Protein AF-A0A939UZX2-F1 (afdb_monomer_lite)

Radius of gyration: 29.05 Å; chains: 1; bounding box: 68×65×92 Å

Structure (mmCIF, N/CA/C/O backbone):
data_AF-A0A939UZX2-F1
#
_entry.id   AF-A0A939UZX2-F1
#
loop_
_atom_site.group_PDB
_atom_site.id
_atom_site.type_symbol
_atom_site.label_atom_id
_atom_site.label_alt_id
_atom_site.label_comp_id
_atom_site.label_asym_id
_atom_site.label_entity_id
_atom_site.label_seq_id
_atom_site.pdbx_PDB_ins_code
_atom_site.Cartn_x
_atom_site.Cartn_y
_atom_site.Cartn_z
_atom_site.occupancy
_atom_site.B_iso_or_equiv
_atom_site.auth_seq_id
_atom_site.auth_comp_id
_atom_site.auth_asym_id
_atom_site.auth_atom_id
_atom_site.pdbx_PDB_model_num
ATOM 1 N N . MET A 1 1 ? 9.923 19.247 -45.971 1.00 34.34 1 MET A N 1
ATOM 2 C CA . MET A 1 1 ? 9.570 17.820 -45.795 1.00 34.34 1 MET A CA 1
ATOM 3 C C . MET A 1 1 ? 10.840 17.070 -45.440 1.00 34.34 1 MET A C 1
ATOM 5 O O . MET A 1 1 ? 11.528 16.565 -46.315 1.00 34.34 1 MET A O 1
ATOM 9 N N . GLU A 1 2 ? 11.202 17.092 -44.164 1.00 30.19 2 GLU A N 1
ATOM 10 C CA . GLU A 1 2 ? 12.426 16.474 -43.662 1.00 30.19 2 GLU A CA 1
ATOM 11 C C . GLU A 1 2 ? 12.054 15.111 -43.072 1.00 30.19 2 GLU A C 1
ATOM 13 O O . GLU A 1 2 ? 11.219 15.016 -42.171 1.00 30.19 2 GLU A O 1
ATOM 18 N N . LYS A 1 3 ? 12.586 14.041 -43.673 1.00 32.50 3 LYS A N 1
ATOM 19 C CA . LYS A 1 3 ? 12.356 12.658 -43.250 1.00 32.50 3 LYS A CA 1
ATOM 20 C C . LYS A 1 3 ? 12.915 12.477 -41.841 1.00 32.50 3 LYS A C 1
ATOM 22 O O . LYS A 1 3 ? 14.125 12.438 -41.651 1.00 32.50 3 LYS A O 1
ATOM 27 N N . THR A 1 4 ? 12.022 12.321 -40.873 1.00 32.19 4 THR A N 1
ATOM 28 C CA . THR A 1 4 ? 12.327 11.849 -39.523 1.00 32.19 4 THR A CA 1
ATOM 29 C C . THR A 1 4 ? 12.829 10.410 -39.639 1.00 32.19 4 THR A C 1
ATOM 31 O O . THR A 1 4 ? 12.057 9.475 -39.848 1.00 32.19 4 THR A O 1
ATOM 34 N N . SER A 1 5 ? 14.147 10.232 -39.579 1.00 27.70 5 SER A N 1
ATOM 35 C CA . SER A 1 5 ? 14.779 8.922 -39.499 1.00 27.70 5 SER A CA 1
ATOM 36 C C . SER A 1 5 ? 14.394 8.278 -38.168 1.00 27.70 5 SER A C 1
ATOM 38 O O . SER A 1 5 ? 14.810 8.697 -37.089 1.00 27.70 5 SER A O 1
ATOM 40 N N . LEU A 1 6 ? 13.541 7.257 -38.253 1.00 30.67 6 LEU A N 1
ATOM 41 C CA . LEU A 1 6 ? 13.258 6.344 -37.156 1.00 30.67 6 LEU A CA 1
ATOM 42 C C . LEU A 1 6 ? 14.588 5.791 -36.641 1.00 30.67 6 LEU A C 1
ATOM 44 O O . LEU A 1 6 ? 15.329 5.135 -37.373 1.00 30.67 6 LEU A O 1
ATOM 48 N N . VAL A 1 7 ? 14.888 6.090 -35.377 1.00 30.73 7 VAL A N 1
ATOM 49 C CA . VAL A 1 7 ? 16.019 5.536 -34.635 1.00 30.73 7 VAL A CA 1
ATOM 50 C C . VAL A 1 7 ? 15.884 4.015 -34.645 1.00 30.73 7 VAL A C 1
ATOM 52 O O . VAL A 1 7 ? 15.073 3.430 -33.928 1.00 30.73 7 VAL A O 1
ATOM 55 N N . GLN A 1 8 ? 16.672 3.382 -35.507 1.00 26.98 8 GLN A N 1
ATOM 56 C CA . GLN A 1 8 ? 16.780 1.940 -35.644 1.00 26.98 8 GLN A CA 1
ATOM 57 C C . GLN A 1 8 ? 17.490 1.407 -34.391 1.00 26.98 8 GLN A C 1
ATOM 59 O O . GLN A 1 8 ? 18.715 1.456 -34.271 1.00 26.98 8 GLN A O 1
ATOM 64 N N . THR A 1 9 ? 16.712 0.960 -33.404 1.00 31.34 9 THR A N 1
ATOM 65 C CA . THR A 1 9 ? 17.245 0.344 -32.183 1.00 31.34 9 THR A CA 1
ATOM 66 C C . THR A 1 9 ? 17.874 -1.003 -32.550 1.00 31.34 9 THR A C 1
ATOM 68 O O . THR A 1 9 ? 17.189 -1.936 -32.964 1.00 31.34 9 THR A O 1
ATOM 71 N N . ARG A 1 10 ? 19.209 -1.104 -32.462 1.00 27.75 10 ARG A N 1
ATOM 72 C CA . ARG A 1 10 ? 19.933 -2.375 -32.646 1.00 27.75 10 ARG A CA 1
ATOM 73 C C . ARG A 1 10 ? 19.383 -3.426 -31.669 1.00 27.75 10 ARG A C 1
ATOM 75 O O . ARG A 1 10 ? 19.164 -3.086 -30.507 1.00 27.75 10 ARG A O 1
ATOM 82 N N . PRO A 1 11 ? 19.229 -4.699 -32.080 1.00 35.59 11 PRO A N 1
ATOM 83 C CA . PRO A 1 11 ? 18.820 -5.763 -31.172 1.00 35.59 11 PRO A CA 1
ATOM 84 C C . PRO A 1 11 ? 19.881 -5.941 -30.078 1.00 35.59 11 PRO A C 1
ATOM 86 O O . PRO A 1 11 ? 21.011 -6.370 -30.329 1.00 35.59 11 PRO A O 1
ATOM 89 N N . GLU A 1 12 ? 19.513 -5.555 -28.858 1.00 51.59 12 GLU A N 1
ATOM 90 C CA . GLU A 1 12 ? 20.343 -5.645 -27.662 1.00 51.59 12 GLU A CA 1
ATOM 91 C C . GLU A 1 12 ? 20.693 -7.112 -27.376 1.00 51.59 12 GLU A C 1
ATOM 93 O O . GLU A 1 12 ? 19.826 -7.936 -27.087 1.00 51.59 12 GLU A O 1
ATOM 98 N N . LYS A 1 13 ? 21.981 -7.472 -27.446 1.00 49.00 13 LYS A N 1
ATOM 99 C CA . LYS A 1 13 ? 22.429 -8.828 -27.100 1.00 49.00 13 LYS A CA 1
ATOM 100 C C . LYS A 1 13 ? 22.290 -9.046 -25.586 1.00 49.00 13 LYS A C 1
ATOM 102 O O . LYS A 1 13 ? 23.073 -8.516 -24.795 1.00 49.00 13 LYS A O 1
ATOM 107 N N . LEU A 1 14 ? 21.284 -9.829 -25.197 1.00 56.06 14 LEU A N 1
ATOM 108 C CA . LEU A 1 14 ? 21.093 -10.368 -23.849 1.00 56.06 14 LEU A CA 1
ATOM 109 C C . LEU A 1 14 ? 22.304 -11.235 -23.458 1.00 56.06 14 LEU A C 1
ATOM 111 O O . LEU A 1 14 ? 22.804 -12.007 -24.285 1.00 56.06 14 LEU A O 1
ATOM 115 N N . ASN A 1 15 ? 22.772 -11.154 -22.208 1.00 58.16 15 ASN A N 1
ATOM 116 C CA . ASN A 1 15 ? 23.791 -12.089 -21.733 1.00 58.16 15 ASN A CA 1
ATOM 117 C C . ASN A 1 15 ? 23.163 -13.495 -21.655 1.00 58.16 15 ASN A C 1
ATOM 119 O O . ASN A 1 15 ? 22.215 -13.721 -20.899 1.00 58.16 15 ASN A O 1
ATOM 123 N N . LYS A 1 16 ? 23.637 -14.419 -22.504 1.00 58.28 16 LYS A N 1
ATOM 124 C CA . LYS A 1 16 ? 22.866 -15.593 -22.968 1.00 58.28 16 LYS A CA 1
ATOM 125 C C . LYS A 1 16 ? 22.489 -16.614 -21.884 1.00 58.28 16 LYS A C 1
ATOM 127 O O . LYS A 1 16 ? 21.620 -17.436 -22.154 1.00 58.28 16 LYS A O 1
ATOM 132 N N . GLY A 1 17 ? 23.131 -16.606 -20.715 1.00 65.38 17 GLY A N 1
ATOM 133 C CA . GLY A 1 17 ? 22.866 -17.555 -19.623 1.00 65.38 17 GLY A CA 1
ATOM 134 C C . GLY A 1 17 ? 21.820 -17.044 -18.628 1.00 65.38 17 GLY A C 1
ATOM 135 O O . GLY A 1 17 ? 20.669 -17.469 -18.650 1.00 65.38 17 GLY A O 1
ATOM 136 N N . LEU A 1 18 ? 22.212 -16.096 -17.773 1.00 65.81 18 LEU A N 1
ATOM 137 C CA . LEU A 1 18 ? 21.375 -15.550 -16.689 1.00 65.81 18 LEU A CA 1
ATOM 138 C C . LEU A 1 18 ? 20.105 -14.847 -17.195 1.00 65.81 18 LEU A C 1
ATOM 140 O O . LEU A 1 18 ? 19.050 -14.956 -16.575 1.00 65.81 18 LEU A O 1
ATOM 144 N N . GLY A 1 19 ? 20.170 -14.200 -18.364 1.00 70.19 19 GLY A N 1
ATOM 145 C CA . GLY A 1 19 ? 19.001 -13.559 -18.966 1.00 70.19 19 GLY A CA 1
ATOM 146 C C . GLY A 1 19 ? 17.898 -14.542 -19.369 1.00 70.19 19 GLY A C 1
ATOM 147 O O . GLY A 1 19 ? 16.724 -14.185 -19.302 1.00 70.19 19 GLY A O 1
ATOM 148 N N . LYS A 1 20 ? 18.242 -15.792 -19.717 1.00 81.06 20 LYS A N 1
ATOM 149 C CA . LYS A 1 20 ? 17.249 -16.829 -20.042 1.00 81.06 20 LYS A CA 1
ATOM 150 C C . LYS A 1 20 ? 16.466 -17.279 -18.815 1.00 81.06 20 LYS A C 1
ATOM 152 O O . LYS A 1 20 ? 15.263 -17.478 -18.922 1.00 81.06 20 LYS A O 1
ATOM 157 N N . TRP A 1 21 ? 17.118 -17.378 -17.657 1.00 84.38 21 TRP A N 1
ATOM 158 C CA . TRP A 1 21 ? 16.443 -17.687 -16.393 1.00 84.38 21 TRP A CA 1
ATOM 159 C C . TRP A 1 21 ? 15.485 -16.568 -15.978 1.00 84.38 21 TRP A C 1
ATOM 161 O O . TRP A 1 21 ? 14.349 -16.844 -15.604 1.00 84.38 21 TRP A O 1
ATOM 171 N N . GLY A 1 22 ? 15.891 -15.304 -16.147 1.00 84.50 22 GLY A N 1
ATOM 172 C CA . GLY A 1 22 ? 15.004 -14.159 -15.922 1.00 84.50 22 GLY A CA 1
ATOM 173 C C . GLY A 1 22 ? 13.763 -14.161 -16.827 1.00 84.50 22 GLY A C 1
ATOM 174 O O . GLY A 1 22 ? 12.688 -13.764 -16.391 1.00 84.50 22 GLY A O 1
ATOM 175 N N . ILE A 1 23 ? 13.884 -14.629 -18.072 1.00 86.44 23 ILE A N 1
ATOM 176 C CA . ILE A 1 23 ? 12.749 -14.795 -18.998 1.00 86.44 23 ILE A CA 1
ATOM 177 C C . ILE A 1 23 ? 11.880 -15.995 -18.599 1.00 86.44 23 ILE A C 1
ATOM 179 O O . ILE A 1 23 ? 10.66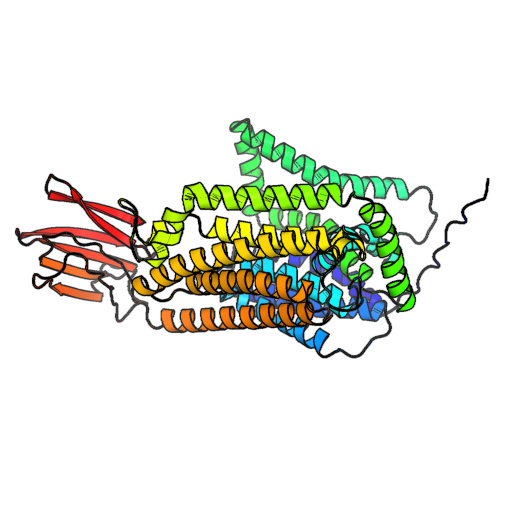2 -15.868 -18.516 1.00 86.44 23 ILE A O 1
ATOM 183 N N . GLY A 1 24 ? 12.499 -17.149 -18.335 1.00 87.00 24 GLY A N 1
ATOM 184 C CA . GLY A 1 24 ? 11.797 -18.399 -18.033 1.00 87.00 24 GLY A CA 1
ATOM 185 C C . GLY A 1 24 ? 10.959 -18.339 -16.755 1.00 87.00 24 GLY A C 1
ATOM 186 O O . GLY A 1 24 ? 9.909 -18.969 -16.687 1.00 87.00 24 GLY A O 1
ATOM 187 N N . LEU A 1 25 ? 11.373 -17.533 -15.772 1.00 91.69 25 LEU A N 1
ATOM 188 C CA . LEU A 1 25 ? 10.632 -17.334 -14.524 1.00 91.69 25 LEU A CA 1
ATOM 189 C C . LEU A 1 25 ? 9.417 -16.403 -14.654 1.00 91.69 25 LEU A C 1
ATOM 191 O O . LEU A 1 25 ? 8.605 -16.365 -13.733 1.00 91.69 25 LEU A O 1
ATOM 195 N N . ALA A 1 26 ? 9.236 -15.697 -15.777 1.00 90.88 26 ALA A N 1
ATOM 196 C CA . ALA A 1 26 ? 8.164 -14.710 -15.910 1.00 90.88 26 ALA A CA 1
ATOM 197 C C . ALA A 1 26 ? 6.759 -15.291 -15.748 1.00 90.88 26 ALA A C 1
ATOM 199 O O . ALA A 1 26 ? 5.938 -14.731 -15.023 1.00 90.88 26 ALA A O 1
ATOM 200 N N . PHE A 1 27 ? 6.496 -16.426 -16.393 1.00 90.56 27 PHE A N 1
ATOM 201 C CA . PHE A 1 27 ? 5.193 -17.074 -16.321 1.00 90.56 27 PHE A CA 1
ATOM 202 C C . PHE A 1 27 ? 4.960 -17.806 -14.984 1.00 90.56 27 PHE A C 1
ATOM 204 O O . PHE A 1 27 ? 3.926 -17.552 -14.365 1.00 90.56 27 PHE A O 1
ATOM 211 N N . PRO A 1 28 ? 5.904 -18.623 -14.461 1.00 93.44 28 PRO A N 1
ATOM 212 C CA . PRO A 1 28 ? 5.758 -19.234 -13.138 1.00 93.44 28 PRO A CA 1
ATOM 213 C C . PRO A 1 28 ? 5.532 -18.215 -12.017 1.00 93.44 28 PRO A C 1
ATOM 215 O O . PRO A 1 28 ? 4.634 -18.396 -11.200 1.00 93.44 28 PRO A O 1
ATOM 218 N N . MET A 1 29 ? 6.290 -17.112 -12.000 1.00 94.31 29 MET A N 1
ATOM 219 C CA . MET A 1 29 ? 6.128 -16.076 -10.976 1.00 94.31 29 MET A CA 1
ATOM 220 C C . MET A 1 29 ? 4.766 -15.389 -11.068 1.00 94.31 29 MET A C 1
ATOM 222 O O . MET A 1 29 ? 4.146 -15.122 -10.044 1.00 94.31 29 MET A O 1
ATOM 226 N N . ALA A 1 30 ? 4.266 -15.138 -12.277 1.00 93.25 30 ALA A N 1
ATOM 227 C CA . ALA A 1 30 ? 2.940 -14.561 -12.459 1.00 93.25 30 ALA A CA 1
ATOM 228 C C . ALA A 1 30 ? 1.818 -15.506 -12.020 1.00 93.25 30 ALA A C 1
ATOM 230 O O . ALA A 1 30 ? 0.870 -15.066 -11.377 1.00 93.25 30 ALA A O 1
ATOM 231 N N . PHE A 1 31 ? 1.942 -16.800 -12.315 1.00 91.62 31 PHE A N 1
ATOM 232 C CA . PHE A 1 31 ? 0.982 -17.805 -11.866 1.00 91.62 31 PHE A CA 1
ATOM 233 C C . PHE A 1 31 ? 0.918 -17.886 -10.340 1.00 91.62 31 PHE A C 1
ATOM 235 O O . PHE A 1 31 ? -0.168 -17.822 -9.763 1.00 91.62 31 PHE A O 1
ATOM 242 N N . VAL A 1 32 ? 2.079 -17.948 -9.680 1.00 92.31 32 VAL A N 1
ATOM 243 C CA . VAL A 1 32 ? 2.156 -17.953 -8.213 1.00 92.31 32 VAL A CA 1
ATOM 244 C C . VAL A 1 32 ? 1.599 -16.650 -7.635 1.00 92.31 32 VAL A C 1
ATOM 246 O O . VAL A 1 32 ? 0.828 -16.698 -6.684 1.00 92.31 32 VAL A O 1
ATOM 249 N N . TYR A 1 33 ? 1.906 -15.493 -8.231 1.00 92.94 33 TYR A N 1
ATOM 250 C CA . TYR A 1 33 ? 1.344 -14.211 -7.799 1.00 92.94 33 TYR A CA 1
ATOM 251 C C . TYR A 1 33 ? -0.190 -14.205 -7.850 1.00 92.94 33 TYR A C 1
ATOM 253 O O . TYR A 1 33 ? -0.835 -13.841 -6.869 1.00 92.94 33 TYR A O 1
ATOM 261 N N . VAL A 1 34 ? -0.782 -14.640 -8.968 1.00 90.62 34 VAL A N 1
ATOM 262 C CA . VAL A 1 34 ? -2.243 -14.687 -9.130 1.00 90.62 34 VAL A CA 1
ATOM 263 C C . VAL A 1 34 ? -2.874 -15.626 -8.099 1.00 90.62 34 VAL A C 1
ATOM 265 O O . VAL A 1 34 ? -3.849 -15.258 -7.447 1.00 90.62 34 VAL A O 1
ATOM 268 N N . ARG A 1 35 ? -2.284 -16.804 -7.882 1.00 87.69 35 ARG A N 1
ATOM 269 C CA . ARG A 1 35 ? -2.749 -17.743 -6.854 1.00 87.69 35 ARG A CA 1
ATOM 270 C C . ARG A 1 35 ? -2.692 -17.139 -5.448 1.00 87.69 35 ARG A C 1
ATOM 272 O O . ARG A 1 35 ? -3.676 -17.208 -4.726 1.00 87.69 35 ARG A O 1
ATOM 279 N N . LEU A 1 36 ? -1.575 -16.518 -5.071 1.00 88.56 36 LEU A N 1
ATOM 280 C CA . LEU A 1 36 ? -1.370 -16.019 -3.707 1.00 88.56 36 LEU A CA 1
ATOM 281 C C . LEU A 1 36 ? -2.155 -14.744 -3.383 1.00 88.56 36 LEU A C 1
ATOM 283 O O . LEU A 1 36 ? -2.597 -14.581 -2.246 1.00 88.56 36 LEU A O 1
ATOM 287 N N . PHE A 1 37 ? -2.286 -13.824 -4.341 1.00 86.62 37 PHE A N 1
ATOM 288 C CA . PHE A 1 37 ? -2.803 -12.476 -4.080 1.00 86.62 37 PHE A CA 1
ATOM 289 C C . PHE A 1 37 ? -4.203 -12.208 -4.643 1.00 86.62 37 PHE A C 1
ATOM 291 O O . PHE A 1 37 ? -4.883 -11.349 -4.092 1.00 86.62 37 PHE A O 1
ATOM 298 N N . LEU A 1 38 ? -4.644 -12.901 -5.703 1.00 83.06 38 LEU A N 1
ATOM 299 C CA . LEU A 1 38 ? -5.983 -12.691 -6.282 1.00 83.06 38 LEU A CA 1
ATOM 300 C C . LEU A 1 38 ? -7.003 -13.715 -5.788 1.00 83.06 38 LEU A C 1
ATOM 302 O O . LEU A 1 38 ? -8.104 -13.335 -5.414 1.00 83.06 38 LEU A O 1
ATOM 306 N N . PHE A 1 39 ? -6.642 -14.997 -5.780 1.00 77.38 39 PHE A N 1
ATOM 307 C CA . PHE A 1 39 ? -7.567 -16.065 -5.384 1.00 77.38 39 PHE A CA 1
ATOM 308 C C . PHE A 1 39 ? -7.395 -16.536 -3.938 1.00 77.38 39 PHE A C 1
ATOM 310 O O . PHE A 1 39 ? -8.267 -17.229 -3.417 1.00 77.38 39 PHE A O 1
ATOM 317 N N . GLY A 1 40 ? -6.272 -16.178 -3.307 1.00 70.69 40 GLY A N 1
ATOM 318 C CA . GLY A 1 40 ? -5.866 -16.739 -2.024 1.00 70.69 40 GLY A CA 1
ATOM 319 C C . GLY A 1 40 ? -5.637 -18.252 -2.102 1.00 70.69 40 GLY A C 1
ATOM 320 O O . GLY A 1 40 ? -5.900 -18.907 -3.117 1.00 70.69 40 GLY A O 1
ATOM 321 N N . ILE A 1 41 ? -5.134 -18.827 -1.013 1.00 65.31 41 ILE A N 1
ATOM 322 C CA . ILE A 1 41 ? -5.089 -20.281 -0.866 1.00 65.31 41 ILE A CA 1
ATOM 323 C C . ILE A 1 41 ? -6.138 -20.669 0.176 1.00 65.31 41 ILE A C 1
ATOM 325 O O . ILE A 1 41 ? -5.891 -20.554 1.372 1.00 65.31 41 ILE A O 1
ATOM 329 N N . ALA A 1 42 ? -7.332 -21.041 -0.297 1.00 52.38 42 ALA A N 1
ATOM 330 C CA . ALA A 1 42 ? -8.524 -21.234 0.535 1.00 52.38 42 ALA A CA 1
ATOM 331 C C . ALA A 1 42 ? -8.365 -22.323 1.615 1.00 52.38 42 ALA A C 1
ATOM 333 O O . ALA A 1 42 ? -8.943 -22.190 2.688 1.00 52.38 42 ALA A O 1
ATOM 334 N N . ASP A 1 43 ? -7.527 -23.334 1.373 1.00 57.09 43 ASP A N 1
ATOM 335 C CA . ASP A 1 43 ? -7.355 -24.483 2.278 1.00 57.09 43 ASP A CA 1
ATOM 336 C C . ASP A 1 43 ? -6.249 -24.306 3.331 1.00 57.09 43 ASP A C 1
ATOM 338 O O . ASP A 1 43 ? -5.986 -25.211 4.124 1.00 57.09 43 ASP A O 1
ATOM 342 N N . TYR A 1 44 ? -5.556 -23.162 3.350 1.00 61.38 44 TYR A N 1
ATOM 343 C CA . TYR A 1 44 ? -4.427 -22.950 4.255 1.00 61.38 44 TYR A CA 1
ATOM 344 C C . TYR A 1 44 ? -4.784 -22.083 5.456 1.00 61.38 44 TYR A C 1
ATOM 346 O O . TYR A 1 44 ? -5.487 -21.077 5.364 1.00 61.38 44 TYR A O 1
ATOM 354 N N . SER A 1 45 ? -4.186 -22.425 6.601 1.00 70.75 45 SER A N 1
ATOM 355 C CA . SER A 1 45 ? -4.157 -21.521 7.745 1.00 70.75 45 SER A CA 1
ATOM 356 C C . SER A 1 45 ? -3.537 -20.180 7.333 1.00 70.75 45 SER A C 1
ATOM 358 O O . SER A 1 45 ? -2.607 -20.122 6.522 1.00 70.75 45 SER A O 1
ATOM 360 N N . LYS A 1 46 ? -4.006 -19.082 7.937 1.00 70.00 46 LYS A N 1
ATOM 361 C CA . LYS A 1 46 ? -3.464 -17.725 7.717 1.00 70.00 46 LYS A CA 1
ATOM 362 C C . LYS A 1 46 ? -1.929 -17.660 7.837 1.00 70.00 46 LYS A C 1
ATOM 364 O O . LYS A 1 46 ? -1.289 -16.840 7.184 1.00 70.00 46 LYS A O 1
ATOM 369 N N . ILE A 1 47 ? -1.337 -18.534 8.654 1.00 75.44 47 ILE A N 1
ATOM 370 C CA . ILE A 1 47 ? 0.115 -18.666 8.827 1.00 75.44 47 ILE A CA 1
ATOM 371 C C . ILE A 1 47 ? 0.775 -19.195 7.550 1.00 75.44 47 ILE A C 1
ATOM 373 O O . ILE A 1 47 ? 1.758 -18.623 7.083 1.00 75.44 47 ILE A O 1
ATOM 377 N N . ALA A 1 48 ? 0.241 -20.268 6.968 1.00 80.56 48 ALA A N 1
ATOM 378 C CA . ALA A 1 48 ? 0.797 -20.852 5.755 1.00 80.56 48 ALA A CA 1
ATOM 379 C C . ALA A 1 48 ? 0.639 -19.923 4.542 1.00 80.56 48 ALA A C 1
ATOM 381 O O . ALA A 1 48 ? 1.563 -19.816 3.735 1.00 80.56 48 ALA A O 1
ATOM 382 N N . ASP A 1 49 ? -0.463 -19.173 4.468 1.00 81.81 49 ASP A N 1
ATOM 383 C CA . ASP A 1 49 ? -0.626 -18.102 3.483 1.00 81.81 49 ASP A CA 1
ATOM 384 C C . ASP A 1 49 ? 0.457 -17.009 3.620 1.00 81.81 49 ASP A C 1
ATOM 386 O O . ASP A 1 49 ? 1.083 -16.605 2.634 1.00 81.81 49 ASP A O 1
ATOM 390 N N . GLY A 1 50 ? 0.750 -16.584 4.855 1.00 83.62 50 GLY A N 1
ATOM 391 C CA . GLY A 1 50 ? 1.837 -15.648 5.150 1.00 83.62 50 GLY A CA 1
ATOM 392 C C . GLY A 1 50 ? 3.214 -16.179 4.734 1.00 83.62 50 GLY A C 1
ATOM 393 O O . GLY A 1 50 ? 3.977 -15.469 4.077 1.00 83.62 50 GLY A O 1
ATOM 394 N N . ILE A 1 51 ? 3.517 -17.446 5.044 1.00 87.62 51 ILE A N 1
ATOM 395 C CA . ILE A 1 51 ? 4.774 -18.105 4.647 1.00 87.62 51 ILE A CA 1
ATOM 396 C C . ILE A 1 51 ? 4.898 -18.163 3.121 1.00 87.62 51 ILE A C 1
ATOM 398 O O . ILE A 1 51 ? 5.959 -17.856 2.578 1.00 87.62 51 ILE A O 1
ATOM 402 N N . ALA A 1 52 ? 3.824 -18.511 2.410 1.00 90.00 52 ALA A N 1
ATOM 403 C CA . ALA A 1 52 ? 3.839 -18.581 0.954 1.00 90.00 52 ALA A CA 1
ATOM 404 C C . ALA A 1 52 ? 4.123 -17.208 0.317 1.00 90.00 52 ALA A C 1
ATOM 406 O O . ALA A 1 52 ? 4.949 -17.105 -0.595 1.00 90.00 52 ALA A O 1
ATOM 407 N N . LYS A 1 53 ? 3.513 -16.135 0.838 1.00 90.19 53 LYS A N 1
ATOM 408 C CA . LYS A 1 53 ? 3.775 -14.752 0.400 1.00 90.19 53 LYS A CA 1
ATOM 409 C C . LYS A 1 53 ? 5.204 -14.297 0.720 1.00 90.19 53 LYS A C 1
ATOM 411 O O . LYS A 1 53 ? 5.841 -13.667 -0.124 1.00 90.19 53 LYS A O 1
ATOM 416 N N . PHE A 1 54 ? 5.743 -14.667 1.882 1.00 93.06 54 PHE A N 1
ATOM 417 C CA . PHE A 1 54 ? 7.150 -14.444 2.228 1.00 93.06 54 PHE A CA 1
ATOM 418 C C . PHE A 1 54 ? 8.105 -15.130 1.244 1.00 93.06 54 PHE A C 1
ATOM 420 O O . PHE A 1 54 ? 8.987 -14.482 0.674 1.00 93.06 54 PHE A O 1
ATOM 427 N N . LEU A 1 55 ? 7.896 -16.424 0.979 1.00 93.69 55 LEU A N 1
ATOM 428 C CA . LEU A 1 55 ? 8.699 -17.182 0.017 1.00 93.69 55 LEU A CA 1
ATOM 429 C C . LEU A 1 55 ? 8.609 -16.574 -1.386 1.00 93.69 55 LEU A C 1
ATOM 431 O O . LEU A 1 55 ? 9.628 -16.443 -2.066 1.00 93.69 55 LEU A O 1
ATOM 435 N N . PHE A 1 56 ? 7.420 -16.133 -1.801 1.00 94.25 56 PHE A N 1
ATOM 436 C CA . PHE A 1 56 ? 7.237 -15.425 -3.063 1.00 94.25 56 PHE A CA 1
ATOM 437 C C . PHE A 1 56 ? 8.063 -14.135 -3.134 1.00 94.25 56 PHE A C 1
ATOM 439 O O . PHE A 1 56 ? 8.723 -13.897 -4.144 1.00 94.25 56 PHE A O 1
ATOM 446 N N . CYS A 1 57 ? 8.089 -13.318 -2.078 1.00 95.12 57 CYS A N 1
ATOM 447 C CA . CYS A 1 57 ? 8.903 -12.101 -2.045 1.00 95.12 57 CYS A CA 1
ATOM 448 C C . CYS A 1 57 ? 10.407 -12.399 -2.137 1.00 95.12 57 CYS A C 1
ATOM 450 O O . CYS A 1 57 ? 11.123 -11.700 -2.857 1.00 95.12 57 CYS A O 1
ATOM 452 N N . VAL A 1 58 ? 10.887 -13.463 -1.486 1.00 95.31 58 VAL A N 1
ATOM 453 C CA . VAL A 1 58 ? 12.283 -13.918 -1.614 1.00 95.31 58 VAL A CA 1
ATOM 454 C C . VAL A 1 58 ? 12.586 -14.350 -3.053 1.00 95.31 58 VAL A C 1
ATOM 456 O O . VAL A 1 58 ? 13.580 -13.910 -3.637 1.00 95.31 58 VAL A O 1
ATOM 459 N N . LEU A 1 59 ? 11.707 -15.146 -3.668 1.00 94.88 59 LEU A N 1
ATOM 460 C CA . LEU A 1 59 ? 11.836 -15.557 -5.070 1.00 94.88 59 LEU A CA 1
ATOM 461 C C . LEU A 1 59 ? 11.769 -14.365 -6.032 1.00 94.88 59 LEU A C 1
ATOM 463 O O . LEU A 1 59 ? 12.499 -14.330 -7.021 1.00 94.88 59 LEU A O 1
ATOM 467 N N . PHE A 1 60 ? 10.949 -13.358 -5.730 1.00 95.06 60 PHE A N 1
ATOM 468 C CA . PHE A 1 60 ? 10.858 -12.129 -6.509 1.00 95.06 60 PHE A CA 1
ATOM 469 C C . PHE A 1 60 ? 12.172 -11.341 -6.493 1.00 95.06 60 PHE A C 1
ATOM 471 O O . PHE A 1 60 ? 12.601 -10.865 -7.544 1.00 95.06 60 PHE A O 1
ATOM 478 N N . ILE A 1 61 ? 12.856 -11.249 -5.346 1.00 94.50 61 ILE A N 1
ATOM 479 C CA . ILE A 1 61 ? 14.184 -10.617 -5.258 1.00 94.50 61 ILE A CA 1
ATOM 480 C C . ILE A 1 61 ? 15.184 -11.353 -6.158 1.00 94.50 61 ILE A C 1
ATOM 482 O O . ILE A 1 61 ? 15.890 -10.720 -6.945 1.00 94.50 61 ILE A O 1
ATOM 486 N N . VAL A 1 62 ? 15.205 -12.689 -6.095 1.00 93.12 62 VAL A N 1
ATOM 487 C CA . VAL A 1 62 ? 16.066 -13.517 -6.954 1.00 93.12 62 VAL A CA 1
ATOM 488 C C . VAL A 1 62 ? 15.739 -13.288 -8.430 1.00 93.12 62 VAL A C 1
ATOM 490 O O . VAL A 1 62 ? 16.640 -13.084 -9.244 1.00 93.12 62 VAL A O 1
ATOM 493 N N . TRP A 1 63 ? 14.454 -13.262 -8.785 1.00 93.44 63 TRP A N 1
ATOM 494 C CA . TRP A 1 63 ? 14.011 -13.025 -10.154 1.00 93.44 63 TRP A CA 1
ATOM 495 C C . TRP A 1 63 ? 14.415 -11.633 -10.663 1.00 93.44 63 TRP A C 1
ATOM 497 O O . TRP A 1 63 ? 14.944 -11.519 -11.773 1.00 93.44 63 TRP A O 1
ATOM 507 N N . ASN A 1 64 ? 14.265 -10.591 -9.840 1.00 92.06 64 ASN A N 1
ATOM 508 C CA . ASN A 1 64 ? 14.721 -9.237 -10.150 1.00 92.06 64 ASN A CA 1
ATOM 509 C C . ASN A 1 64 ? 16.236 -9.197 -10.426 1.00 92.06 64 ASN A C 1
ATOM 511 O O . ASN A 1 64 ? 16.662 -8.653 -11.447 1.00 92.06 64 ASN A O 1
ATOM 515 N N . GLU A 1 65 ? 17.059 -9.833 -9.584 1.00 90.25 65 GLU A N 1
ATOM 516 C CA . GLU A 1 65 ? 18.512 -9.912 -9.803 1.00 90.25 65 GLU A CA 1
ATOM 517 C C . GLU A 1 65 ? 18.883 -10.694 -11.070 1.00 90.25 65 GLU A C 1
ATOM 519 O O . GLU A 1 65 ? 19.812 -10.301 -11.776 1.00 90.25 65 GLU A O 1
ATOM 524 N N . LEU A 1 66 ? 18.159 -11.765 -11.412 1.00 89.50 66 LEU A N 1
ATOM 525 C CA . LEU A 1 66 ? 18.387 -12.518 -12.652 1.00 89.50 66 LEU A CA 1
ATOM 526 C C . LEU A 1 66 ? 18.088 -11.671 -13.895 1.00 89.50 66 LEU A C 1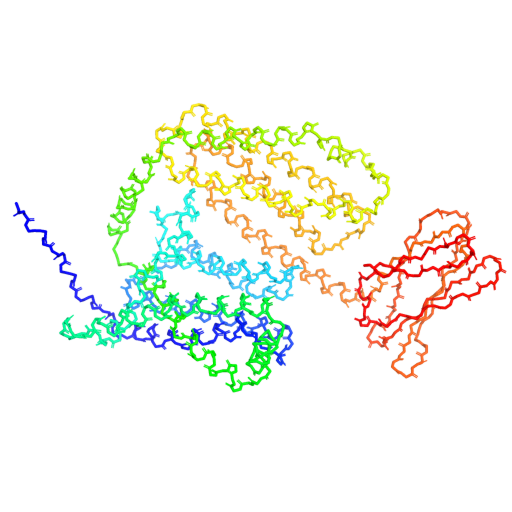
ATOM 528 O O . LEU A 1 66 ? 18.876 -11.664 -14.847 1.00 89.50 66 LEU A O 1
ATOM 532 N N . VAL A 1 67 ? 16.981 -10.921 -13.881 1.00 88.00 67 VAL A N 1
ATOM 533 C CA . VAL A 1 67 ? 16.632 -9.988 -14.964 1.00 88.00 67 VAL A CA 1
ATOM 534 C C . VAL A 1 67 ? 17.686 -8.883 -15.079 1.00 88.00 67 VAL A C 1
ATOM 536 O O . VAL A 1 67 ? 18.140 -8.586 -16.188 1.00 88.00 67 VAL A O 1
ATOM 539 N N . LEU A 1 68 ? 18.137 -8.324 -13.952 1.00 86.06 68 LEU A N 1
ATOM 540 C CA . LEU A 1 68 ? 19.199 -7.318 -13.915 1.00 86.06 68 LEU A CA 1
ATOM 541 C C . LEU A 1 68 ? 20.537 -7.873 -14.414 1.00 86.06 68 LEU A C 1
ATOM 543 O O . LEU A 1 68 ? 21.184 -7.226 -15.228 1.00 86.06 68 LEU A O 1
ATOM 547 N N . ALA A 1 69 ? 20.948 -9.070 -13.997 1.00 83.31 69 ALA A N 1
ATOM 548 C CA . ALA A 1 69 ? 22.208 -9.691 -14.409 1.00 83.31 69 ALA A CA 1
ATOM 549 C C . ALA A 1 69 ? 22.228 -10.078 -15.897 1.00 83.31 69 ALA A C 1
ATOM 551 O O . ALA A 1 69 ? 23.273 -10.032 -16.549 1.00 83.31 69 ALA A O 1
ATOM 552 N N . GLY A 1 70 ? 21.072 -10.449 -16.454 1.00 79.44 70 GLY A N 1
ATOM 553 C CA . GLY A 1 70 ? 20.923 -10.720 -17.884 1.00 79.44 70 GLY A CA 1
ATOM 554 C C . GLY A 1 70 ? 21.035 -9.471 -18.762 1.00 79.44 70 GLY A C 1
ATOM 555 O O . GLY A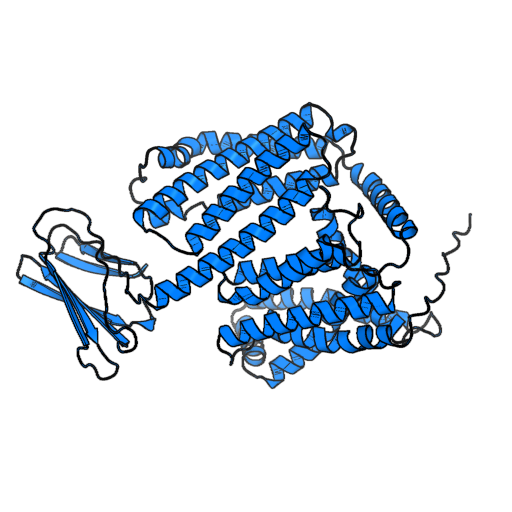 1 70 ? 21.383 -9.578 -19.945 1.00 79.44 70 GLY A O 1
ATOM 556 N N . ARG A 1 71 ? 20.747 -8.291 -18.194 1.00 74.81 71 ARG A N 1
ATOM 557 C CA . ARG A 1 71 ? 20.591 -7.035 -18.937 1.00 74.81 71 ARG A CA 1
ATOM 558 C C . ARG A 1 71 ? 21.672 -6.015 -18.659 1.00 74.81 71 ARG A C 1
ATOM 560 O O . ARG A 1 71 ? 22.165 -5.434 -19.615 1.00 74.81 71 ARG A O 1
ATOM 567 N N . CYS A 1 72 ? 22.076 -5.822 -17.418 1.00 71.88 72 CYS A N 1
ATOM 568 C CA . CYS A 1 72 ? 23.031 -4.809 -16.993 1.00 71.88 72 CYS A CA 1
ATOM 569 C C . CYS A 1 72 ? 24.343 -5.468 -16.547 1.00 71.88 72 CYS A C 1
ATOM 571 O O . CYS A 1 72 ? 24.371 -6.635 -16.158 1.00 71.88 72 CYS A O 1
ATOM 573 N N . LYS A 1 73 ? 25.453 -4.716 -16.559 1.00 65.88 73 LYS A N 1
ATOM 574 C CA . LYS A 1 73 ? 26.652 -5.153 -15.827 1.00 65.88 73 LYS A CA 1
ATOM 575 C C . LYS A 1 73 ? 26.276 -5.275 -14.352 1.00 65.88 73 LYS A C 1
ATOM 577 O O . LYS A 1 73 ? 25.729 -4.322 -13.797 1.00 65.88 73 LYS A O 1
ATOM 582 N N . GLN A 1 74 ? 26.552 -6.425 -13.735 1.00 65.25 74 GLN A N 1
ATOM 583 C CA . GLN A 1 74 ? 26.300 -6.615 -12.308 1.00 65.25 74 GLN A CA 1
ATOM 584 C C . GLN A 1 74 ? 27.042 -5.539 -11.510 1.00 65.25 74 GLN A C 1
ATOM 586 O O . GLN A 1 74 ? 28.250 -5.350 -11.656 1.00 65.25 74 GLN A O 1
ATOM 591 N N . ARG A 1 75 ? 26.288 -4.810 -10.687 1.00 70.06 75 ARG A N 1
ATOM 592 C CA . ARG A 1 75 ? 26.799 -3.782 -9.777 1.00 70.06 75 ARG A CA 1
ATOM 593 C C . ARG A 1 75 ? 26.698 -4.317 -8.354 1.00 70.06 75 ARG A C 1
ATOM 595 O O . ARG A 1 75 ? 25.716 -4.990 -8.034 1.00 70.06 75 ARG A O 1
ATOM 602 N N . LYS A 1 76 ? 27.689 -3.998 -7.516 1.00 81.12 76 LYS A N 1
ATOM 603 C CA . LYS A 1 76 ? 27.650 -4.312 -6.080 1.00 81.12 76 LYS A CA 1
ATOM 604 C C . LYS A 1 76 ? 26.412 -3.672 -5.445 1.00 81.12 76 LYS A C 1
ATOM 606 O O . LYS A 1 76 ? 26.031 -2.567 -5.835 1.00 81.12 76 LYS A O 1
ATOM 611 N N . LEU A 1 77 ? 25.806 -4.364 -4.482 1.00 85.19 77 LEU A N 1
ATOM 612 C CA . LEU A 1 77 ? 24.666 -3.838 -3.734 1.00 85.19 77 LEU A CA 1
ATOM 613 C C . LEU A 1 77 ? 25.090 -2.604 -2.928 1.00 85.19 77 LEU A C 1
ATOM 615 O O . LEU A 1 77 ? 26.077 -2.639 -2.194 1.00 85.19 77 LEU A O 1
ATOM 619 N N . SER A 1 78 ? 24.342 -1.511 -3.068 1.00 87.12 78 SER A N 1
ATOM 620 C CA . SER A 1 78 ? 24.474 -0.338 -2.204 1.00 87.12 78 SER A CA 1
ATOM 621 C C . SER A 1 78 ? 23.785 -0.588 -0.860 1.00 87.12 78 SER A C 1
ATOM 623 O O . SER A 1 78 ? 22.832 -1.360 -0.787 1.00 87.12 78 SER A O 1
ATOM 625 N N . ALA A 1 79 ? 24.178 0.140 0.191 1.00 88.06 79 ALA A N 1
ATOM 626 C CA . ALA A 1 79 ? 23.481 0.114 1.482 1.00 88.06 79 ALA A CA 1
ATOM 627 C C . ALA A 1 79 ? 21.974 0.416 1.348 1.00 88.06 79 ALA A C 1
ATOM 629 O O . ALA A 1 79 ? 21.157 -0.172 2.049 1.00 88.06 79 ALA A O 1
ATOM 630 N N . SER A 1 80 ? 21.595 1.283 0.399 1.00 88.31 80 SER A N 1
ATOM 631 C CA . SER A 1 80 ? 20.184 1.557 0.103 1.00 88.31 80 SER A CA 1
ATOM 632 C C . SER A 1 80 ? 19.470 0.342 -0.492 1.00 88.31 80 SER A C 1
ATOM 634 O O . SER A 1 80 ? 18.325 0.093 -0.141 1.00 88.31 80 SER A O 1
ATOM 636 N N . ASP A 1 81 ? 20.127 -0.408 -1.379 1.00 89.81 81 ASP A N 1
ATOM 637 C CA . ASP A 1 81 ? 19.533 -1.587 -2.021 1.00 89.81 81 ASP A CA 1
ATOM 638 C C . ASP A 1 81 ? 19.302 -2.689 -0.977 1.00 89.81 81 ASP A C 1
ATOM 640 O O . ASP A 1 81 ? 18.236 -3.296 -0.932 1.00 89.81 81 ASP A O 1
ATOM 644 N N . ILE A 1 82 ? 20.278 -2.879 -0.081 1.00 92.19 82 ILE A N 1
ATOM 645 C CA . ILE A 1 82 ? 20.194 -3.826 1.038 1.00 92.19 82 ILE A CA 1
ATOM 646 C C . ILE A 1 82 ? 19.047 -3.449 1.978 1.00 92.19 82 ILE A C 1
ATOM 648 O O . ILE A 1 82 ? 18.263 -4.318 2.344 1.00 92.19 82 ILE A O 1
ATOM 652 N N . PHE A 1 83 ? 18.919 -2.166 2.337 1.00 94.44 83 PHE A N 1
ATOM 653 C CA . PHE A 1 83 ? 17.832 -1.697 3.198 1.00 94.44 83 PHE A CA 1
ATOM 654 C C . PHE A 1 83 ? 16.456 -2.027 2.611 1.00 94.44 83 PHE A C 1
ATOM 656 O O . PHE A 1 83 ? 15.614 -2.568 3.318 1.00 94.44 83 PHE A O 1
ATOM 663 N N . TRP A 1 84 ? 16.223 -1.747 1.325 1.00 94.38 84 TRP A N 1
ATOM 664 C CA . TRP A 1 84 ? 14.913 -1.981 0.707 1.00 94.38 84 TRP A CA 1
ATOM 665 C C . TRP A 1 84 ? 14.616 -3.465 0.471 1.00 94.38 84 TRP A C 1
ATOM 667 O O . TRP A 1 84 ? 13.475 -3.883 0.655 1.00 94.38 84 TRP A O 1
ATOM 677 N N . TYR A 1 85 ? 15.629 -4.286 0.177 1.00 94.94 85 TYR A N 1
ATOM 678 C CA . TYR A 1 85 ? 15.457 -5.741 0.180 1.00 94.94 85 TYR A CA 1
ATOM 679 C C . TYR A 1 85 ? 15.139 -6.289 1.565 1.00 94.94 85 TYR A C 1
ATOM 681 O O . TYR A 1 85 ? 14.211 -7.082 1.700 1.00 94.94 85 TYR A O 1
ATOM 689 N N . LEU A 1 86 ? 15.845 -5.834 2.600 1.00 95.31 86 LEU A N 1
ATOM 690 C CA . LEU A 1 86 ? 15.540 -6.214 3.974 1.00 95.31 86 LEU A CA 1
ATOM 691 C C . LEU A 1 86 ? 14.129 -5.762 4.366 1.00 95.31 86 LEU A C 1
ATOM 693 O O . LEU A 1 86 ? 13.388 -6.534 4.960 1.00 95.31 86 LEU A O 1
ATOM 697 N N . ALA A 1 87 ? 13.731 -4.549 3.983 1.00 95.44 87 ALA A N 1
ATOM 698 C CA . ALA A 1 87 ? 12.399 -4.024 4.248 1.00 95.44 87 ALA A CA 1
ATOM 699 C C . ALA A 1 87 ? 11.298 -4.863 3.580 1.00 95.44 87 ALA A C 1
ATOM 701 O O . ALA A 1 87 ? 10.280 -5.114 4.215 1.00 95.44 87 ALA A O 1
ATOM 702 N N . LEU A 1 88 ? 11.513 -5.334 2.345 1.00 95.62 88 LEU A N 1
ATOM 703 C CA . LEU A 1 88 ? 10.596 -6.232 1.632 1.00 95.62 88 LEU A CA 1
ATOM 704 C C . LEU A 1 88 ? 10.489 -7.616 2.297 1.00 95.62 88 LEU A C 1
ATOM 706 O O . LEU A 1 88 ? 9.402 -8.180 2.428 1.00 95.62 88 LEU A O 1
ATOM 710 N N . VAL A 1 89 ? 11.622 -8.176 2.722 1.00 95.00 89 VAL A N 1
ATOM 711 C CA . VAL A 1 89 ? 11.674 -9.476 3.409 1.00 95.00 89 VAL A CA 1
ATOM 712 C C . VAL A 1 89 ? 11.001 -9.384 4.780 1.00 95.00 89 VAL A C 1
ATOM 714 O O . VAL A 1 89 ? 10.191 -10.237 5.123 1.00 95.00 89 VAL A O 1
ATOM 717 N N . LEU A 1 90 ? 11.274 -8.327 5.547 1.00 94.06 90 LEU A N 1
ATOM 718 C CA . LEU A 1 90 ? 10.661 -8.120 6.858 1.00 94.06 90 LEU A CA 1
ATOM 719 C C . LEU A 1 90 ? 9.162 -7.828 6.750 1.00 94.06 90 LEU A C 1
ATOM 721 O O . LEU A 1 90 ? 8.390 -8.407 7.506 1.00 94.06 90 LEU A O 1
ATOM 725 N N . SER A 1 91 ? 8.723 -6.983 5.811 1.00 92.94 91 SER A N 1
ATOM 726 C CA . SER A 1 91 ? 7.293 -6.688 5.653 1.00 92.94 91 SER A CA 1
ATOM 727 C C . SER A 1 91 ? 6.487 -7.915 5.226 1.00 92.94 91 SER A C 1
ATOM 729 O O . SER A 1 91 ? 5.384 -8.117 5.724 1.00 92.94 91 SER A O 1
ATOM 731 N N . SER A 1 92 ? 7.045 -8.766 4.360 1.00 92.81 92 SER A N 1
ATOM 732 C CA . SER A 1 92 ? 6.402 -10.029 3.977 1.00 92.81 92 SER A CA 1
ATOM 733 C C . SER A 1 92 ? 6.418 -11.071 5.099 1.00 92.81 92 SER A C 1
ATOM 735 O O . SER A 1 92 ? 5.414 -11.749 5.296 1.00 92.81 92 SER A O 1
ATOM 737 N N . ALA A 1 93 ? 7.498 -11.167 5.883 1.00 91.38 93 ALA A N 1
ATOM 738 C CA . ALA A 1 93 ? 7.572 -12.074 7.034 1.00 91.38 93 ALA A CA 1
ATOM 739 C C . ALA A 1 93 ? 6.584 -11.692 8.147 1.00 91.38 93 ALA A C 1
ATOM 741 O O . ALA A 1 93 ? 6.018 -12.555 8.814 1.00 91.38 93 ALA A O 1
ATOM 742 N N . LEU A 1 94 ? 6.370 -10.390 8.344 1.00 90.19 94 LEU A N 1
ATOM 743 C CA . LEU A 1 94 ? 5.507 -9.847 9.391 1.00 90.19 94 LEU A CA 1
ATOM 744 C C . LEU A 1 94 ? 4.043 -9.701 8.957 1.00 90.19 94 LEU A C 1
ATOM 746 O O . LEU A 1 94 ? 3.237 -9.210 9.743 1.00 90.19 94 LEU A O 1
ATOM 750 N N . LEU A 1 95 ? 3.675 -10.135 7.747 1.00 87.31 95 LEU A N 1
ATOM 751 C CA . LEU A 1 95 ? 2.333 -9.945 7.188 1.00 87.31 95 LEU A CA 1
ATOM 752 C C . LEU A 1 95 ? 1.229 -10.526 8.087 1.00 87.31 95 LEU A C 1
ATOM 754 O O . LEU A 1 95 ? 0.191 -9.899 8.273 1.00 87.31 95 LEU A O 1
ATOM 758 N N . TYR A 1 96 ? 1.476 -11.696 8.682 1.00 80.44 96 TYR A N 1
ATOM 759 C CA . TYR A 1 96 ? 0.544 -12.343 9.614 1.00 80.44 96 TYR A CA 1
ATOM 760 C C . TYR A 1 96 ? 0.395 -11.580 10.942 1.00 80.44 96 TYR A C 1
ATOM 762 O O . TYR A 1 96 ? -0.661 -11.613 11.563 1.00 80.44 96 TYR A O 1
ATOM 770 N N . MET A 1 97 ? 1.449 -10.881 11.368 1.00 81.88 97 MET A N 1
ATOM 771 C CA . MET A 1 97 ? 1.496 -10.123 12.624 1.00 81.88 97 MET A CA 1
ATOM 772 C C . MET A 1 97 ? 1.032 -8.671 12.458 1.00 81.88 97 MET A C 1
ATOM 774 O O . MET A 1 97 ? 0.985 -7.907 13.430 1.00 81.88 97 MET A O 1
ATOM 778 N N . ALA A 1 98 ? 0.730 -8.262 11.226 1.00 83.75 98 ALA A N 1
ATOM 779 C CA . ALA A 1 98 ? 0.339 -6.901 10.932 1.00 83.75 98 ALA A CA 1
ATOM 780 C C . ALA A 1 98 ? -1.031 -6.583 11.564 1.00 83.75 98 ALA A C 1
ATOM 782 O O . ALA A 1 98 ? -1.956 -7.388 11.452 1.00 83.75 98 ALA A O 1
ATOM 783 N N . PRO A 1 99 ? -1.203 -5.394 12.175 1.00 80.81 99 PRO A N 1
ATOM 784 C CA . PRO A 1 99 ? -2.463 -5.018 12.826 1.00 80.81 99 PRO A CA 1
ATOM 785 C C . PRO A 1 99 ? -3.688 -5.038 11.900 1.00 80.81 99 PRO A C 1
ATOM 787 O O . PRO A 1 99 ? -4.823 -5.200 12.353 1.00 80.81 99 PRO A O 1
ATOM 790 N N . GLU A 1 100 ? -3.463 -4.811 10.605 1.00 85.19 100 GLU A N 1
ATOM 791 C CA . GLU A 1 100 ? -4.488 -4.812 9.569 1.00 85.19 100 GLU A CA 1
ATOM 792 C C . GLU A 1 100 ? -3.892 -5.429 8.294 1.00 85.19 100 GLU A C 1
ATOM 794 O O . GLU A 1 100 ? -2.912 -4.923 7.737 1.00 85.19 100 GLU A O 1
ATOM 799 N N . TYR A 1 101 ? -4.445 -6.573 7.881 1.00 84.38 101 TYR A N 1
ATOM 800 C CA . TYR A 1 101 ? -3.878 -7.410 6.822 1.00 84.38 101 TYR A CA 1
ATOM 801 C C . TYR A 1 101 ? -3.977 -6.749 5.443 1.00 84.38 101 TYR A C 1
ATOM 803 O O . TYR A 1 101 ? -3.018 -6.809 4.673 1.00 84.38 101 TYR A O 1
ATOM 811 N N . GLY A 1 102 ? -5.092 -6.077 5.128 1.00 84.88 102 GLY A N 1
ATOM 812 C CA . GLY A 1 102 ? -5.295 -5.443 3.822 1.00 84.88 102 GLY A CA 1
ATOM 813 C C . GLY A 1 102 ? -4.261 -4.350 3.536 1.00 84.88 102 GLY A C 1
ATOM 814 O O . GLY A 1 102 ? -3.628 -4.332 2.478 1.00 84.88 102 GLY A O 1
ATOM 815 N N . LEU A 1 103 ? -4.017 -3.482 4.513 1.00 87.38 103 LEU A N 1
ATOM 816 C CA . LEU A 1 103 ? -3.010 -2.431 4.488 1.00 87.38 103 LEU A CA 1
ATOM 817 C C . LEU A 1 103 ? -1.610 -3.029 4.403 1.00 87.38 103 LEU A C 1
ATOM 819 O O . LEU A 1 103 ? -0.779 -2.511 3.664 1.00 87.38 103 LEU A O 1
ATOM 823 N N . ALA A 1 104 ? -1.337 -4.119 5.119 1.00 90.62 104 ALA A N 1
ATOM 824 C CA . ALA A 1 104 ? -0.037 -4.776 5.059 1.00 90.62 104 ALA A CA 1
ATOM 825 C C . ALA A 1 104 ? 0.260 -5.350 3.667 1.00 90.62 104 ALA A C 1
ATOM 827 O O . ALA A 1 104 ? 1.360 -5.161 3.143 1.00 90.62 104 ALA A O 1
ATOM 828 N N . VAL A 1 105 ? -0.740 -5.955 3.017 1.00 90.06 105 VAL A N 1
ATOM 829 C CA . VAL A 1 105 ? -0.640 -6.389 1.617 1.00 90.06 105 VAL A CA 1
ATOM 830 C C . VAL A 1 105 ? -0.428 -5.186 0.696 1.00 90.06 105 VAL A C 1
ATOM 832 O O . VAL A 1 105 ? 0.425 -5.236 -0.189 1.00 90.06 105 VAL A O 1
ATOM 835 N N . LEU A 1 106 ? -1.138 -4.077 0.904 1.00 91.06 106 LEU A N 1
ATOM 836 C CA . LEU A 1 106 ? -0.952 -2.855 0.116 1.00 91.06 106 LEU A CA 1
ATOM 837 C C . LEU A 1 106 ? 0.471 -2.290 0.268 1.00 91.06 106 LEU A C 1
ATOM 839 O O . LEU A 1 106 ? 1.128 -1.997 -0.735 1.00 91.06 106 LEU A O 1
ATOM 843 N N . VAL A 1 107 ? 0.981 -2.185 1.499 1.00 92.56 107 VAL A N 1
ATOM 844 C CA . VAL A 1 107 ? 2.354 -1.739 1.781 1.00 92.56 107 VAL A CA 1
ATOM 845 C C . VAL A 1 107 ? 3.363 -2.666 1.110 1.00 92.56 107 VAL A C 1
ATOM 847 O O . VAL A 1 107 ? 4.322 -2.185 0.507 1.00 92.56 107 VAL A O 1
ATOM 850 N N . LEU A 1 108 ? 3.128 -3.980 1.132 1.00 93.19 108 LEU A N 1
ATOM 851 C CA . LEU A 1 108 ? 3.990 -4.952 0.467 1.00 93.19 108 LEU A CA 1
ATOM 852 C C . LEU A 1 108 ? 4.120 -4.668 -1.038 1.00 93.19 108 LEU A C 1
ATOM 854 O O . LEU A 1 108 ? 5.238 -4.617 -1.552 1.00 93.19 108 LEU A O 1
ATOM 858 N N . HIS A 1 109 ? 3.011 -4.399 -1.732 1.00 92.50 109 HIS A N 1
ATOM 859 C CA . HIS A 1 109 ? 3.032 -4.046 -3.157 1.00 92.50 109 HIS A CA 1
ATOM 860 C C . HIS A 1 109 ? 3.802 -2.744 -3.410 1.00 92.50 109 HIS A C 1
ATOM 862 O O . HIS A 1 109 ? 4.665 -2.698 -4.289 1.00 92.50 109 HIS A O 1
ATOM 868 N N . ILE A 1 110 ? 3.553 -1.701 -2.609 1.00 92.62 110 ILE A N 1
ATOM 869 C CA . ILE A 1 110 ? 4.284 -0.426 -2.701 1.00 92.62 110 ILE A CA 1
ATOM 870 C C . ILE A 1 110 ? 5.794 -0.659 -2.550 1.00 92.62 110 ILE A C 1
ATOM 872 O O . ILE A 1 110 ? 6.583 -0.150 -3.349 1.00 92.62 110 ILE A O 1
ATOM 876 N N . VAL A 1 111 ? 6.209 -1.464 -1.570 1.00 93.88 111 VAL A N 1
ATOM 877 C CA . VAL A 1 111 ? 7.622 -1.777 -1.320 1.00 93.88 111 VAL A CA 1
ATOM 878 C C . VAL A 1 111 ? 8.232 -2.589 -2.462 1.00 93.88 111 VAL A C 1
ATOM 880 O O . VAL A 1 111 ? 9.380 -2.333 -2.819 1.00 93.88 111 VAL A O 1
ATOM 883 N N . VAL A 1 112 ? 7.493 -3.511 -3.089 1.00 93.56 112 VAL A N 1
ATOM 884 C CA . VAL A 1 112 ? 7.951 -4.251 -4.281 1.00 93.56 112 VAL A CA 1
ATOM 885 C C . VAL A 1 112 ? 8.244 -3.299 -5.444 1.00 93.56 112 VAL A C 1
ATOM 887 O O . VAL A 1 112 ? 9.336 -3.346 -6.025 1.00 93.56 112 VAL A O 1
ATOM 890 N N . PHE A 1 113 ? 7.306 -2.401 -5.764 1.00 91.69 113 PHE A N 1
ATOM 891 C CA . PHE A 1 113 ? 7.487 -1.409 -6.829 1.00 91.69 113 PHE A CA 1
ATOM 892 C C . PHE A 1 113 ? 8.677 -0.497 -6.540 1.00 91.69 113 PHE A C 1
ATOM 894 O O . PHE A 1 113 ? 9.539 -0.284 -7.397 1.00 91.69 113 PHE A O 1
ATOM 901 N N . TYR A 1 114 ? 8.757 -0.003 -5.307 1.00 91.38 114 TYR A N 1
ATOM 902 C CA . TYR A 1 114 ? 9.800 0.918 -4.895 1.00 91.38 114 TYR A CA 1
ATOM 903 C C . TYR A 1 114 ? 11.187 0.263 -4.888 1.00 91.38 114 TYR A C 1
ATOM 905 O O . TYR A 1 114 ? 12.132 0.806 -5.458 1.00 91.38 114 TYR A O 1
ATOM 913 N N . THR A 1 115 ? 11.308 -0.940 -4.325 1.00 92.06 115 THR A N 1
ATOM 914 C CA . THR A 1 115 ? 12.553 -1.723 -4.307 1.00 92.06 115 THR A CA 1
ATOM 915 C C . THR A 1 115 ? 13.046 -2.011 -5.723 1.00 92.06 115 THR A C 1
ATOM 917 O O . THR A 1 115 ? 14.233 -1.843 -6.007 1.00 92.06 115 THR A O 1
ATOM 920 N N . THR A 1 116 ? 12.137 -2.365 -6.639 1.00 89.75 116 THR A N 1
ATOM 921 C CA . THR A 1 116 ? 12.466 -2.575 -8.056 1.00 89.75 116 THR A CA 1
ATOM 922 C C . THR A 1 116 ? 13.041 -1.301 -8.679 1.00 89.75 116 THR A C 1
ATOM 924 O O . THR A 1 116 ? 14.099 -1.347 -9.308 1.00 89.75 116 THR A O 1
ATOM 927 N N . ALA A 1 117 ? 12.386 -0.154 -8.468 1.00 87.94 117 ALA A N 1
ATOM 928 C CA . ALA A 1 117 ? 12.830 1.131 -9.001 1.00 87.94 117 ALA A CA 1
ATOM 929 C C . ALA A 1 117 ? 14.172 1.595 -8.406 1.00 87.94 117 ALA A C 1
ATOM 931 O O . ALA A 1 117 ? 15.037 2.067 -9.143 1.00 87.94 117 ALA A O 1
ATOM 932 N N . VAL A 1 118 ? 14.384 1.438 -7.095 1.00 88.56 118 VAL A N 1
ATOM 933 C CA . VAL A 1 118 ? 15.648 1.794 -6.425 1.00 88.56 118 VAL A CA 1
ATOM 934 C C . VAL A 1 118 ? 16.788 0.922 -6.937 1.00 88.56 118 VAL A C 1
ATOM 936 O O . VAL A 1 118 ? 17.810 1.445 -7.393 1.00 88.56 118 VAL A O 1
ATOM 939 N N . ARG A 1 119 ? 16.603 -0.404 -6.912 1.00 87.62 119 ARG A N 1
ATOM 940 C CA . ARG A 1 119 ? 17.648 -1.365 -7.273 1.00 87.62 119 ARG A CA 1
ATOM 941 C C . ARG A 1 119 ? 18.101 -1.193 -8.715 1.00 87.62 119 ARG A C 1
ATOM 943 O O . ARG A 1 119 ? 19.299 -1.249 -9.006 1.00 87.62 119 ARG A O 1
ATOM 950 N N . SER A 1 120 ? 17.144 -0.990 -9.614 1.00 79.00 120 SER A N 1
ATOM 951 C CA . SER A 1 120 ? 17.405 -0.804 -11.036 1.00 79.00 120 SER A CA 1
ATOM 952 C C . SER A 1 120 ? 17.878 0.614 -11.379 1.00 79.00 120 SER A C 1
ATOM 954 O O . SER A 1 120 ? 18.110 0.920 -12.548 1.00 79.00 120 SER A O 1
ATOM 956 N N . ARG A 1 121 ? 17.977 1.494 -10.370 1.00 77.19 121 ARG A N 1
ATOM 957 C CA . ARG A 1 121 ? 18.209 2.940 -10.483 1.00 77.19 121 ARG A CA 1
ATOM 958 C C . ARG A 1 121 ? 17.145 3.685 -11.280 1.00 77.19 121 ARG A C 1
ATOM 960 O O . ARG A 1 121 ? 17.325 4.856 -11.581 1.00 77.19 121 ARG A O 1
ATOM 967 N N . GLY A 1 122 ? 16.008 3.064 -11.561 1.00 71.06 122 GLY A N 1
ATOM 968 C CA . GLY A 1 122 ? 14.891 3.652 -12.281 1.00 71.06 122 GLY A CA 1
ATOM 969 C C . GLY A 1 122 ? 14.125 4.738 -11.510 1.00 71.06 122 GLY A C 1
ATOM 970 O O . GLY A 1 122 ? 12.928 4.888 -11.723 1.00 71.06 122 GLY A O 1
ATOM 971 N N . LEU A 1 123 ? 14.745 5.505 -10.624 1.00 79.31 123 LEU A N 1
ATOM 972 C CA . LEU A 1 123 ? 14.126 6.721 -10.094 1.00 79.31 123 LEU A CA 1
ATOM 973 C C . LEU A 1 123 ? 14.363 7.858 -11.095 1.00 79.31 123 LEU A C 1
ATOM 975 O O . LEU A 1 123 ? 15.443 7.945 -11.676 1.00 79.31 123 LEU A O 1
ATOM 979 N N . LEU A 1 124 ? 13.383 8.738 -11.292 1.00 71.62 124 LEU A N 1
ATOM 980 C CA . LEU A 1 124 ? 13.411 9.853 -12.247 1.00 71.62 124 LEU A CA 1
ATOM 981 C C . LEU A 1 124 ? 14.653 10.736 -12.082 1.00 71.62 124 LEU A C 1
ATOM 983 O O . LEU A 1 124 ? 15.244 11.174 -13.063 1.00 71.62 124 LEU A O 1
ATOM 987 N N . MET A 1 125 ? 15.069 10.965 -10.834 1.00 68.06 125 MET A N 1
ATOM 988 C CA . MET A 1 125 ? 16.252 11.761 -10.486 1.00 68.06 125 MET A CA 1
ATOM 989 C C . MET A 1 125 ? 17.477 10.899 -10.129 1.00 68.06 125 MET A C 1
ATOM 991 O O . MET A 1 125 ? 18.493 11.432 -9.695 1.00 68.06 125 MET A O 1
ATOM 995 N N . GLY A 1 126 ? 17.389 9.567 -10.240 1.00 70.19 126 GLY A N 1
ATOM 996 C CA . GLY A 1 126 ? 18.433 8.616 -9.823 1.00 70.19 126 GLY A CA 1
ATOM 997 C C . GLY A 1 126 ? 18.577 8.418 -8.303 1.00 70.19 126 GLY A C 1
ATOM 998 O O . GLY A 1 126 ? 19.283 7.511 -7.856 1.00 70.19 126 GLY A O 1
ATOM 999 N N . TYR A 1 127 ? 17.883 9.229 -7.501 1.00 75.06 127 TYR A N 1
ATOM 1000 C CA . TYR A 1 127 ? 17.775 9.134 -6.043 1.00 75.06 127 TYR A CA 1
ATOM 1001 C C . TYR A 1 127 ? 16.340 9.423 -5.591 1.00 75.06 127 TYR A C 1
ATOM 1003 O O . TYR A 1 127 ? 15.553 10.013 -6.333 1.00 75.06 127 TYR A O 1
ATOM 1011 N N . THR A 1 128 ? 16.011 9.031 -4.356 1.00 80.88 128 THR A N 1
ATOM 1012 C CA . THR A 1 128 ? 14.710 9.304 -3.733 1.00 80.88 128 THR A CA 1
ATOM 1013 C C . THR A 1 128 ? 14.519 10.802 -3.565 1.00 80.88 128 THR A C 1
ATOM 1015 O O . THR A 1 128 ? 15.105 11.424 -2.679 1.00 80.88 128 THR A O 1
ATOM 1018 N N . SER A 1 129 ? 13.712 11.382 -4.443 1.00 75.56 129 SER A N 1
ATOM 1019 C CA . SER A 1 129 ? 13.469 12.817 -4.491 1.00 75.56 129 SER A CA 1
ATOM 1020 C C . SER A 1 129 ? 12.034 13.137 -4.072 1.00 75.56 129 SER A C 1
ATOM 1022 O O . SER A 1 129 ? 11.239 12.261 -3.737 1.00 75.56 129 SER A O 1
ATOM 1024 N N . CYS A 1 130 ? 11.671 14.415 -4.119 1.00 69.88 130 CYS A N 1
ATOM 1025 C CA . CYS A 1 130 ? 10.287 14.852 -3.946 1.00 69.88 130 CYS A CA 1
ATOM 1026 C C . CYS A 1 130 ? 9.331 14.377 -5.048 1.00 69.88 130 CYS A C 1
ATOM 1028 O O . CYS A 1 130 ? 8.124 14.527 -4.894 1.00 69.88 130 CYS A O 1
ATOM 1030 N N . TYR A 1 131 ? 9.852 13.805 -6.135 1.00 73.69 131 TYR A N 1
ATOM 1031 C CA . TYR A 1 131 ? 9.068 13.221 -7.220 1.00 73.69 131 TYR A CA 1
ATOM 1032 C C . TYR A 1 131 ? 8.720 11.747 -6.989 1.00 73.69 131 TYR A C 1
ATOM 1034 O O . TYR A 1 131 ? 8.399 11.050 -7.943 1.00 73.69 131 TYR A O 1
ATOM 1042 N N . ILE A 1 132 ? 8.728 11.281 -5.736 1.00 80.12 132 ILE A N 1
ATOM 1043 C CA . ILE A 1 132 ? 8.431 9.887 -5.385 1.00 80.12 132 ILE A CA 1
ATOM 1044 C C . ILE A 1 132 ? 7.089 9.391 -5.941 1.00 80.12 132 ILE A C 1
ATOM 1046 O O . ILE A 1 132 ? 6.997 8.264 -6.415 1.00 80.12 132 ILE A O 1
ATOM 1050 N N . VAL A 1 133 ? 6.057 10.241 -5.965 1.00 80.56 133 VAL A N 1
ATOM 1051 C CA . VAL A 1 133 ? 4.767 9.899 -6.588 1.00 80.56 133 VAL A CA 1
ATOM 1052 C C . VAL A 1 133 ? 4.935 9.682 -8.093 1.00 80.56 133 VAL A C 1
ATOM 1054 O O . VAL A 1 133 ? 4.415 8.712 -8.634 1.00 80.56 133 VAL A O 1
ATOM 1057 N N . GLY A 1 134 ? 5.724 10.523 -8.766 1.00 75.75 134 GLY A N 1
ATOM 1058 C CA . GLY A 1 134 ? 6.090 10.333 -10.170 1.00 75.75 134 GLY A CA 1
ATOM 1059 C C . GLY A 1 134 ? 6.895 9.051 -10.399 1.00 75.75 134 GLY A C 1
ATOM 1060 O O . GLY A 1 134 ? 6.621 8.331 -11.355 1.00 75.75 134 GLY A O 1
ATOM 1061 N N . ASP A 1 135 ? 7.823 8.719 -9.497 1.00 82.38 135 ASP A N 1
ATOM 1062 C CA . ASP A 1 135 ? 8.588 7.466 -9.537 1.00 82.38 135 ASP A CA 1
ATOM 1063 C C . ASP A 1 135 ? 7.658 6.244 -9.463 1.00 82.38 135 ASP A C 1
ATOM 1065 O O . ASP A 1 135 ? 7.810 5.301 -10.248 1.00 82.38 135 ASP A O 1
ATOM 1069 N N . PHE A 1 136 ? 6.649 6.283 -8.584 1.00 85.12 136 PHE A N 1
ATOM 1070 C CA . PHE A 1 136 ? 5.610 5.255 -8.503 1.00 85.12 136 PHE A CA 1
ATOM 1071 C C . PHE A 1 136 ? 4.757 5.198 -9.768 1.00 85.12 136 PHE A C 1
ATOM 1073 O O . PHE A 1 136 ? 4.604 4.119 -10.333 1.00 85.12 136 PHE A O 1
ATOM 1080 N N . MET A 1 137 ? 4.252 6.331 -10.264 1.00 81.12 137 MET A N 1
ATOM 1081 C CA . MET A 1 137 ? 3.425 6.362 -11.478 1.00 81.12 137 MET A CA 1
ATOM 1082 C C . MET A 1 137 ? 4.173 5.802 -12.692 1.00 81.12 137 MET A C 1
ATOM 1084 O O . MET A 1 137 ? 3.643 4.981 -13.440 1.00 81.12 137 MET A O 1
ATOM 1088 N N . VAL A 1 138 ? 5.439 6.187 -12.862 1.00 79.88 138 VAL A N 1
ATOM 1089 C CA . VAL A 1 138 ? 6.289 5.678 -13.942 1.00 79.88 138 VAL A CA 1
ATOM 1090 C C . VAL A 1 138 ? 6.514 4.176 -13.787 1.00 79.88 138 VAL A C 1
ATOM 1092 O O . VAL A 1 138 ? 6.432 3.440 -14.769 1.00 79.88 138 VAL A O 1
ATOM 1095 N N . THR A 1 139 ? 6.778 3.706 -12.570 1.00 85.00 139 THR A N 1
ATOM 1096 C CA . THR A 1 139 ? 7.081 2.292 -12.310 1.00 85.00 139 THR A CA 1
ATOM 1097 C C . THR A 1 139 ? 5.850 1.393 -12.426 1.00 85.00 139 THR A C 1
ATOM 1099 O O . THR A 1 139 ? 5.977 0.292 -12.952 1.00 85.00 139 THR A O 1
ATOM 1102 N N . ILE A 1 140 ? 4.674 1.861 -12.001 1.00 86.69 140 ILE A N 1
ATOM 1103 C CA . ILE A 1 140 ? 3.422 1.089 -11.973 1.00 86.69 140 ILE A CA 1
ATOM 1104 C C . ILE A 1 140 ? 2.679 1.156 -13.315 1.00 86.69 140 ILE A C 1
ATOM 1106 O O . ILE A 1 140 ? 2.152 0.141 -13.768 1.00 86.69 140 ILE A O 1
ATOM 1110 N N . PHE A 1 141 ? 2.631 2.320 -13.972 1.00 79.88 141 PHE A N 1
ATOM 1111 C CA . PHE A 1 141 ? 1.773 2.532 -15.149 1.00 79.88 141 PHE A CA 1
ATOM 1112 C C . PHE A 1 141 ? 2.531 2.724 -16.457 1.00 79.88 141 PHE A C 1
ATOM 1114 O O . PHE A 1 141 ? 2.017 2.380 -17.514 1.00 79.88 141 PHE A O 1
ATOM 1121 N N . ILE A 1 142 ? 3.748 3.267 -16.433 1.00 76.62 142 ILE A N 1
ATOM 1122 C CA . ILE A 1 142 ? 4.455 3.567 -17.685 1.00 76.62 142 ILE A CA 1
ATOM 1123 C C . ILE A 1 142 ? 5.356 2.399 -18.074 1.00 76.62 142 ILE A C 1
ATOM 1125 O O . ILE A 1 142 ? 5.236 1.856 -19.167 1.00 76.62 142 ILE A O 1
ATOM 1129 N N . ARG A 1 143 ? 6.249 1.967 -17.181 1.00 79.62 143 ARG A N 1
ATOM 1130 C CA . ARG A 1 143 ? 7.250 0.931 -17.477 1.00 79.62 143 ARG A CA 1
ATOM 1131 C C . ARG A 1 143 ? 6.674 -0.435 -17.824 1.00 79.62 143 ARG A C 1
ATOM 1133 O O . ARG A 1 143 ? 7.183 -1.014 -18.783 1.00 79.62 143 ARG A O 1
ATOM 1140 N N . PRO A 1 144 ? 5.664 -0.963 -17.117 1.00 83.19 144 PRO A N 1
ATOM 1141 C CA . PRO A 1 144 ? 5.144 -2.291 -17.414 1.00 83.19 144 PRO A CA 1
ATOM 1142 C C . PRO A 1 144 ? 4.510 -2.329 -18.803 1.00 83.19 144 PRO A C 1
ATOM 1144 O O . PRO A 1 144 ? 4.791 -3.226 -19.592 1.00 83.19 144 PRO A O 1
ATOM 1147 N N . PHE A 1 145 ? 3.746 -1.290 -19.144 1.00 78.12 145 PHE A N 1
ATOM 1148 C CA . PHE A 1 145 ? 3.016 -1.193 -20.405 1.00 78.12 145 PHE A CA 1
ATOM 1149 C C . PHE A 1 145 ? 3.906 -0.784 -21.585 1.00 78.12 145 PHE A C 1
ATOM 1151 O O . PHE A 1 145 ? 3.807 -1.372 -22.660 1.00 78.12 145 PHE A O 1
ATOM 1158 N N . ALA A 1 146 ? 4.855 0.138 -21.386 1.00 71.00 146 ALA A N 1
ATOM 1159 C CA . ALA A 1 146 ? 5.840 0.498 -22.412 1.00 71.00 146 ALA A CA 1
ATOM 1160 C C . ALA A 1 146 ? 6.703 -0.702 -22.837 1.00 71.00 146 ALA A C 1
ATOM 1162 O O . ALA A 1 146 ? 7.209 -0.753 -23.957 1.00 71.00 146 ALA A O 1
ATOM 1163 N N . ASN A 1 147 ? 6.860 -1.679 -21.940 1.00 76.81 147 ASN A N 1
ATOM 1164 C CA . ASN A 1 147 ? 7.714 -2.846 -22.131 1.00 76.81 147 ASN A CA 1
ATOM 1165 C C . ASN A 1 147 ? 6.933 -4.161 -22.154 1.00 76.81 147 ASN A C 1
ATOM 1167 O O . ASN A 1 147 ? 7.535 -5.230 -22.100 1.00 76.81 147 ASN A O 1
ATOM 1171 N N . PHE A 1 148 ? 5.612 -4.085 -22.305 1.00 77.38 148 PHE A N 1
ATOM 1172 C CA . PHE A 1 148 ? 4.699 -5.225 -22.231 1.00 77.38 148 PHE A CA 1
ATOM 1173 C C . PHE A 1 148 ? 5.040 -6.315 -23.255 1.00 77.38 148 PHE A C 1
ATOM 1175 O O . PHE A 1 148 ? 4.979 -7.506 -22.975 1.00 77.38 148 PHE A O 1
ATOM 1182 N N . VAL A 1 149 ? 5.484 -5.900 -24.445 1.00 74.75 149 VAL A N 1
ATOM 1183 C CA . VAL A 1 149 ? 5.826 -6.797 -25.561 1.00 74.75 149 VAL A CA 1
ATOM 1184 C C . VAL A 1 149 ? 7.294 -7.267 -25.501 1.00 74.75 149 VAL A C 1
ATOM 1186 O O . VAL A 1 149 ? 7.711 -8.112 -26.295 1.00 74.75 149 VAL A O 1
ATOM 1189 N N . ARG A 1 150 ? 8.110 -6.757 -24.560 1.00 77.12 150 ARG A N 1
ATOM 1190 C CA . ARG A 1 150 ? 9.543 -7.106 -24.487 1.00 77.12 150 ARG A CA 1
ATOM 1191 C C . ARG A 1 150 ? 9.767 -8.581 -24.208 1.00 77.12 150 ARG A C 1
ATOM 1193 O O . ARG A 1 150 ? 10.606 -9.161 -24.884 1.00 77.12 150 ARG A O 1
ATOM 1200 N N . LEU A 1 151 ? 8.976 -9.200 -23.326 1.00 81.06 151 LEU A N 1
ATOM 1201 C CA . LEU A 1 151 ? 9.119 -10.624 -22.992 1.00 81.06 151 LEU A CA 1
ATOM 1202 C C . LEU A 1 151 ? 9.227 -11.492 -24.253 1.00 81.06 151 LEU A C 1
ATOM 1204 O O . LEU A 1 151 ? 10.164 -12.266 -24.413 1.00 81.06 151 LEU A O 1
ATOM 1208 N N . PHE A 1 152 ? 8.323 -11.295 -25.205 1.00 78.06 152 PHE A N 1
ATOM 1209 C CA . PHE A 1 152 ? 8.322 -12.020 -26.473 1.00 78.06 152 PHE A CA 1
ATOM 1210 C C . PHE A 1 152 ? 9.514 -11.680 -27.378 1.00 78.06 152 PHE A C 1
ATOM 1212 O O . PHE A 1 152 ? 10.004 -12.542 -28.109 1.00 78.06 152 PHE A O 1
ATOM 1219 N N . ARG A 1 153 ? 9.979 -10.424 -27.357 1.00 73.38 153 ARG A N 1
ATOM 1220 C CA . ARG A 1 153 ? 11.164 -9.997 -28.112 1.00 73.38 153 ARG A CA 1
ATOM 1221 C C . ARG A 1 153 ? 12.396 -10.715 -27.586 1.00 73.38 153 ARG A C 1
ATOM 1223 O O . ARG A 1 153 ? 13.174 -11.232 -28.379 1.00 73.38 153 ARG A O 1
ATOM 1230 N N . ASP A 1 154 ? 12.520 -10.800 -26.268 1.00 76.31 154 ASP A N 1
ATOM 1231 C CA . ASP A 1 154 ? 13.649 -11.436 -25.597 1.00 76.31 154 ASP A CA 1
ATOM 1232 C C . ASP A 1 154 ? 13.613 -12.971 -25.705 1.00 76.31 154 ASP A C 1
ATOM 1234 O O . ASP A 1 154 ? 14.665 -13.606 -25.755 1.00 76.31 154 ASP A O 1
ATOM 1238 N N . VAL A 1 155 ? 12.420 -13.570 -25.821 1.00 78.12 155 VAL A N 1
ATOM 1239 C CA . VAL A 1 155 ? 12.231 -14.992 -26.182 1.00 78.12 155 VAL A CA 1
ATOM 1240 C C . VAL A 1 155 ? 12.571 -15.262 -27.660 1.00 78.12 155 VAL A C 1
ATOM 1242 O O . VAL A 1 155 ? 12.803 -16.405 -28.043 1.00 78.12 155 VAL A O 1
ATOM 1245 N N . GLY A 1 156 ? 12.647 -14.228 -28.506 1.00 67.88 156 GLY A N 1
ATOM 1246 C CA . GLY A 1 156 ? 12.958 -14.352 -29.935 1.00 67.88 156 GLY A CA 1
ATOM 1247 C C . GLY A 1 156 ? 11.741 -14.558 -30.844 1.00 67.88 156 GLY A C 1
ATOM 1248 O O . GLY A 1 156 ? 11.906 -14.742 -32.048 1.00 67.88 156 GLY A O 1
ATOM 1249 N N . LEU A 1 157 ? 10.515 -14.456 -30.315 1.00 63.34 157 LEU A N 1
ATOM 1250 C CA . LEU A 1 157 ? 9.267 -14.589 -31.088 1.00 63.34 157 LEU A CA 1
ATOM 1251 C C . LEU A 1 157 ? 9.067 -13.452 -32.110 1.00 63.34 157 LEU A C 1
ATOM 1253 O O . LEU A 1 157 ? 8.336 -13.618 -33.088 1.00 63.34 157 LEU A O 1
ATOM 1257 N N . PHE A 1 158 ? 9.748 -12.319 -31.906 1.00 58.44 158 PHE A N 1
ATOM 1258 C CA . PHE A 1 158 ? 9.695 -11.123 -32.757 1.00 58.44 158 PHE A CA 1
ATOM 1259 C C . PHE A 1 158 ? 10.939 -10.901 -33.634 1.00 58.44 158 PHE A C 1
ATOM 1261 O O . PHE A 1 158 ? 11.104 -9.821 -34.191 1.00 58.44 158 PHE A O 1
ATOM 1268 N N . SER A 1 159 ? 11.818 -11.897 -33.788 1.00 50.12 159 SER A N 1
ATOM 1269 C CA . SER A 1 159 ? 13.087 -11.734 -34.519 1.00 50.12 159 SER A CA 1
ATOM 1270 C C . SER A 1 159 ? 12.983 -11.848 -36.059 1.00 50.12 159 SER A C 1
ATOM 1272 O O . SER A 1 159 ? 14.014 -12.009 -36.711 1.00 50.12 159 SER A O 1
ATOM 1274 N N . GLY A 1 160 ? 11.787 -11.768 -36.665 1.00 44.09 160 GLY A N 1
ATOM 1275 C CA . GLY A 1 160 ? 11.612 -11.898 -38.123 1.00 44.09 160 GLY A CA 1
ATOM 1276 C C . GLY A 1 160 ? 10.356 -11.220 -38.702 1.00 44.09 160 GLY A C 1
ATOM 1277 O O . GLY A 1 160 ? 9.262 -11.401 -38.170 1.00 44.09 160 GLY A O 1
ATOM 1278 N N . GLU A 1 161 ? 10.579 -10.471 -39.793 1.00 43.16 161 GLU A N 1
ATOM 1279 C CA . GLU A 1 161 ? 9.680 -9.769 -40.741 1.00 43.16 161 GLU A CA 1
ATOM 1280 C C . GLU A 1 161 ? 8.438 -9.030 -40.184 1.00 43.16 161 GLU A C 1
ATOM 1282 O O . GLU A 1 161 ? 7.398 -9.598 -39.846 1.00 43.16 161 GLU A O 1
ATOM 1287 N N . GLU A 1 162 ? 8.548 -7.696 -40.170 1.00 49.44 162 GLU A N 1
ATOM 1288 C CA . GLU A 1 162 ? 7.769 -6.738 -39.371 1.00 49.44 162 GLU A CA 1
ATOM 1289 C C . GLU A 1 162 ? 6.299 -6.488 -39.768 1.00 49.44 162 GLU A C 1
ATOM 1291 O O . GLU A 1 162 ? 5.591 -5.831 -39.008 1.00 49.44 162 GLU A O 1
ATOM 1296 N N . HIS A 1 163 ? 5.756 -6.999 -40.879 1.00 44.81 163 HIS A N 1
ATOM 1297 C CA . HIS A 1 163 ? 4.479 -6.450 -41.388 1.00 44.81 163 HIS A CA 1
ATOM 1298 C C . HIS A 1 163 ? 3.208 -7.307 -41.258 1.00 44.81 163 HIS A C 1
ATOM 1300 O O . HIS A 1 163 ? 2.112 -6.756 -41.377 1.00 44.81 163 HIS A O 1
ATOM 1306 N N . LYS A 1 164 ? 3.281 -8.611 -40.948 1.00 46.38 164 LYS A N 1
ATOM 1307 C CA . LYS A 1 164 ? 2.065 -9.460 -40.825 1.00 46.38 164 LYS A CA 1
ATOM 1308 C C . LYS A 1 164 ? 1.711 -9.896 -39.400 1.00 46.38 164 LYS A C 1
ATOM 1310 O O . LYS A 1 164 ? 0.535 -10.105 -39.115 1.00 46.38 164 LYS A O 1
ATOM 1315 N N . LYS A 1 165 ? 2.678 -9.964 -38.478 1.00 46.47 165 LYS A N 1
ATOM 1316 C CA . LYS A 1 165 ? 2.440 -10.417 -37.092 1.00 46.47 165 LYS A CA 1
ATOM 1317 C C . LYS A 1 165 ? 1.955 -9.311 -36.147 1.00 46.47 165 LYS A C 1
ATOM 1319 O O . LYS A 1 165 ? 1.302 -9.625 -35.160 1.00 46.47 165 LYS A O 1
ATOM 1324 N N . GLY A 1 166 ? 2.176 -8.030 -36.466 1.00 51.09 166 GLY A N 1
ATOM 1325 C CA . GLY A 1 166 ? 1.744 -6.896 -35.630 1.00 51.09 166 GLY A CA 1
ATOM 1326 C C . GLY A 1 166 ? 0.229 -6.816 -35.387 1.00 51.09 166 GLY A C 1
ATOM 1327 O O . GLY A 1 166 ? -0.194 -6.401 -34.313 1.00 51.09 166 GLY A O 1
ATOM 1328 N N . LYS A 1 167 ? -0.599 -7.293 -36.330 1.00 55.66 167 LYS A N 1
ATOM 1329 C CA . LYS A 1 167 ? -2.070 -7.264 -36.208 1.00 55.66 167 LYS A CA 1
ATOM 1330 C C . LYS A 1 167 ? -2.614 -8.207 -35.126 1.00 55.66 167 LYS A C 1
ATOM 1332 O O . LYS A 1 167 ? -3.548 -7.838 -34.425 1.00 55.66 167 LYS A O 1
ATOM 1337 N N . ILE A 1 168 ? -2.007 -9.384 -34.948 1.00 58.69 168 ILE A N 1
ATOM 1338 C CA . ILE A 1 168 ? -2.422 -10.362 -33.923 1.00 58.69 168 ILE A CA 1
ATOM 1339 C C . ILE A 1 168 ? -2.122 -9.816 -32.518 1.00 58.69 168 ILE A C 1
ATOM 1341 O O . ILE A 1 168 ? -2.934 -9.951 -31.610 1.00 58.69 168 ILE A O 1
ATOM 1345 N N . TRP A 1 169 ? -0.993 -9.123 -32.350 1.00 53.53 169 TRP A N 1
ATOM 1346 C CA . TRP A 1 169 ? -0.585 -8.551 -31.063 1.00 53.53 169 TRP A CA 1
ATOM 1347 C C . TRP A 1 169 ? -1.334 -7.275 -30.688 1.00 53.53 169 TRP A C 1
ATOM 1349 O O . TRP A 1 169 ? -1.604 -7.073 -29.508 1.00 53.53 169 TRP A O 1
ATOM 1359 N N . ILE A 1 170 ? -1.736 -6.460 -31.670 1.00 60.06 170 ILE A N 1
ATOM 1360 C CA . ILE A 1 170 ? -2.727 -5.393 -31.452 1.00 60.06 170 ILE A CA 1
ATOM 1361 C C . ILE A 1 170 ? -4.047 -6.007 -30.964 1.00 60.06 170 ILE A C 1
ATOM 1363 O O . ILE A 1 170 ? -4.655 -5.468 -30.048 1.00 60.06 170 ILE A O 1
ATOM 1367 N N . GLY A 1 171 ? -4.444 -7.166 -31.505 1.00 65.06 171 GLY A N 1
ATOM 1368 C CA . GLY A 1 171 ? -5.594 -7.935 -31.023 1.00 65.06 171 GLY A CA 1
ATOM 1369 C C . GLY A 1 171 ? -5.445 -8.411 -29.573 1.00 65.06 171 GLY A C 1
ATOM 1370 O O . GLY A 1 171 ? -6.351 -8.212 -28.774 1.00 65.06 171 GLY A O 1
ATOM 1371 N N . ILE A 1 172 ? -4.290 -8.971 -29.196 1.00 64.19 172 ILE A N 1
ATOM 1372 C CA . ILE A 1 172 ? -4.020 -9.405 -27.811 1.00 64.19 172 ILE A CA 1
ATOM 1373 C C . ILE A 1 172 ? -4.002 -8.208 -26.851 1.00 64.19 172 ILE A C 1
ATOM 1375 O O . ILE A 1 172 ? -4.597 -8.277 -25.780 1.00 64.19 172 ILE A O 1
ATOM 1379 N N . LEU A 1 173 ? -3.382 -7.090 -27.239 1.00 63.03 173 LEU A N 1
ATOM 1380 C CA . LEU A 1 173 ? -3.398 -5.857 -26.450 1.00 63.03 173 LEU A CA 1
ATOM 1381 C C . LEU A 1 173 ? -4.829 -5.317 -26.299 1.00 63.03 173 LEU A C 1
ATOM 1383 O O . LEU A 1 173 ? -5.227 -4.954 -25.198 1.00 63.03 173 LEU A O 1
ATOM 1387 N N . ALA A 1 174 ? -5.625 -5.328 -27.372 1.00 67.31 174 ALA A N 1
ATOM 1388 C CA . ALA A 1 174 ? -7.029 -4.939 -27.325 1.00 67.31 174 ALA A CA 1
ATOM 1389 C C . ALA A 1 174 ? -7.831 -5.837 -26.372 1.00 67.31 174 ALA A C 1
ATOM 1391 O O . ALA A 1 174 ? -8.586 -5.312 -25.568 1.00 67.31 174 ALA A O 1
ATOM 1392 N N . ILE A 1 175 ? -7.619 -7.157 -26.375 1.00 73.56 175 ILE A N 1
ATOM 1393 C CA . ILE A 1 175 ? -8.272 -8.081 -25.430 1.00 73.56 175 ILE A CA 1
ATOM 1394 C C . ILE A 1 175 ? -7.884 -7.760 -23.981 1.00 73.56 175 ILE A C 1
ATOM 1396 O O . ILE A 1 175 ? -8.759 -7.713 -23.125 1.00 73.56 175 ILE A O 1
ATOM 1400 N N . VAL A 1 176 ? -6.608 -7.475 -23.697 1.00 67.50 176 VAL A N 1
ATOM 1401 C CA . VAL A 1 176 ? -6.142 -7.117 -22.341 1.00 67.50 176 VAL A CA 1
ATOM 1402 C C . VAL A 1 176 ? -6.814 -5.840 -21.818 1.00 67.50 176 VAL A C 1
ATOM 1404 O O . VAL A 1 176 ? -7.075 -5.746 -20.623 1.00 67.50 176 VAL A O 1
ATOM 1407 N N . PHE A 1 177 ? -7.126 -4.877 -22.690 1.00 67.88 177 PHE A N 1
ATOM 1408 C CA . PHE A 1 177 ? -7.820 -3.640 -22.307 1.00 67.88 177 PHE A CA 1
ATOM 1409 C C . PHE A 1 177 ? -9.355 -3.748 -22.348 1.00 67.88 177 PHE A C 1
ATOM 1411 O O . PHE A 1 177 ? -10.029 -3.119 -21.535 1.00 67.88 177 PHE A O 1
ATOM 1418 N N . ILE A 1 178 ? -9.921 -4.546 -23.259 1.00 78.81 178 ILE A N 1
ATOM 1419 C CA . ILE A 1 178 ? -11.373 -4.722 -23.432 1.00 78.81 178 ILE A CA 1
ATOM 1420 C C . ILE A 1 178 ? -11.941 -5.695 -22.398 1.00 78.81 178 ILE A C 1
ATOM 1422 O O . ILE A 1 178 ? -13.049 -5.479 -21.917 1.00 78.81 178 ILE A O 1
ATOM 1426 N N . LEU A 1 179 ? -11.202 -6.740 -22.019 1.00 77.31 179 LEU A N 1
ATOM 1427 C CA . LEU A 1 179 ? -11.683 -7.755 -21.083 1.00 77.31 179 LEU A CA 1
ATOM 1428 C C . LEU A 1 179 ? -12.046 -7.169 -19.703 1.00 77.31 179 LEU A C 1
ATOM 1430 O O . LEU A 1 179 ? -13.143 -7.463 -19.236 1.00 77.31 179 LEU A O 1
ATOM 1434 N N . PRO A 1 180 ? -11.238 -6.297 -19.062 1.00 70.31 180 PRO A N 1
ATOM 1435 C CA . PRO A 1 180 ? -11.641 -5.648 -17.814 1.00 70.31 180 PRO A CA 1
ATOM 1436 C C . PRO A 1 180 ? -12.903 -4.794 -17.969 1.00 70.31 180 PRO A C 1
ATOM 1438 O O . PRO A 1 180 ? -13.795 -4.864 -17.129 1.00 70.31 180 PRO A O 1
ATOM 1441 N N . ALA A 1 181 ? -13.015 -4.028 -19.060 1.00 73.31 181 ALA A N 1
ATOM 1442 C CA . ALA A 1 181 ? -14.204 -3.223 -19.336 1.00 73.31 181 ALA A CA 1
ATOM 1443 C C . ALA A 1 181 ? -15.453 -4.100 -19.536 1.00 73.31 181 ALA A C 1
ATOM 1445 O O . ALA A 1 181 ? -16.527 -3.768 -19.042 1.00 73.31 181 ALA A O 1
ATOM 1446 N N . PHE A 1 182 ? -15.298 -5.247 -20.200 1.00 81.81 182 PHE A N 1
ATOM 1447 C CA . PHE A 1 182 ? -16.351 -6.242 -20.374 1.00 81.81 182 PHE A CA 1
ATOM 1448 C C . PHE A 1 182 ? -16.777 -6.873 -19.040 1.00 81.81 182 PHE A C 1
ATOM 1450 O O . PHE A 1 182 ? -17.971 -6.973 -18.775 1.00 81.81 182 PHE A O 1
ATOM 1457 N N . LEU A 1 183 ? -15.831 -7.232 -18.165 1.00 77.50 183 LEU A N 1
ATOM 1458 C CA . LEU A 1 183 ? -16.135 -7.771 -16.833 1.00 77.50 183 LEU A CA 1
ATOM 1459 C C . LEU A 1 183 ? -16.846 -6.743 -15.937 1.00 77.50 183 LEU A C 1
ATOM 1461 O O . LEU A 1 183 ? -17.788 -7.096 -15.233 1.00 77.50 183 LEU A O 1
ATOM 1465 N N . ILE A 1 184 ? -16.451 -5.467 -16.000 1.00 76.56 184 ILE A N 1
ATOM 1466 C CA . ILE A 1 184 ? -17.149 -4.379 -15.295 1.00 76.56 184 ILE A CA 1
ATOM 1467 C C . ILE A 1 184 ? -18.572 -4.220 -15.837 1.00 76.56 184 ILE A C 1
ATOM 1469 O O . ILE A 1 184 ? -19.511 -4.097 -15.055 1.00 76.56 184 ILE A O 1
ATOM 1473 N N . ALA A 1 185 ? -18.748 -4.256 -17.160 1.00 82.31 185 ALA A N 1
ATOM 1474 C CA . ALA A 1 185 ? -20.072 -4.196 -17.770 1.00 82.31 185 ALA A CA 1
ATOM 1475 C C . ALA A 1 185 ? -20.956 -5.376 -17.333 1.00 82.31 185 ALA A C 1
ATOM 1477 O O . ALA A 1 185 ? -22.122 -5.160 -17.015 1.00 82.31 185 ALA A O 1
ATOM 1478 N N . LEU A 1 186 ? -20.404 -6.594 -17.248 1.00 79.75 186 LEU A N 1
ATOM 1479 C CA . LEU A 1 186 ? -21.111 -7.770 -16.728 1.00 79.75 186 LEU A CA 1
ATOM 1480 C C . LEU A 1 186 ? -21.526 -7.599 -15.263 1.00 79.75 186 LEU A C 1
ATOM 1482 O O . LEU A 1 186 ? -22.678 -7.864 -14.930 1.00 79.75 186 LEU A O 1
ATOM 1486 N N . TYR A 1 187 ? -20.622 -7.116 -14.407 1.00 78.25 187 TYR A N 1
ATOM 1487 C CA . TYR A 1 187 ? -20.934 -6.846 -13.003 1.00 78.25 187 TYR A CA 1
ATOM 1488 C C . TYR A 1 187 ? -22.047 -5.800 -12.861 1.00 78.25 187 TYR A C 1
ATOM 1490 O O . TYR A 1 187 ? -23.006 -6.016 -12.126 1.00 78.25 187 TYR A O 1
ATOM 1498 N N . LEU A 1 188 ? -21.959 -4.689 -13.602 1.00 80.94 188 LEU A N 1
ATOM 1499 C CA . LEU A 1 188 ? -22.984 -3.643 -13.595 1.00 80.94 188 LEU A CA 1
ATOM 1500 C C . LEU A 1 188 ? -24.335 -4.161 -14.109 1.00 80.94 188 LEU A C 1
ATOM 1502 O O . LEU A 1 188 ? -25.362 -3.810 -13.539 1.00 80.94 188 LEU A O 1
ATOM 1506 N N . LEU A 1 189 ? -24.350 -5.029 -15.128 1.00 83.12 189 LEU A N 1
ATOM 1507 C CA . LEU A 1 189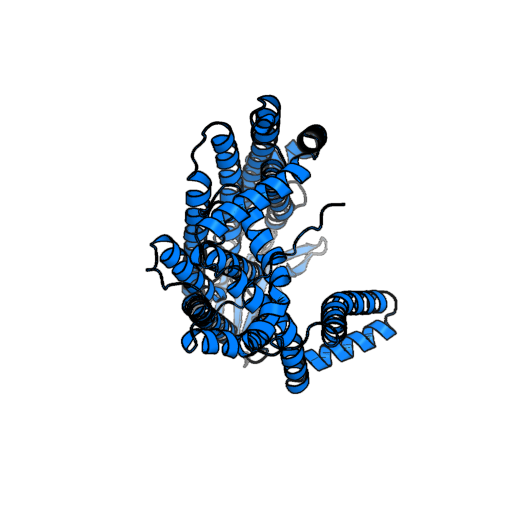 ? -25.574 -5.700 -15.583 1.00 83.12 189 LEU A CA 1
ATOM 1508 C C . LEU A 1 189 ? -26.176 -6.601 -14.494 1.00 83.12 189 LEU A C 1
ATOM 1510 O O . LEU A 1 189 ? -27.390 -6.601 -14.314 1.00 83.12 189 LEU A O 1
ATOM 1514 N N . GLY A 1 190 ? -25.340 -7.318 -13.737 1.00 85.88 190 GLY A N 1
ATOM 1515 C CA . GLY A 1 190 ? -25.779 -8.151 -12.611 1.00 85.88 190 GLY A CA 1
ATOM 1516 C C . GLY A 1 190 ? -26.351 -7.366 -11.430 1.00 85.88 190 GLY A C 1
ATOM 1517 O O . GLY A 1 190 ? -27.140 -7.913 -10.669 1.00 85.88 190 GLY A O 1
ATOM 1518 N N . GLN A 1 191 ? -26.000 -6.084 -11.290 1.00 83.38 191 GLN A N 1
ATOM 1519 C CA . GLN A 1 191 ? -26.604 -5.185 -10.298 1.00 83.38 191 GLN A CA 1
ATOM 1520 C C . GLN A 1 191 ? -27.982 -4.661 -10.733 1.00 83.38 191 GLN A C 1
ATOM 1522 O O . GLN A 1 191 ? -28.782 -4.268 -9.888 1.00 83.38 191 GLN A O 1
ATOM 1527 N N . ILE A 1 192 ? -28.257 -4.625 -12.041 1.00 83.69 192 ILE A N 1
ATOM 1528 C CA . ILE A 1 192 ? -29.528 -4.133 -12.592 1.00 83.69 192 ILE A CA 1
ATOM 1529 C C . ILE A 1 192 ? -30.604 -5.222 -12.533 1.00 83.69 192 ILE A C 1
ATOM 1531 O O . ILE A 1 192 ? -31.753 -4.923 -12.215 1.00 83.69 192 ILE A O 1
ATOM 1535 N N . ASP A 1 193 ? -30.237 -6.471 -12.835 1.00 87.69 193 ASP A N 1
ATOM 1536 C CA . ASP A 1 193 ? -31.164 -7.602 -12.884 1.00 87.69 193 ASP A CA 1
ATOM 1537 C C . ASP A 1 193 ? -30.728 -8.725 -11.920 1.00 87.69 193 ASP A C 1
ATOM 1539 O O . ASP A 1 193 ? -29.665 -9.322 -12.118 1.00 87.69 193 ASP A O 1
ATOM 1543 N N . PRO A 1 194 ? -31.537 -9.059 -10.895 1.00 85.81 194 PRO A N 1
ATOM 1544 C CA . PRO A 1 194 ? -31.193 -10.090 -9.917 1.00 85.81 194 PRO A CA 1
ATOM 1545 C C . PRO A 1 194 ? -31.028 -11.496 -10.511 1.00 85.81 194 PRO A C 1
ATOM 1547 O O . PRO A 1 194 ? -30.231 -12.280 -10.000 1.00 85.81 194 PRO A O 1
ATOM 1550 N N . THR A 1 195 ? -31.755 -11.839 -11.579 1.00 85.69 195 THR A N 1
ATOM 1551 C CA . THR A 1 195 ? -31.648 -13.150 -12.236 1.00 85.69 195 THR A CA 1
ATOM 1552 C C . THR A 1 195 ? -30.337 -13.257 -13.015 1.00 85.69 195 THR A C 1
ATOM 1554 O O . THR A 1 195 ? -29.646 -14.271 -12.926 1.00 85.69 195 THR A O 1
ATOM 1557 N N . PHE A 1 196 ? -29.931 -12.196 -13.716 1.00 83.88 196 PHE A N 1
ATOM 1558 C CA . PHE A 1 196 ? -28.614 -12.111 -14.349 1.00 83.88 196 PHE A CA 1
ATOM 1559 C C . PHE A 1 196 ? -27.485 -12.091 -13.306 1.00 83.88 196 PHE A C 1
ATOM 1561 O O . PHE A 1 196 ? -26.469 -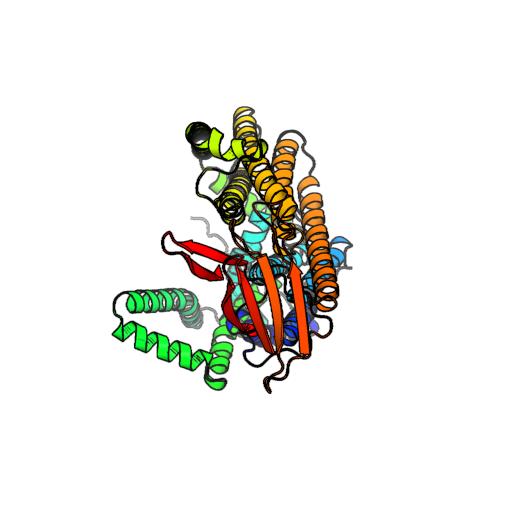12.770 -13.471 1.00 83.88 196 PHE A O 1
ATOM 1568 N N . GLY A 1 197 ? -27.689 -11.373 -12.197 1.00 85.50 197 GLY A N 1
ATOM 1569 C CA . GLY A 1 197 ? -26.785 -11.352 -11.050 1.00 85.50 197 GLY A CA 1
ATOM 1570 C C . GLY A 1 197 ? -26.549 -12.742 -10.457 1.00 85.50 197 GLY A C 1
ATOM 1571 O O . GLY A 1 197 ? -25.402 -13.094 -10.198 1.00 85.50 197 GLY A O 1
ATOM 1572 N N . GLN A 1 198 ? -27.593 -13.569 -10.331 1.00 85.12 198 GLN A N 1
ATOM 1573 C CA . GLN A 1 198 ? -27.473 -14.959 -9.866 1.00 85.12 198 GLN A CA 1
ATOM 1574 C C . GLN A 1 198 ? -26.642 -15.832 -10.812 1.00 85.12 198 GLN A C 1
ATOM 1576 O O . GLN A 1 198 ? -25.825 -16.624 -10.352 1.00 85.12 198 GLN A O 1
ATOM 1581 N N . VAL A 1 199 ? -26.789 -15.679 -12.133 1.00 81.81 199 VAL A N 1
ATOM 1582 C CA . VAL A 1 199 ? -25.953 -16.415 -13.100 1.00 81.81 199 VAL A CA 1
ATOM 1583 C C . VAL A 1 199 ? -24.480 -16.029 -12.948 1.00 81.81 199 VAL A C 1
ATOM 1585 O O . VAL A 1 199 ? -23.609 -16.898 -12.943 1.00 81.81 199 VAL A O 1
ATOM 1588 N N . PHE A 1 200 ? -24.190 -14.735 -12.795 1.00 80.06 200 PHE A N 1
ATOM 1589 C CA . PHE A 1 200 ? -22.826 -14.247 -12.593 1.00 80.06 200 PHE A CA 1
ATOM 1590 C C . PHE A 1 200 ? -22.235 -14.681 -11.242 1.00 80.06 200 PHE A C 1
ATOM 1592 O O . PHE A 1 200 ? -21.067 -15.075 -11.188 1.00 80.06 200 PHE A O 1
ATOM 1599 N N . ALA A 1 201 ? -23.041 -14.659 -10.176 1.00 79.88 201 ALA A N 1
ATOM 1600 C CA . ALA A 1 201 ? -22.668 -15.172 -8.861 1.00 79.88 201 ALA A CA 1
ATOM 1601 C C . ALA A 1 201 ? -22.312 -16.661 -8.947 1.00 79.88 201 ALA A C 1
ATOM 1603 O O .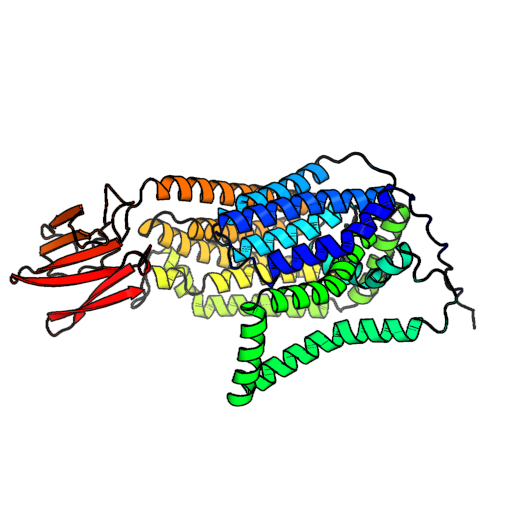 ALA A 1 201 ? -21.192 -17.017 -8.616 1.00 79.88 201 ALA A O 1
ATOM 1604 N N . ASN A 1 202 ? -23.161 -17.492 -9.561 1.00 82.69 202 ASN A N 1
ATOM 1605 C CA . ASN A 1 202 ? -22.897 -18.925 -9.731 1.00 82.69 202 ASN A CA 1
ATOM 1606 C C . ASN A 1 202 ? -21.599 -19.219 -10.508 1.00 82.69 202 ASN A C 1
ATOM 1608 O O . ASN A 1 202 ? -20.896 -20.178 -10.201 1.00 82.69 202 ASN A O 1
ATOM 1612 N N . ILE A 1 203 ? -21.260 -18.412 -11.523 1.00 77.31 203 ILE A N 1
ATOM 1613 C CA . ILE A 1 203 ? -19.983 -18.543 -12.250 1.00 77.31 203 ILE A CA 1
ATOM 1614 C C . ILE A 1 203 ? -18.806 -18.172 -11.343 1.00 77.31 203 ILE A C 1
ATOM 1616 O O . ILE A 1 203 ? -17.771 -18.837 -11.367 1.00 77.31 203 ILE A O 1
ATOM 1620 N N . THR A 1 204 ? -18.951 -17.098 -10.568 1.00 75.50 204 THR A N 1
ATOM 1621 C CA . THR A 1 204 ? -17.911 -16.628 -9.648 1.00 75.50 204 THR A CA 1
ATOM 1622 C C . THR A 1 204 ? -17.687 -17.636 -8.525 1.00 75.50 204 THR A C 1
ATOM 1624 O O . THR A 1 204 ? -16.538 -17.973 -8.247 1.00 75.50 204 THR A O 1
ATOM 1627 N N . ASP A 1 205 ? -18.762 -18.178 -7.961 1.00 79.75 205 ASP A N 1
ATOM 1628 C CA . ASP A 1 205 ? -18.743 -19.222 -6.940 1.00 79.75 205 ASP A CA 1
ATOM 1629 C C . ASP A 1 205 ? -18.101 -20.493 -7.504 1.00 79.75 205 ASP A C 1
ATOM 1631 O O . ASP A 1 205 ? -17.152 -21.000 -6.923 1.00 79.75 205 ASP A O 1
ATOM 1635 N N . TYR A 1 206 ? -18.465 -20.923 -8.720 1.00 77.50 206 TYR A N 1
ATOM 1636 C CA . TYR A 1 206 ? -17.803 -22.055 -9.382 1.00 77.50 206 TYR A CA 1
ATOM 1637 C C . TYR A 1 206 ? -16.289 -21.845 -9.554 1.00 77.50 206 TYR A C 1
ATOM 1639 O O . TYR A 1 206 ? -15.506 -22.751 -9.293 1.00 77.50 206 TYR A O 1
ATOM 1647 N N . ILE A 1 207 ? -15.841 -20.652 -9.964 1.00 75.25 207 ILE A N 1
ATOM 1648 C CA . ILE A 1 207 ? -14.404 -20.337 -10.088 1.00 75.25 207 ILE A CA 1
ATOM 1649 C C . ILE A 1 207 ? -13.710 -20.302 -8.718 1.00 75.25 207 ILE A C 1
ATOM 1651 O O . ILE A 1 207 ? -12.519 -20.618 -8.623 1.00 75.25 207 ILE A O 1
ATOM 1655 N N . THR A 1 208 ? -14.426 -19.871 -7.681 1.00 73.25 208 THR A N 1
ATOM 1656 C CA . THR A 1 208 ? -13.880 -19.668 -6.335 1.00 73.25 208 THR A CA 1
ATOM 1657 C C . THR A 1 208 ? -13.863 -20.955 -5.523 1.00 73.25 208 THR A C 1
ATOM 1659 O O . THR A 1 208 ? -12.946 -21.126 -4.725 1.00 73.25 208 THR A O 1
ATOM 1662 N N . ASP A 1 209 ? -14.793 -21.873 -5.763 1.00 77.75 209 ASP A N 1
ATOM 1663 C CA . ASP A 1 209 ? -14.925 -23.128 -5.027 1.00 77.75 209 ASP A CA 1
ATOM 1664 C C . ASP A 1 209 ? -14.178 -24.267 -5.729 1.00 77.75 209 ASP A C 1
ATOM 1666 O O . ASP A 1 209 ? -13.445 -25.016 -5.082 1.00 77.75 209 ASP A O 1
ATOM 1670 N N . ASP A 1 210 ? -14.255 -24.358 -7.061 1.00 81.38 210 ASP A N 1
ATOM 1671 C CA . ASP A 1 210 ? -13.599 -25.427 -7.814 1.00 81.38 210 ASP A CA 1
ATOM 1672 C C . ASP A 1 210 ? -12.105 -25.140 -8.041 1.00 81.38 210 ASP A C 1
ATOM 1674 O O . ASP A 1 210 ? -11.697 -24.130 -8.627 1.00 81.38 210 ASP A O 1
ATOM 1678 N N . GLU A 1 211 ? -11.241 -26.051 -7.587 1.00 81.62 211 GLU A N 1
ATOM 1679 C CA . GLU A 1 211 ? -9.793 -25.874 -7.697 1.00 81.62 211 GLU A CA 1
ATOM 1680 C C . GLU A 1 211 ? -9.314 -25.865 -9.159 1.00 81.62 211 GLU A C 1
ATOM 1682 O O . GLU A 1 211 ? -8.415 -25.091 -9.524 1.00 81.62 211 GLU A O 1
ATOM 1687 N N . VAL A 1 212 ? -9.920 -26.684 -10.024 1.00 83.00 212 VAL A N 1
ATOM 1688 C CA . VAL A 1 212 ? -9.553 -26.772 -11.443 1.00 83.00 212 VAL A CA 1
ATOM 1689 C C . VAL A 1 212 ? -9.898 -25.461 -12.141 1.00 83.00 212 VAL A C 1
ATOM 1691 O O . VAL A 1 212 ? -9.031 -24.870 -12.789 1.00 83.00 212 VAL A O 1
ATOM 1694 N N . ALA A 1 213 ? -11.113 -24.952 -11.947 1.00 78.31 213 ALA A N 1
ATOM 1695 C CA . ALA A 1 213 ? -11.575 -23.676 -12.476 1.00 78.31 213 ALA A CA 1
ATOM 1696 C C . ALA A 1 213 ? -10.681 -22.525 -12.004 1.00 78.31 213 ALA A C 1
ATOM 1698 O O . ALA A 1 213 ? -10.192 -21.739 -12.826 1.00 78.31 213 ALA A O 1
ATOM 1699 N N . ARG A 1 214 ? -10.368 -22.483 -10.703 1.00 81.50 214 ARG A N 1
ATOM 1700 C CA . ARG A 1 214 ? -9.471 -21.481 -10.120 1.00 81.50 214 ARG A CA 1
ATOM 1701 C C . ARG A 1 214 ? -8.115 -21.473 -10.793 1.00 81.50 214 ARG A C 1
ATOM 1703 O O . ARG A 1 214 ? -7.548 -20.397 -11.013 1.00 81.50 214 ARG A O 1
ATOM 1710 N N . ASN A 1 215 ? -7.580 -22.648 -11.140 1.00 83.94 215 ASN A N 1
ATOM 1711 C CA . ASN A 1 215 ? -6.234 -22.732 -11.690 1.00 83.94 215 ASN A CA 1
ATOM 1712 C C . ASN A 1 215 ? -6.075 -22.767 -13.205 1.00 83.94 215 ASN A C 1
ATOM 1714 O O . ASN A 1 215 ? -5.065 -22.272 -13.704 1.00 83.94 215 ASN A O 1
ATOM 1718 N N . VAL A 1 216 ? -7.156 -23.051 -13.928 1.00 81.19 216 VAL A N 1
ATOM 1719 C CA . VAL A 1 216 ? -7.348 -22.592 -15.310 1.00 81.19 216 VAL A CA 1
ATOM 1720 C C . VAL A 1 216 ? -7.429 -21.061 -15.368 1.00 81.19 216 VAL A C 1
ATOM 1722 O O . VAL A 1 216 ? -6.718 -20.438 -16.159 1.00 81.19 216 VAL A O 1
ATOM 1725 N N . CYS A 1 217 ? -8.223 -20.429 -14.496 1.00 81.25 217 CYS A N 1
ATOM 1726 C CA . CYS A 1 217 ? -8.344 -18.969 -14.449 1.00 81.25 217 CYS A CA 1
ATOM 1727 C C . CYS A 1 217 ? -7.012 -18.303 -14.066 1.00 81.25 217 CYS A C 1
ATOM 1729 O O . CYS A 1 217 ? -6.574 -17.343 -14.705 1.00 81.25 217 CYS A O 1
ATOM 1731 N N . SER A 1 218 ? -6.302 -18.878 -13.090 1.00 85.75 218 SER A N 1
ATOM 1732 C CA . SER A 1 218 ? -4.961 -18.424 -12.707 1.00 85.75 218 SER A CA 1
ATOM 1733 C C . SER A 1 218 ? -3.961 -18.537 -13.855 1.00 85.75 218 SER A C 1
ATOM 1735 O O . SER A 1 218 ? -3.172 -17.619 -14.051 1.00 85.75 218 SER A O 1
ATOM 1737 N N . LEU A 1 219 ? -4.007 -19.615 -14.647 1.00 85.19 219 LEU A N 1
ATOM 1738 C CA . LEU A 1 219 ? -3.157 -19.789 -15.829 1.00 85.19 219 LEU A CA 1
ATOM 1739 C C . LEU A 1 219 ? -3.435 -18.716 -16.890 1.00 85.19 219 LEU A C 1
ATOM 1741 O O . LEU A 1 219 ? -2.505 -18.164 -17.481 1.00 85.19 219 LEU A O 1
ATOM 1745 N N . PHE A 1 220 ? -4.712 -18.392 -17.101 1.00 83.56 220 PHE A N 1
ATOM 1746 C CA . PHE A 1 220 ? -5.127 -17.357 -18.039 1.00 83.56 220 PHE A CA 1
ATOM 1747 C C . PHE A 1 220 ? -4.672 -15.960 -17.588 1.00 83.56 220 PHE A C 1
ATOM 1749 O O . PHE A 1 220 ? -4.071 -15.228 -18.373 1.00 83.56 220 PHE A O 1
ATOM 1756 N N . LEU A 1 221 ? -4.878 -15.606 -16.313 1.00 86.69 221 LEU A N 1
ATOM 1757 C CA . LEU A 1 221 ? -4.455 -14.323 -15.735 1.00 86.69 221 LEU A CA 1
ATOM 1758 C C . LEU A 1 221 ? -2.933 -14.209 -15.550 1.00 86.69 221 LEU A C 1
ATOM 1760 O O . LEU A 1 221 ? -2.386 -13.107 -15.623 1.00 86.69 221 LEU A O 1
ATOM 1764 N N . ALA A 1 222 ? -2.222 -15.327 -15.379 1.00 88.69 222 ALA A N 1
ATOM 1765 C CA . ALA A 1 222 ? -0.761 -15.350 -15.295 1.00 88.69 222 ALA A CA 1
ATOM 1766 C C . ALA A 1 222 ? -0.103 -14.777 -16.555 1.00 88.69 222 ALA A C 1
ATOM 1768 O O . ALA A 1 222 ? 0.985 -14.211 -16.481 1.00 88.69 222 ALA A O 1
ATOM 1769 N N . PHE A 1 223 ? -0.757 -14.878 -17.714 1.00 85.75 223 PHE A N 1
ATOM 1770 C CA . PHE A 1 223 ? -0.223 -14.343 -18.959 1.00 85.75 223 PHE A CA 1
ATOM 1771 C C . PHE A 1 223 ? -0.113 -12.803 -18.955 1.00 85.75 223 PHE A C 1
ATOM 1773 O O . PHE A 1 223 ? 1.014 -12.304 -19.035 1.00 85.75 223 PHE A O 1
ATOM 1780 N N . PRO A 1 224 ? -1.200 -12.013 -18.810 1.00 86.44 224 PRO A N 1
ATOM 1781 C CA . PRO A 1 224 ? -1.094 -10.555 -18.734 1.00 86.44 224 PRO A CA 1
ATOM 1782 C C . PRO A 1 224 ? -0.297 -10.082 -17.510 1.00 86.44 224 PRO A C 1
ATOM 1784 O O . PRO A 1 224 ? 0.469 -9.124 -17.626 1.00 86.44 224 PRO A O 1
ATOM 1787 N N . VAL A 1 225 ? -0.402 -10.770 -16.366 1.00 90.12 225 VAL A N 1
ATOM 1788 C CA . VAL A 1 225 ? 0.380 -10.436 -15.161 1.00 90.12 225 VAL A CA 1
ATOM 1789 C C . VAL A 1 225 ? 1.877 -10.670 -15.384 1.00 90.12 225 VAL A C 1
ATOM 1791 O O . VAL A 1 225 ? 2.693 -9.841 -14.988 1.00 90.12 225 VAL A O 1
ATOM 1794 N N . GLY A 1 226 ? 2.265 -11.747 -16.068 1.00 90.31 226 GLY A N 1
ATOM 1795 C CA . GLY A 1 226 ? 3.663 -12.038 -16.389 1.00 90.31 226 GLY A CA 1
ATOM 1796 C C . GLY A 1 226 ? 4.266 -11.019 -17.343 1.00 90.31 226 GLY A C 1
ATOM 1797 O O . GLY A 1 226 ? 5.402 -10.591 -17.139 1.00 90.31 226 GLY A O 1
ATOM 1798 N N . LEU A 1 227 ? 3.494 -10.559 -18.330 1.00 89.06 227 LEU A N 1
ATOM 1799 C CA . LEU A 1 227 ? 3.900 -9.464 -19.215 1.00 89.06 227 LEU A CA 1
ATOM 1800 C C . LEU A 1 227 ? 4.058 -8.148 -18.456 1.00 89.06 227 LEU A C 1
ATOM 1802 O O . LEU A 1 227 ? 5.039 -7.436 -18.669 1.00 89.06 227 LEU A O 1
ATOM 1806 N N . TYR A 1 228 ? 3.140 -7.854 -17.535 1.00 90.88 228 TYR A N 1
ATOM 1807 C CA . TYR A 1 228 ? 3.213 -6.681 -16.672 1.00 90.88 228 TYR A CA 1
ATOM 1808 C C . TYR A 1 228 ? 4.460 -6.715 -15.772 1.00 90.88 228 TYR A C 1
ATOM 1810 O O . TYR A 1 228 ? 5.302 -5.817 -15.845 1.00 90.88 228 TYR A O 1
ATOM 1818 N N . LEU A 1 229 ? 4.637 -7.772 -14.974 1.00 92.31 229 LEU A N 1
ATOM 1819 C CA . LEU A 1 229 ? 5.756 -7.897 -14.035 1.00 92.31 229 LEU A CA 1
ATOM 1820 C C . LEU A 1 229 ? 7.101 -7.956 -14.766 1.00 92.31 229 LEU A C 1
ATOM 1822 O O . LEU A 1 229 ? 8.036 -7.245 -14.400 1.00 92.31 229 LEU A O 1
ATOM 1826 N N . TYR A 1 230 ? 7.212 -8.733 -15.847 1.00 90.50 230 TYR A N 1
ATOM 1827 C CA . TYR A 1 230 ? 8.444 -8.773 -16.631 1.00 90.50 230 TYR A CA 1
ATOM 1828 C C . TYR A 1 230 ? 8.721 -7.444 -17.341 1.00 90.50 230 TYR A C 1
ATOM 1830 O O . TYR A 1 230 ? 9.867 -6.988 -17.376 1.00 90.50 230 TYR A O 1
ATOM 1838 N N . GLY A 1 231 ? 7.693 -6.795 -17.893 1.00 85.94 231 GLY A N 1
ATOM 1839 C CA . GLY A 1 231 ? 7.792 -5.467 -18.498 1.00 85.94 231 GLY A CA 1
ATOM 1840 C C . GLY A 1 231 ? 8.291 -4.426 -17.496 1.00 85.94 231 GLY A C 1
ATOM 1841 O O . GLY A 1 231 ? 9.154 -3.611 -17.822 1.00 85.94 231 GLY A O 1
ATOM 1842 N N . MET A 1 232 ? 7.834 -4.510 -16.246 1.00 89.69 232 MET A N 1
ATOM 1843 C CA . MET A 1 232 ? 8.323 -3.686 -15.145 1.00 89.69 232 MET A CA 1
ATOM 1844 C C . MET A 1 232 ? 9.810 -3.938 -14.873 1.00 89.69 232 MET A C 1
ATOM 1846 O O . MET A 1 232 ? 10.609 -3.008 -14.972 1.00 89.69 232 MET A O 1
ATOM 1850 N N . LEU A 1 233 ? 10.196 -5.186 -14.575 1.00 89.94 233 LEU A N 1
ATOM 1851 C CA . LEU A 1 233 ? 11.573 -5.556 -14.222 1.00 89.94 233 LEU A CA 1
ATOM 1852 C C . LEU A 1 233 ? 12.557 -5.218 -15.354 1.00 89.94 233 LEU A C 1
ATOM 1854 O O . LEU A 1 233 ? 13.582 -4.571 -15.139 1.00 89.94 233 LEU A O 1
ATOM 1858 N N . SER A 1 234 ? 12.220 -5.601 -16.586 1.00 84.31 234 SER A N 1
ATOM 1859 C CA . SER A 1 234 ? 13.036 -5.332 -17.775 1.00 84.31 234 SER A CA 1
ATOM 1860 C C . SER A 1 234 ? 13.055 -3.855 -18.175 1.00 84.31 234 SER A C 1
ATOM 1862 O O . SER A 1 234 ? 14.048 -3.383 -18.724 1.00 84.31 234 SER A O 1
ATOM 1864 N N . GLY A 1 235 ? 11.973 -3.117 -17.920 1.00 76.06 235 GLY A N 1
ATOM 1865 C CA . GLY A 1 235 ? 11.882 -1.673 -18.131 1.00 76.06 235 GLY A CA 1
ATOM 1866 C C . GLY A 1 235 ? 12.730 -0.873 -17.150 1.00 76.06 235 GLY A C 1
ATOM 1867 O O . GLY A 1 235 ? 13.311 0.150 -17.509 1.00 76.06 235 GLY A O 1
ATOM 1868 N N . CYS A 1 236 ? 12.812 -1.372 -15.921 1.00 77.94 236 CYS A N 1
ATOM 1869 C CA . CYS A 1 236 ? 13.633 -0.851 -14.841 1.00 77.94 236 CYS A CA 1
ATOM 1870 C C . CYS A 1 236 ? 15.130 -1.161 -15.054 1.00 77.94 236 CYS A C 1
ATOM 1872 O O . CYS A 1 236 ? 15.973 -0.311 -14.770 1.00 77.94 236 CYS A O 1
ATOM 1874 N N . ALA A 1 237 ? 15.469 -2.339 -15.588 1.00 74.88 237 ALA A N 1
ATOM 1875 C CA . ALA A 1 237 ? 16.834 -2.801 -15.851 1.00 74.88 237 ALA A CA 1
ATOM 1876 C C . ALA A 1 237 ? 17.473 -2.141 -17.097 1.00 74.88 237 ALA A C 1
ATOM 1878 O O . ALA A 1 237 ? 17.573 -2.760 -18.158 1.00 74.88 237 ALA A O 1
ATOM 1879 N N . ARG A 1 238 ? 17.909 -0.878 -16.983 1.00 66.00 238 ARG A N 1
ATOM 1880 C CA . ARG A 1 238 ? 18.601 -0.132 -18.057 1.00 66.00 238 ARG A CA 1
ATOM 1881 C C . ARG A 1 238 ? 20.128 -0.174 -17.947 1.00 66.00 238 ARG A C 1
ATOM 1883 O O . ARG A 1 238 ? 20.680 -0.204 -16.846 1.00 66.00 238 ARG A O 1
ATOM 1890 N N . LYS A 1 239 ? 20.807 -0.188 -19.104 1.00 55.06 239 LYS A N 1
ATOM 1891 C CA . LYS A 1 239 ? 22.260 -0.410 -19.220 1.00 55.06 239 LYS A CA 1
ATOM 1892 C C . LYS A 1 239 ? 23.115 0.837 -18.957 1.00 55.06 239 LYS A C 1
ATOM 1894 O O . LYS A 1 239 ? 24.139 0.682 -18.291 1.00 55.06 239 LYS A O 1
ATOM 1899 N N . ASP A 1 240 ? 22.681 2.035 -19.360 1.00 55.56 240 ASP A N 1
ATOM 1900 C CA . ASP A 1 240 ? 23.569 3.207 -19.405 1.00 55.56 240 ASP A CA 1
ATOM 1901 C C . ASP A 1 240 ? 23.062 4.409 -18.596 1.00 55.56 240 ASP A C 1
ATOM 1903 O O . ASP A 1 240 ? 21.928 4.855 -18.742 1.00 55.56 240 ASP A O 1
ATOM 1907 N N . GLU A 1 241 ? 23.941 4.956 -17.751 1.00 50.47 241 GLU A N 1
ATOM 1908 C CA . GLU A 1 241 ? 23.700 6.139 -16.907 1.00 50.47 241 GLU A CA 1
ATOM 1909 C C . GLU A 1 241 ? 23.331 7.383 -17.740 1.00 50.47 241 GLU A C 1
ATOM 1911 O O . GLU A 1 241 ? 22.500 8.192 -17.327 1.00 50.47 241 GLU A O 1
ATOM 1916 N N . GLU A 1 242 ? 23.852 7.484 -18.966 1.00 49.06 242 GLU A N 1
ATOM 1917 C CA . GLU A 1 242 ? 23.519 8.548 -19.920 1.00 49.06 242 GLU A CA 1
ATOM 1918 C C . GLU A 1 242 ? 22.088 8.450 -20.463 1.00 49.06 242 GLU A C 1
ATOM 1920 O O . GLU A 1 242 ? 21.414 9.472 -20.588 1.00 49.06 242 GLU A O 1
ATOM 1925 N N . GLU A 1 243 ? 21.576 7.244 -20.734 1.00 54.84 243 GLU A N 1
ATOM 1926 C CA . GLU A 1 243 ? 20.174 7.061 -21.129 1.00 54.84 243 GLU A CA 1
ATOM 1927 C C . GLU A 1 243 ? 19.222 7.375 -19.976 1.00 54.84 243 GLU A C 1
ATOM 1929 O O . GLU A 1 243 ? 18.127 7.877 -20.207 1.00 54.84 243 GLU A O 1
ATOM 1934 N N . MET A 1 244 ? 19.645 7.144 -18.731 1.00 52.75 244 MET A N 1
ATOM 1935 C CA . MET A 1 244 ? 18.871 7.505 -17.539 1.00 52.75 244 MET A CA 1
ATOM 1936 C C . MET A 1 244 ? 18.779 9.022 -17.367 1.00 52.75 244 MET A C 1
ATOM 1938 O O . MET A 1 244 ? 17.695 9.549 -17.127 1.00 52.75 244 MET A O 1
ATOM 1942 N N . LEU A 1 245 ? 19.895 9.733 -17.555 1.00 57.19 245 LEU A N 1
ATOM 1943 C CA . LEU A 1 245 ? 19.936 11.198 -17.552 1.00 57.19 245 LEU A CA 1
ATOM 1944 C C . LEU A 1 245 ? 19.179 11.798 -18.745 1.00 57.19 245 LEU A C 1
ATOM 1946 O O . LEU A 1 245 ? 18.580 12.867 -18.628 1.00 57.19 245 LEU A O 1
ATOM 1950 N N . ASN A 1 246 ? 19.197 11.133 -19.900 1.00 55.84 246 ASN A N 1
ATOM 1951 C CA . ASN A 1 246 ? 18.461 11.563 -21.087 1.00 55.84 246 ASN A CA 1
ATOM 1952 C C . ASN A 1 246 ? 16.963 11.289 -20.978 1.00 55.84 246 ASN A C 1
ATOM 1954 O O . ASN A 1 246 ? 16.185 12.109 -21.454 1.00 55.84 246 ASN A O 1
ATOM 1958 N N . ASP A 1 247 ? 16.542 10.209 -20.320 1.00 54.41 247 ASP A N 1
ATOM 1959 C CA . ASP A 1 247 ? 15.134 9.983 -20.010 1.00 54.41 247 ASP A CA 1
ATOM 1960 C C . ASP A 1 247 ? 14.648 10.930 -18.926 1.00 54.41 247 ASP A C 1
ATOM 1962 O O . ASP A 1 247 ? 13.595 11.507 -19.126 1.00 54.41 247 ASP A O 1
ATOM 1966 N N . GLY A 1 248 ? 15.428 11.187 -17.869 1.00 53.94 248 GLY A N 1
ATOM 1967 C CA . GLY A 1 248 ? 15.135 12.252 -16.904 1.00 53.94 248 GLY A CA 1
ATOM 1968 C C . GLY A 1 248 ? 14.918 13.596 -17.604 1.00 53.94 248 GLY A C 1
ATOM 1969 O O . GLY A 1 248 ? 13.909 14.253 -17.367 1.00 53.94 248 GLY A O 1
ATOM 1970 N N . ARG A 1 249 ? 15.785 13.944 -18.569 1.00 57.09 249 ARG A N 1
ATOM 1971 C CA . ARG A 1 249 ? 15.650 15.143 -19.417 1.00 57.09 249 ARG A CA 1
ATOM 1972 C C . ARG A 1 249 ? 14.468 15.091 -20.393 1.00 57.09 249 ARG A C 1
ATOM 1974 O O . ARG A 1 249 ? 13.808 16.104 -20.584 1.00 57.09 249 ARG A O 1
ATOM 1981 N N . ARG A 1 250 ? 14.164 13.944 -21.011 1.00 54.56 250 ARG A N 1
ATOM 1982 C CA . ARG A 1 250 ? 12.998 13.770 -21.902 1.00 54.56 250 ARG A CA 1
ATOM 1983 C C . ARG A 1 250 ? 11.691 13.803 -21.134 1.00 54.56 250 ARG A C 1
ATOM 1985 O O . ARG A 1 250 ? 10.736 14.398 -21.612 1.00 54.56 250 ARG A O 1
ATOM 1992 N N . THR A 1 251 ? 11.640 13.178 -19.965 1.00 53.19 251 THR A N 1
ATOM 1993 C CA . THR A 1 251 ? 10.512 13.273 -19.053 1.00 53.19 251 THR A CA 1
ATOM 1994 C C . THR A 1 251 ? 10.392 14.691 -18.544 1.00 53.19 251 THR A C 1
ATOM 1996 O O . THR A 1 251 ? 9.302 15.223 -18.620 1.00 53.19 251 THR A O 1
ATOM 1999 N N . ASP A 1 252 ? 11.484 15.351 -18.149 1.00 56.88 252 ASP A N 1
ATOM 2000 C CA . ASP A 1 252 ? 11.459 16.768 -17.782 1.00 56.88 252 ASP A CA 1
ATOM 2001 C C . ASP A 1 252 ? 10.923 17.627 -18.935 1.00 56.88 252 ASP A C 1
ATOM 2003 O O . ASP A 1 252 ? 10.126 18.509 -18.663 1.00 56.88 252 ASP A O 1
ATOM 2007 N N . ALA A 1 253 ? 11.249 17.333 -20.200 1.00 58.84 253 ALA A N 1
ATOM 2008 C CA . ALA A 1 253 ? 10.726 18.038 -21.377 1.00 58.84 253 ALA A CA 1
ATOM 2009 C C . ALA A 1 253 ? 9.257 17.692 -21.721 1.00 58.84 253 ALA A C 1
ATOM 2011 O O . ALA A 1 253 ? 8.484 18.558 -22.128 1.00 58.84 253 ALA A O 1
ATOM 2012 N N . LEU A 1 254 ? 8.826 16.436 -21.554 1.00 55.59 254 LEU A N 1
ATOM 2013 C CA . LEU A 1 254 ? 7.411 16.040 -21.655 1.00 55.59 254 LEU A CA 1
ATOM 2014 C C . LEU A 1 254 ? 6.591 16.685 -20.531 1.00 55.59 254 LEU A C 1
ATOM 2016 O O . LEU A 1 254 ? 5.479 17.162 -20.754 1.00 55.59 254 LEU A O 1
ATOM 2020 N N . PHE A 1 255 ? 7.166 16.743 -19.334 1.00 55.38 255 PHE A N 1
ATOM 2021 C CA . PHE A 1 255 ? 6.599 17.409 -18.178 1.00 55.38 255 PHE A CA 1
ATOM 2022 C C . PHE A 1 255 ? 6.714 18.917 -18.270 1.00 55.38 255 PHE A C 1
ATOM 2024 O O . PHE A 1 255 ? 5.896 19.571 -17.661 1.00 55.38 255 PHE A O 1
ATOM 2031 N N . GLU A 1 256 ? 7.640 19.486 -19.037 1.00 59.94 256 GLU A N 1
ATOM 2032 C CA . GLU A 1 256 ? 7.682 20.914 -19.355 1.00 59.94 256 GLU A CA 1
ATOM 2033 C C . GLU A 1 256 ? 6.460 21.301 -20.195 1.00 59.94 256 GLU A C 1
ATOM 2035 O O . GLU A 1 256 ? 5.792 22.290 -19.905 1.00 59.94 256 GLU A O 1
ATOM 2040 N N . LYS A 1 257 ? 6.077 20.443 -21.150 1.00 58.62 257 LYS A N 1
ATOM 2041 C CA . LYS A 1 257 ? 4.830 20.594 -21.914 1.00 58.62 257 LYS A CA 1
ATOM 2042 C C . LYS A 1 257 ? 3.573 20.422 -21.054 1.00 58.62 257 LYS A C 1
ATOM 2044 O O . LYS A 1 257 ? 2.596 21.120 -21.289 1.00 58.62 257 LYS A O 1
ATOM 2049 N N . LEU A 1 258 ? 3.587 19.531 -20.056 1.00 53.47 258 LEU A N 1
ATOM 2050 C CA . LEU A 1 258 ? 2.495 19.391 -19.072 1.00 53.47 258 LEU A CA 1
ATOM 2051 C C . LEU A 1 258 ? 2.520 20.491 -17.992 1.00 53.47 258 LEU A C 1
ATOM 2053 O O . LEU A 1 258 ? 1.469 20.860 -17.481 1.00 53.47 258 LEU A O 1
ATOM 2057 N N . ARG A 1 259 ? 3.696 21.047 -17.677 1.00 57.22 259 ARG A N 1
ATOM 2058 C CA . ARG A 1 259 ? 3.933 22.188 -16.771 1.00 57.22 259 ARG A CA 1
ATOM 2059 C C . ARG A 1 259 ? 3.422 23.500 -17.322 1.00 57.22 259 ARG A C 1
ATOM 2061 O O . ARG A 1 259 ? 3.246 24.435 -16.554 1.00 57.22 259 ARG A O 1
ATOM 2068 N N . ALA A 1 260 ? 3.159 23.549 -18.624 1.00 51.03 260 ALA A N 1
ATOM 2069 C CA . ALA A 1 260 ? 2.368 24.604 -19.231 1.00 51.03 260 ALA A CA 1
ATOM 2070 C C . ALA A 1 260 ? 0.901 24.590 -18.751 1.00 51.03 260 ALA A C 1
ATOM 2072 O O . ALA A 1 260 ? 0.145 25.485 -19.125 1.00 51.03 260 ALA A O 1
ATOM 2073 N N . ALA A 1 261 ? 0.479 23.614 -17.926 1.00 52.72 261 ALA A N 1
ATOM 2074 C CA . ALA A 1 261 ? -0.724 23.740 -17.113 1.00 52.72 261 ALA A CA 1
ATOM 2075 C C . ALA A 1 261 ? -0.638 25.059 -16.325 1.00 52.72 261 ALA A C 1
ATOM 2077 O O . ALA A 1 261 ? 0.280 25.229 -15.518 1.00 52.72 261 ALA A O 1
ATOM 2078 N N . PRO A 1 262 ? -1.545 26.020 -16.567 1.00 60.94 262 PRO A N 1
ATOM 2079 C CA . PRO A 1 262 ? -1.351 27.369 -16.075 1.00 60.94 262 PRO A CA 1
ATOM 2080 C C . PRO A 1 262 ? -1.325 27.348 -14.552 1.00 60.94 262 PRO A C 1
ATOM 2082 O O . PRO A 1 262 ? -2.251 26.847 -13.917 1.00 60.94 262 PRO A O 1
ATOM 2085 N N . VAL A 1 263 ? -0.285 27.933 -13.956 1.00 68.12 263 VAL A N 1
ATOM 2086 C CA . VAL A 1 263 ? -0.138 28.125 -12.500 1.00 68.12 263 VAL A CA 1
ATOM 2087 C C . VAL A 1 263 ? -1.408 28.663 -11.852 1.00 68.12 263 VAL A C 1
ATOM 2089 O O . VAL A 1 263 ? -1.707 28.348 -10.701 1.00 68.12 263 VAL A O 1
ATOM 2092 N N . VAL A 1 264 ? -2.190 29.417 -12.617 1.00 77.69 264 VAL A N 1
ATOM 2093 C CA . VAL A 1 264 ? -3.539 29.862 -12.279 1.00 77.69 264 VAL A CA 1
ATOM 2094 C C . VAL A 1 264 ? -4.424 28.714 -11.774 1.00 77.69 264 VAL A C 1
ATOM 2096 O O . VAL A 1 264 ? -5.007 28.854 -10.707 1.00 77.69 264 VAL A O 1
ATOM 2099 N N . ILE A 1 265 ? -4.469 27.560 -12.447 1.00 81.75 265 ILE A N 1
ATOM 2100 C CA . ILE A 1 265 ? -5.269 26.397 -12.022 1.00 81.75 265 ILE A CA 1
ATOM 2101 C C . ILE A 1 265 ? -4.767 25.863 -10.681 1.00 81.75 265 ILE A C 1
ATOM 2103 O O . ILE A 1 265 ? -5.567 25.646 -9.778 1.00 81.75 265 ILE A O 1
ATOM 2107 N N . SER A 1 266 ? -3.448 25.705 -10.514 1.00 81.06 266 SER A N 1
ATOM 2108 C CA . SER A 1 266 ? -2.883 25.238 -9.239 1.00 81.06 266 SER A CA 1
ATOM 2109 C C . SER A 1 266 ? -3.225 26.178 -8.078 1.00 81.06 266 SER A C 1
ATOM 2111 O O . SER A 1 266 ? -3.565 25.712 -6.996 1.00 81.06 266 SER A O 1
ATOM 2113 N N . ARG A 1 267 ? -3.223 27.497 -8.315 1.00 86.88 267 ARG A N 1
ATOM 2114 C CA . ARG A 1 267 ? -3.606 28.506 -7.319 1.00 86.88 267 ARG A CA 1
ATOM 2115 C C . ARG A 1 267 ? -5.092 28.462 -6.999 1.00 86.88 267 ARG A C 1
ATOM 2117 O O . ARG A 1 267 ? -5.439 28.494 -5.829 1.00 86.88 267 ARG A O 1
ATOM 2124 N N . ILE A 1 268 ? -5.949 28.377 -8.017 1.00 88.12 268 ILE A N 1
ATOM 2125 C CA . ILE A 1 268 ? -7.403 28.271 -7.833 1.00 88.12 268 ILE A CA 1
ATOM 2126 C C . ILE A 1 268 ? -7.736 27.026 -7.011 1.00 88.12 268 ILE A C 1
ATOM 2128 O O . ILE A 1 268 ? -8.514 27.122 -6.070 1.00 88.12 268 ILE A O 1
ATOM 2132 N N . LEU A 1 269 ? -7.118 25.883 -7.328 1.00 88.50 269 LEU A N 1
ATOM 2133 C CA . LEU A 1 269 ? -7.310 24.649 -6.569 1.00 88.50 269 LEU A CA 1
ATOM 2134 C C . LEU A 1 269 ? -6.872 24.820 -5.114 1.00 88.50 269 LEU A C 1
ATOM 2136 O O . LEU A 1 269 ? -7.653 24.509 -4.227 1.00 88.50 269 LEU A O 1
ATOM 2140 N N . LEU A 1 270 ? -5.673 25.356 -4.860 1.00 91.38 270 LEU A N 1
ATOM 2141 C CA . LEU A 1 270 ? -5.205 25.590 -3.490 1.00 91.38 270 LEU A CA 1
ATOM 2142 C C . LEU A 1 270 ? -6.141 26.512 -2.704 1.00 91.38 270 LEU A C 1
ATOM 2144 O O . LEU A 1 270 ? -6.560 26.146 -1.615 1.00 91.38 270 LEU A O 1
ATOM 2148 N N . ILE A 1 271 ? -6.544 27.644 -3.289 1.00 93.75 271 ILE A N 1
ATOM 2149 C CA . ILE A 1 271 ? -7.492 28.575 -2.661 1.00 93.75 271 ILE A CA 1
ATOM 2150 C C . ILE A 1 271 ? -8.824 27.878 -2.361 1.00 93.75 271 ILE A C 1
ATOM 2152 O O . ILE A 1 271 ? -9.405 28.101 -1.304 1.00 93.75 271 ILE A O 1
ATOM 2156 N N . LEU A 1 272 ? -9.317 27.037 -3.273 1.00 94.50 272 LEU A N 1
ATOM 2157 C CA . LEU A 1 272 ? -10.557 26.292 -3.072 1.00 94.50 272 LEU A CA 1
ATOM 2158 C C . LEU A 1 272 ? -10.444 25.300 -1.906 1.00 94.50 272 LEU A C 1
ATOM 2160 O O . LEU A 1 272 ? -11.372 25.217 -1.107 1.00 94.50 272 LEU A O 1
ATOM 2164 N N . PHE A 1 273 ? -9.329 24.570 -1.806 1.00 93.75 273 PHE A N 1
ATOM 2165 C CA . PHE A 1 273 ? -9.066 23.648 -0.698 1.00 93.75 273 PHE A CA 1
ATOM 2166 C C . PHE A 1 273 ? -8.941 24.388 0.642 1.00 93.75 273 PHE A C 1
ATOM 2168 O O . PHE A 1 273 ? -9.637 24.020 1.585 1.00 93.75 273 PHE A O 1
ATOM 2175 N N . ASP A 1 274 ? -8.141 25.456 0.700 1.00 95.31 274 ASP A N 1
ATOM 2176 C CA . ASP A 1 274 ? -7.960 26.262 1.916 1.00 95.31 274 ASP A CA 1
ATOM 2177 C C . ASP A 1 274 ? -9.311 26.849 2.380 1.00 95.31 274 ASP A C 1
ATOM 2179 O O . ASP A 1 274 ? -9.727 26.692 3.527 1.00 95.31 274 ASP A O 1
ATOM 2183 N N . LEU A 1 275 ? -10.082 27.460 1.469 1.00 95.69 275 LEU A N 1
ATOM 2184 C CA . LEU A 1 275 ? -11.407 28.002 1.801 1.00 95.69 275 LEU A CA 1
ATOM 2185 C C . LEU A 1 275 ? -12.383 26.917 2.269 1.00 95.69 275 LEU A C 1
ATOM 2187 O O . LEU A 1 275 ? -13.139 27.151 3.213 1.00 95.69 275 LEU A O 1
ATOM 2191 N N . LEU A 1 276 ? -12.378 25.743 1.633 1.00 94.25 276 LEU A N 1
ATOM 2192 C CA . LEU A 1 276 ? -13.228 24.618 2.023 1.00 94.25 276 LEU A CA 1
ATOM 2193 C C . LEU A 1 276 ? -12.954 24.197 3.471 1.00 94.25 276 LEU A C 1
ATOM 2195 O O . LEU A 1 276 ? -13.896 23.997 4.241 1.00 94.25 276 LEU A O 1
ATOM 2199 N N . TYR A 1 277 ? -11.683 24.076 3.851 1.00 93.81 277 TYR A N 1
ATOM 2200 C CA . TYR A 1 277 ? -11.300 23.654 5.194 1.00 93.81 277 TYR A CA 1
ATOM 2201 C C . TYR A 1 277 ? -11.526 24.752 6.234 1.00 93.81 277 TYR A C 1
ATOM 2203 O O . TYR A 1 277 ? -12.033 24.448 7.314 1.00 93.81 277 TYR A O 1
ATOM 2211 N N . ILE A 1 278 ? -11.282 26.025 5.905 1.00 93.19 278 ILE A N 1
ATOM 2212 C CA . ILE A 1 278 ? -11.661 27.158 6.766 1.00 93.19 278 ILE A CA 1
ATOM 2213 C C . ILE A 1 278 ? -13.164 27.125 7.055 1.00 93.19 278 ILE A C 1
ATOM 2215 O O . ILE A 1 278 ? -13.569 27.155 8.217 1.00 93.19 278 ILE A O 1
ATOM 2219 N N . VAL A 1 279 ? -13.998 27.003 6.017 1.00 93.19 279 VAL A N 1
ATOM 2220 C CA . VAL A 1 279 ? -15.458 26.916 6.170 1.00 93.19 279 VAL A CA 1
ATOM 2221 C C . VAL A 1 279 ? -15.837 25.709 7.028 1.00 93.19 279 VAL A C 1
ATOM 2223 O O . VAL A 1 279 ? -16.654 25.835 7.942 1.00 93.19 279 VAL A O 1
ATOM 2226 N N . PHE A 1 280 ? -15.213 24.552 6.799 1.00 90.19 280 PHE A N 1
ATOM 2227 C CA . PHE A 1 280 ? -15.433 23.362 7.617 1.00 90.19 280 PHE A CA 1
ATOM 2228 C C . PHE A 1 280 ? -15.136 23.618 9.102 1.00 90.19 280 PHE A C 1
ATOM 2230 O O . PHE A 1 280 ? -15.974 23.309 9.951 1.00 90.19 280 PHE A O 1
ATOM 2237 N N . PHE A 1 281 ? -13.996 24.233 9.431 1.00 88.12 281 PHE A N 1
ATOM 2238 C CA . PHE A 1 281 ? -13.654 24.578 10.811 1.00 88.12 281 PHE A CA 1
ATOM 2239 C C . PHE A 1 281 ? -14.574 25.653 11.400 1.00 88.12 281 PHE A C 1
ATOM 2241 O O . PHE A 1 281 ? -14.877 25.588 12.588 1.00 88.12 281 PHE A O 1
ATOM 2248 N N . CYS A 1 282 ? -15.096 26.590 10.607 1.00 88.19 282 CYS A N 1
ATOM 2249 C CA . CYS A 1 282 ? -16.092 27.547 11.092 1.00 88.19 282 CYS A CA 1
ATOM 2250 C C . CYS A 1 282 ? -17.398 26.860 11.530 1.00 88.19 282 CYS A C 1
ATOM 2252 O O . CYS A 1 282 ? -17.954 27.216 12.565 1.00 88.19 282 CYS A O 1
ATOM 2254 N N . PHE A 1 283 ? -17.883 25.862 10.781 1.00 86.38 283 PHE A N 1
ATOM 2255 C CA . PHE A 1 283 ? -19.139 25.165 11.101 1.00 86.38 283 PHE A CA 1
ATOM 2256 C C . PHE A 1 283 ? -18.981 24.024 12.112 1.00 86.38 283 PHE A C 1
ATOM 2258 O O . PHE A 1 283 ? -19.890 23.757 12.897 1.00 86.38 283 PHE A O 1
ATOM 2265 N N . ARG A 1 284 ? -17.860 23.299 12.067 1.00 81.06 284 ARG A N 1
ATOM 2266 C CA . ARG A 1 284 ? -17.634 22.069 12.845 1.00 81.06 284 ARG A CA 1
ATOM 2267 C C . ARG A 1 284 ? -16.491 22.179 13.848 1.00 81.06 284 ARG A C 1
ATOM 2269 O O . ARG A 1 284 ? -16.234 21.206 14.550 1.00 81.06 284 ARG A O 1
ATOM 2276 N N . GLY A 1 285 ? -15.846 23.340 13.961 1.00 75.31 285 GLY A N 1
ATOM 2277 C CA . GLY A 1 285 ? -14.715 23.566 14.860 1.00 75.31 285 GLY A CA 1
ATOM 2278 C C . GLY A 1 285 ? -15.018 23.138 16.288 1.00 75.31 285 GLY A C 1
ATOM 2279 O O . GLY A 1 285 ? -14.278 22.326 16.828 1.00 75.31 285 GLY A O 1
ATOM 2280 N N . ASN A 1 286 ? -16.145 23.580 16.857 1.00 76.62 286 ASN A N 1
ATOM 2281 C CA . ASN A 1 286 ? -16.523 23.233 18.233 1.00 76.62 286 ASN A CA 1
ATOM 2282 C C . ASN A 1 286 ? -16.555 21.712 18.457 1.00 76.62 286 ASN A C 1
ATOM 2284 O O . ASN A 1 286 ? -15.872 21.229 19.345 1.00 76.62 286 ASN A O 1
ATOM 2288 N N . TYR A 1 287 ? -17.194 20.937 17.575 1.00 75.88 287 TYR A N 1
ATOM 2289 C CA . TYR A 1 287 ? -17.257 19.471 17.694 1.00 75.88 287 TYR A CA 1
ATOM 2290 C C . TYR A 1 287 ? -15.874 18.788 17.719 1.00 75.88 287 TYR A C 1
ATOM 2292 O O . TYR A 1 287 ? -15.668 17.810 18.443 1.00 75.88 287 TYR A O 1
ATOM 2300 N N . TYR A 1 288 ? -14.922 19.284 16.922 1.00 73.19 288 TYR A N 1
ATOM 2301 C CA . TYR A 1 288 ? -13.562 18.738 16.847 1.00 73.19 288 TYR A CA 1
ATOM 2302 C C . TYR A 1 288 ? -12.631 19.288 17.937 1.00 73.19 288 TYR A C 1
ATOM 2304 O O . TYR A 1 288 ? -11.677 18.604 18.319 1.00 73.19 288 TYR A O 1
ATOM 2312 N N . PHE A 1 289 ? -12.906 20.489 18.455 1.00 72.94 289 PHE A N 1
ATOM 2313 C CA . PHE A 1 289 ? -12.189 21.084 19.582 1.00 72.94 289 PHE A CA 1
ATOM 2314 C C . PHE A 1 289 ? -12.715 20.599 20.948 1.00 72.94 289 PHE A C 1
ATOM 2316 O O . PHE A 1 289 ? -11.950 20.546 21.910 1.00 72.94 289 PHE A O 1
ATOM 2323 N N . ASP A 1 290 ? -13.961 20.128 21.030 1.00 72.12 290 ASP A N 1
ATOM 2324 C CA . ASP A 1 290 ? -14.550 19.536 22.240 1.00 72.12 290 ASP A CA 1
ATOM 2325 C C . ASP A 1 290 ? -13.797 18.273 22.692 1.00 72.12 290 ASP A C 1
ATOM 2327 O O . ASP A 1 290 ? -13.651 18.034 23.894 1.00 72.12 290 ASP A O 1
ATOM 2331 N N . SER A 1 291 ? -13.208 17.525 21.744 1.00 66.38 291 SER A N 1
ATOM 2332 C CA . SER A 1 291 ? -12.316 16.388 22.030 1.00 66.38 291 SER A CA 1
ATOM 2333 C C . SER A 1 291 ? -11.151 16.764 22.952 1.00 66.38 291 SER A C 1
ATOM 2335 O O . SER A 1 291 ? -10.725 15.945 23.760 1.00 66.38 291 SER A O 1
ATOM 2337 N N . PHE A 1 292 ? -10.630 17.992 22.856 1.00 67.00 292 PHE A N 1
ATOM 2338 C CA . PHE A 1 292 ? -9.523 18.454 23.703 1.00 67.00 292 PHE A CA 1
ATOM 2339 C C . PHE A 1 292 ? -9.962 18.717 25.144 1.00 67.00 292 PHE A C 1
ATOM 2341 O O . PHE A 1 292 ? -9.139 18.675 26.052 1.00 67.00 292 PHE A O 1
ATOM 2348 N N . SER A 1 293 ? -11.254 18.973 25.355 1.00 63.12 293 SER A N 1
ATOM 2349 C CA . SER A 1 293 ? -11.833 19.206 26.680 1.00 63.12 293 SER A CA 1
ATOM 2350 C C . SER A 1 293 ? -12.317 17.916 27.350 1.00 63.12 293 SER A C 1
ATOM 2352 O O . SER A 1 293 ? -12.893 17.979 28.433 1.00 63.12 293 SER A O 1
ATOM 2354 N N . GLY A 1 294 ? -12.135 16.753 26.708 1.00 61.78 294 GLY A N 1
ATOM 2355 C CA . GLY A 1 294 ? -12.578 15.455 27.228 1.00 61.78 294 GLY A CA 1
ATOM 2356 C C . GLY A 1 294 ? -14.100 15.292 27.306 1.00 61.78 294 GLY A C 1
ATOM 2357 O O . GLY A 1 294 ? -14.580 14.372 27.964 1.00 61.78 294 GLY A O 1
ATOM 2358 N N . LYS A 1 295 ? -14.870 16.175 26.658 1.00 61.56 295 LYS A N 1
ATOM 2359 C CA . LYS A 1 295 ? -16.335 16.121 26.660 1.00 61.56 295 LYS A CA 1
ATOM 2360 C C . LYS A 1 295 ? -16.819 15.240 25.515 1.00 61.56 295 LYS A C 1
ATOM 2362 O O . LYS A 1 295 ? -16.485 15.472 24.356 1.00 61.56 295 LYS A O 1
ATOM 2367 N N . ILE A 1 296 ? -17.619 14.235 25.849 1.00 61.06 296 ILE A N 1
ATOM 2368 C CA . ILE A 1 296 ? -18.320 13.402 24.872 1.00 61.06 296 ILE A CA 1
ATOM 2369 C C . ILE A 1 296 ? -19.618 14.132 24.511 1.00 61.06 296 ILE A C 1
ATOM 2371 O O . ILE A 1 296 ? -20.331 14.587 25.404 1.00 61.06 296 ILE A O 1
ATOM 2375 N N . GLY A 1 297 ? -19.913 14.280 23.217 1.00 59.53 297 GLY A N 1
ATOM 2376 C CA . GLY A 1 297 ? -21.193 14.840 22.773 1.00 59.53 297 GLY A CA 1
ATOM 2377 C C . GLY A 1 297 ? -22.362 13.963 23.232 1.00 59.53 297 GLY A C 1
ATOM 2378 O O . GLY A 1 297 ? -22.276 12.736 23.154 1.00 59.53 297 GLY A O 1
ATOM 2379 N N . GLU A 1 298 ? -23.440 14.584 23.714 1.00 53.84 298 GLU A N 1
ATOM 2380 C CA . GLU A 1 298 ? -24.621 13.874 24.220 1.00 53.84 298 GLU A CA 1
ATOM 2381 C C . GLU A 1 298 ? -25.162 12.886 23.168 1.00 53.84 298 GLU A C 1
ATOM 2383 O O . GLU A 1 298 ? -25.395 13.249 22.015 1.00 53.84 298 GLU A O 1
ATOM 2388 N N . GLY A 1 299 ? -25.323 11.616 23.558 1.00 58.75 299 GLY A N 1
ATOM 2389 C CA . GLY A 1 299 ? -25.896 10.559 22.715 1.00 58.75 299 GLY A CA 1
ATOM 2390 C C . GLY A 1 299 ? -24.903 9.655 21.969 1.00 58.75 299 GLY A C 1
ATOM 2391 O O . GLY A 1 299 ? -25.339 8.661 21.393 1.00 58.75 299 GLY A O 1
ATOM 2392 N N . PHE A 1 300 ? -23.591 9.923 22.002 1.00 56.25 300 PHE A N 1
ATOM 2393 C CA . PHE A 1 300 ? -22.583 9.034 21.401 1.00 56.25 300 PHE A CA 1
ATOM 2394 C C . PHE A 1 300 ? -21.889 8.140 22.432 1.00 56.25 300 PHE A C 1
ATOM 2396 O O . PHE A 1 300 ? -21.534 8.582 23.523 1.00 56.25 300 PHE A O 1
ATOM 2403 N N . THR A 1 301 ? -21.607 6.889 22.054 1.00 61.09 301 THR A N 1
ATOM 2404 C CA . THR A 1 301 ? -20.618 6.082 22.789 1.00 61.09 301 THR A CA 1
ATOM 2405 C C . THR A 1 301 ? -19.209 6.596 22.496 1.00 61.09 301 THR A C 1
ATOM 2407 O O . THR A 1 301 ? -18.931 7.091 21.401 1.00 61.09 301 THR A O 1
ATOM 2410 N N . LEU A 1 302 ? -18.286 6.462 23.450 1.00 62.94 302 LEU A N 1
ATOM 2411 C CA . LEU A 1 302 ? -16.915 6.943 23.273 1.00 62.94 302 LEU A CA 1
ATOM 2412 C C . LEU A 1 302 ? -16.213 6.290 22.067 1.00 62.94 302 LEU A C 1
ATOM 2414 O O . LEU A 1 302 ? -15.536 6.972 21.296 1.00 62.94 302 LEU A O 1
ATOM 2418 N N . ALA A 1 303 ? -16.394 4.980 21.882 1.00 59.81 303 ALA A N 1
ATOM 2419 C CA . ALA A 1 303 ? -15.852 4.253 20.736 1.00 59.81 303 ALA A CA 1
ATOM 2420 C C . ALA A 1 303 ? -16.388 4.783 19.395 1.00 59.81 303 ALA A C 1
ATOM 2422 O O . ALA A 1 303 ? -15.640 4.903 18.424 1.00 59.81 303 ALA A O 1
ATOM 2423 N N . GLU A 1 304 ? -17.672 5.128 19.346 1.00 63.12 304 GLU A N 1
ATOM 2424 C CA . GLU A 1 304 ? -18.329 5.673 18.158 1.00 63.12 304 GLU A CA 1
ATOM 2425 C C . GLU A 1 304 ? -17.854 7.099 17.872 1.00 63.12 304 GLU A C 1
ATOM 2427 O O . GLU A 1 304 ? -17.458 7.389 16.747 1.00 63.12 304 GLU A O 1
ATOM 2432 N N . TYR A 1 305 ? -17.739 7.944 18.900 1.00 67.56 305 TYR A N 1
ATOM 2433 C CA . TYR A 1 305 ? -17.173 9.290 18.777 1.00 67.56 305 TYR A CA 1
ATOM 2434 C C . TYR A 1 305 ? -15.718 9.293 18.273 1.00 67.56 305 TYR A C 1
ATOM 2436 O O . TYR A 1 305 ? -15.335 10.155 17.471 1.00 67.56 305 TYR A O 1
ATOM 2444 N N . ALA A 1 306 ? -14.907 8.334 18.735 1.00 65.00 306 ALA A N 1
ATOM 2445 C CA . ALA A 1 306 ? -13.502 8.209 18.360 1.00 65.00 306 ALA A CA 1
ATOM 2446 C C . ALA A 1 306 ? -13.299 7.660 16.939 1.00 65.00 306 ALA A C 1
ATOM 2448 O O . ALA A 1 306 ? -12.371 8.083 16.252 1.00 65.00 306 ALA A O 1
ATOM 2449 N N . ARG A 1 307 ? -14.153 6.730 16.487 1.00 68.50 307 ARG A N 1
ATOM 2450 C CA . ARG A 1 307 ? -14.076 6.143 15.137 1.00 68.50 307 ARG A CA 1
ATOM 2451 C C . ARG A 1 307 ? -14.727 7.028 14.076 1.00 68.50 307 ARG A C 1
ATOM 2453 O O . ARG A 1 307 ? -14.258 7.051 12.940 1.00 68.50 307 ARG A O 1
ATOM 2460 N N . GLN A 1 308 ? -15.785 7.753 14.429 1.00 75.69 308 GLN A N 1
ATOM 2461 C CA . GLN A 1 308 ? -16.517 8.593 13.491 1.00 75.69 308 GLN A CA 1
ATOM 2462 C C . GLN A 1 308 ? -15.661 9.767 13.003 1.00 75.69 308 GLN A C 1
ATOM 2464 O O . GLN A 1 308 ? -15.155 10.578 13.788 1.00 75.69 308 GLN A O 1
ATOM 2469 N N . GLY A 1 309 ? -15.520 9.877 11.682 1.00 76.12 309 GLY A N 1
ATOM 2470 C CA . GLY A 1 309 ? -14.748 10.938 11.046 1.00 76.12 309 GLY A CA 1
ATOM 2471 C C . GLY A 1 309 ? -13.233 10.717 11.089 1.00 76.12 309 GLY A C 1
ATOM 2472 O O . GLY A 1 309 ? -12.504 11.503 10.493 1.00 76.12 309 GLY A O 1
ATOM 2473 N N . PHE A 1 310 ? -12.723 9.698 11.794 1.00 83.56 310 PHE A N 1
ATOM 2474 C CA . PHE A 1 310 ? -11.279 9.479 11.926 1.00 83.56 310 PHE A CA 1
ATOM 2475 C C . PHE A 1 310 ? -10.631 9.116 10.584 1.00 83.56 310 PHE A C 1
ATOM 2477 O O . PHE A 1 310 ? -9.617 9.706 10.196 1.00 83.56 310 PHE A O 1
ATOM 2484 N N . PHE A 1 311 ? -11.217 8.152 9.870 1.00 82.19 311 PHE A N 1
ATOM 2485 C CA . PHE A 1 311 ? -10.692 7.696 8.584 1.00 82.19 311 PHE A CA 1
ATOM 2486 C C . PHE A 1 311 ? -10.843 8.771 7.512 1.00 82.19 311 PHE A C 1
ATOM 2488 O O . PHE A 1 311 ? -9.952 8.935 6.684 1.00 82.19 311 PHE A O 1
ATOM 2495 N N . GLU A 1 312 ? -11.918 9.551 7.571 1.00 88.44 312 GLU A N 1
ATOM 2496 C CA . GLU A 1 312 ? -12.168 10.692 6.701 1.00 88.44 312 GLU A CA 1
ATOM 2497 C C . GLU A 1 312 ? -11.117 11.785 6.918 1.00 88.44 312 GLU A C 1
ATOM 2499 O O . GLU A 1 312 ? -10.542 12.271 5.948 1.00 88.44 312 GLU A O 1
ATOM 2504 N N . LEU A 1 313 ? -10.781 12.116 8.173 1.00 89.81 313 LEU A N 1
ATOM 2505 C CA . LEU A 1 313 ? -9.702 13.058 8.490 1.00 89.81 313 LEU A CA 1
ATOM 2506 C C . LEU A 1 313 ? -8.341 12.558 7.990 1.00 89.81 313 LEU A C 1
ATOM 2508 O O . LEU A 1 313 ? -7.591 13.317 7.373 1.00 89.81 313 LEU A O 1
ATOM 2512 N N . CYS A 1 314 ? -8.024 11.278 8.208 1.00 89.06 314 CYS A N 1
ATOM 2513 C CA . CYS A 1 314 ? -6.807 10.664 7.668 1.00 89.06 314 CYS A CA 1
ATOM 2514 C C . CYS A 1 314 ? -6.773 10.704 6.137 1.00 89.06 314 CYS A C 1
ATOM 2516 O O . CYS A 1 314 ? -5.739 11.031 5.551 1.00 89.06 314 CYS A O 1
ATOM 2518 N N . GLY A 1 315 ? -7.910 10.432 5.497 1.00 89.00 315 GLY A N 1
ATOM 2519 C CA . GLY A 1 315 ? -8.091 10.535 4.056 1.00 89.00 315 GLY A CA 1
ATOM 2520 C C . GLY A 1 315 ? -7.842 11.952 3.545 1.00 89.00 315 GLY A C 1
ATOM 2521 O O . GLY A 1 315 ? -7.069 12.124 2.609 1.00 89.00 315 GLY A O 1
ATOM 2522 N N . ILE A 1 316 ? -8.410 12.971 4.196 1.00 92.50 316 ILE A N 1
ATOM 2523 C CA . ILE A 1 316 ? -8.207 14.387 3.852 1.00 92.50 316 ILE A CA 1
ATOM 2524 C C . ILE A 1 316 ? -6.723 14.765 3.937 1.00 92.50 316 ILE A C 1
ATOM 2526 O O . ILE A 1 316 ? -6.183 15.349 2.999 1.00 92.50 316 ILE A O 1
ATOM 2530 N N . MET A 1 317 ? -6.025 14.377 5.009 1.00 94.25 317 MET A N 1
ATOM 2531 C CA . MET A 1 317 ? -4.583 14.627 5.137 1.00 94.25 317 MET A CA 1
ATOM 2532 C C . MET A 1 317 ? -3.773 13.939 4.029 1.00 94.25 317 MET A C 1
ATOM 2534 O O . MET A 1 317 ? -2.877 14.550 3.442 1.00 94.25 317 MET A O 1
ATOM 2538 N N . ALA A 1 318 ? -4.095 12.683 3.706 1.00 90.88 318 ALA A N 1
ATOM 2539 C CA . ALA A 1 318 ? -3.448 11.953 2.618 1.00 90.88 318 ALA A CA 1
ATOM 2540 C C . ALA A 1 318 ? -3.708 12.613 1.251 1.00 90.88 318 ALA A C 1
ATOM 2542 O O . ALA A 1 318 ? -2.781 12.748 0.450 1.00 90.88 318 ALA A O 1
ATOM 2543 N N . VAL A 1 319 ? -4.936 13.086 1.006 1.00 92.69 319 VAL A N 1
ATOM 2544 C CA . VAL A 1 319 ? -5.302 13.854 -0.193 1.00 92.69 319 VAL A CA 1
ATOM 2545 C C . VAL A 1 319 ? -4.513 15.159 -0.259 1.00 92.69 319 VAL A C 1
ATOM 2547 O O . VAL A 1 319 ? -3.943 15.450 -1.305 1.00 92.69 319 VAL A O 1
ATOM 2550 N N . ASN A 1 320 ? -4.392 15.913 0.834 1.00 93.69 320 ASN A N 1
ATOM 2551 C CA . ASN A 1 320 ? -3.643 17.174 0.853 1.00 93.69 320 ASN A CA 1
ATOM 2552 C C . ASN A 1 320 ? -2.150 16.965 0.551 1.00 93.69 320 ASN A C 1
ATOM 2554 O O . ASN A 1 320 ? -1.560 17.708 -0.239 1.00 93.69 320 ASN A O 1
ATOM 2558 N N . LEU A 1 321 ? -1.540 15.912 1.105 1.00 90.75 321 LEU A N 1
ATOM 2559 C CA . LEU A 1 321 ? -0.167 15.519 0.771 1.00 90.75 321 LEU A CA 1
ATOM 2560 C C . LEU A 1 321 ? -0.034 15.083 -0.697 1.00 90.75 321 LEU A C 1
ATOM 2562 O O . LEU A 1 321 ? 0.947 15.429 -1.361 1.00 90.75 321 LEU A O 1
ATOM 2566 N N . PHE A 1 322 ? -1.023 14.365 -1.231 1.00 87.50 322 PHE A N 1
ATOM 2567 C CA . PHE A 1 322 ? -1.054 13.984 -2.641 1.00 87.50 322 PHE A CA 1
ATOM 2568 C C . PHE A 1 322 ? -1.187 15.204 -3.563 1.00 87.50 322 PHE A C 1
ATOM 2570 O O . PHE A 1 322 ? -0.418 15.330 -4.515 1.00 87.50 322 PHE A O 1
ATOM 2577 N N . VAL A 1 323 ? -2.088 16.140 -3.251 1.00 87.62 323 VAL A N 1
ATOM 2578 C CA . VAL A 1 323 ? -2.253 17.420 -3.956 1.00 87.62 323 VAL A CA 1
ATOM 2579 C C . VAL A 1 323 ? -0.937 18.193 -3.959 1.00 87.62 323 VAL A C 1
ATOM 2581 O O . VAL A 1 323 ? -0.505 18.650 -5.018 1.00 87.62 323 VAL A O 1
ATOM 2584 N N . PHE A 1 324 ? -0.236 18.263 -2.824 1.00 86.19 324 PHE A N 1
ATOM 2585 C CA . PHE A 1 324 ? 1.104 18.848 -2.767 1.00 86.19 324 PHE A CA 1
ATOM 2586 C C . PHE A 1 324 ? 2.080 18.160 -3.734 1.00 86.19 324 PHE A C 1
ATOM 2588 O O . PHE A 1 324 ? 2.774 18.839 -4.496 1.00 86.19 324 PHE A O 1
ATOM 2595 N N . CYS A 1 325 ? 2.135 16.825 -3.742 1.00 81.06 325 CYS A N 1
ATOM 2596 C CA . CYS A 1 325 ? 2.991 16.078 -4.663 1.00 81.06 325 CYS A CA 1
ATOM 2597 C C . CYS A 1 325 ? 2.640 16.351 -6.133 1.00 81.06 325 CYS A C 1
ATOM 2599 O O . CYS A 1 325 ? 3.550 16.554 -6.938 1.00 81.06 325 CYS A O 1
ATOM 2601 N N . VAL A 1 326 ? 1.350 16.400 -6.476 1.00 79.69 326 VAL A N 1
ATOM 2602 C CA . VAL A 1 326 ? 0.859 16.690 -7.831 1.00 79.69 326 VAL A CA 1
ATOM 2603 C C . VAL A 1 326 ? 1.223 18.110 -8.253 1.00 79.69 326 VAL A C 1
ATOM 2605 O O . VAL A 1 326 ? 1.790 18.292 -9.326 1.00 79.69 326 VAL A O 1
ATOM 2608 N N . ILE A 1 327 ? 0.988 19.116 -7.409 1.00 79.62 327 ILE A N 1
ATOM 2609 C CA . ILE A 1 327 ? 1.346 20.512 -7.701 1.00 79.62 327 ILE A CA 1
ATOM 2610 C C . ILE A 1 327 ? 2.860 20.643 -7.866 1.00 79.62 327 ILE A C 1
ATOM 2612 O O . ILE A 1 327 ? 3.342 21.215 -8.839 1.00 79.62 327 ILE A O 1
ATOM 2616 N N . ARG A 1 328 ? 3.650 20.041 -6.975 1.00 75.50 328 ARG A N 1
ATOM 2617 C CA . ARG A 1 328 ? 5.116 20.059 -7.081 1.00 75.50 328 ARG A CA 1
ATOM 2618 C C . ARG A 1 328 ? 5.631 19.349 -8.337 1.00 75.50 328 ARG A C 1
ATOM 2620 O O . ARG A 1 328 ? 6.687 19.711 -8.862 1.00 75.50 328 ARG A O 1
ATOM 2627 N N . PHE A 1 329 ? 4.914 18.333 -8.807 1.00 70.44 329 PHE A N 1
ATOM 2628 C CA . PHE A 1 329 ? 5.208 17.633 -10.052 1.00 70.44 329 PHE A CA 1
ATOM 2629 C C . PHE A 1 329 ? 4.866 18.495 -11.278 1.00 70.44 329 PHE A C 1
ATOM 2631 O O . PHE A 1 329 ? 5.725 18.685 -12.142 1.00 70.44 329 PHE A O 1
ATOM 2638 N N . LEU A 1 330 ? 3.661 19.074 -11.303 1.00 69.25 330 LEU A N 1
ATOM 2639 C CA . LEU A 1 330 ? 3.087 19.806 -12.435 1.00 69.25 330 LEU A CA 1
ATOM 2640 C C . LEU A 1 330 ? 3.484 21.285 -12.527 1.00 69.25 330 LEU A C 1
ATOM 2642 O O . LEU A 1 330 ? 3.303 21.863 -13.585 1.00 69.25 330 LEU A O 1
ATOM 2646 N N . THR A 1 331 ? 4.009 21.930 -11.485 1.00 65.88 331 THR A N 1
ATOM 2647 C CA . THR A 1 331 ? 4.376 23.361 -11.530 1.00 65.88 331 THR A CA 1
ATOM 2648 C C . THR A 1 331 ? 5.848 23.559 -11.904 1.00 65.88 331 THR A C 1
ATOM 2650 O O . THR A 1 331 ? 6.722 22.799 -11.467 1.00 65.88 331 THR A O 1
ATOM 2653 N N . MET A 1 332 ? 6.153 24.578 -12.722 1.00 57.09 332 MET A N 1
ATOM 2654 C CA . MET A 1 332 ? 7.531 24.939 -13.077 1.00 57.09 332 MET A CA 1
ATOM 2655 C C . MET A 1 332 ? 8.345 25.333 -11.834 1.00 57.09 332 MET A C 1
ATOM 2657 O O . MET A 1 332 ? 7.841 25.965 -10.903 1.00 57.09 332 MET A O 1
ATOM 2661 N N . LYS A 1 333 ? 9.640 24.980 -11.819 1.00 59.75 333 LYS A N 1
ATOM 2662 C CA . LYS A 1 333 ? 10.547 25.227 -10.676 1.00 59.75 333 LYS A CA 1
ATOM 2663 C C . LYS A 1 333 ? 10.649 26.704 -10.278 1.00 59.75 333 LYS A C 1
ATOM 2665 O O . LYS A 1 333 ? 10.938 26.980 -9.115 1.00 59.75 333 LYS A O 1
ATOM 2670 N N . GLU A 1 334 ? 10.462 27.628 -11.216 1.00 56.16 334 GLU A N 1
ATOM 2671 C CA . GLU A 1 334 ? 10.558 29.070 -10.964 1.00 56.16 334 GLU A CA 1
ATOM 2672 C C . GLU A 1 334 ? 9.271 29.637 -10.354 1.00 56.16 334 GLU A C 1
ATOM 2674 O O . GLU A 1 334 ? 9.327 30.411 -9.403 1.00 56.16 334 GLU A O 1
ATOM 2679 N N . GLU A 1 335 ? 8.105 29.161 -10.788 1.00 56.94 335 GLU A N 1
ATOM 2680 C CA . GLU A 1 335 ? 6.806 29.642 -10.303 1.00 56.94 335 GLU A CA 1
ATOM 2681 C C . GLU A 1 335 ? 6.384 28.993 -8.976 1.00 56.94 335 GLU A C 1
ATOM 2683 O O . GLU A 1 335 ? 5.714 29.623 -8.155 1.00 56.94 335 GLU A O 1
ATOM 2688 N N . TYR A 1 336 ? 6.850 27.771 -8.693 1.00 57.66 336 TYR A N 1
ATOM 2689 C CA . TYR A 1 336 ? 6.746 27.143 -7.367 1.00 57.66 336 TYR A CA 1
ATOM 2690 C C . TYR A 1 336 ? 7.467 27.954 -6.277 1.00 57.66 336 TYR A C 1
ATOM 2692 O O . TYR A 1 336 ? 7.097 27.910 -5.105 1.00 57.66 336 TYR A O 1
ATOM 2700 N N . LYS A 1 337 ? 8.497 28.728 -6.645 1.00 62.97 337 LYS A N 1
ATOM 2701 C CA . LYS A 1 337 ? 9.221 29.590 -5.702 1.00 62.97 337 LYS A CA 1
ATOM 2702 C C . LYS A 1 337 ? 8.482 30.886 -5.373 1.00 62.97 337 LYS A C 1
ATOM 2704 O O . LYS A 1 337 ? 8.932 31.582 -4.462 1.00 62.97 337 LYS A O 1
ATOM 2709 N N . SER A 1 338 ? 7.380 31.200 -6.062 1.00 78.06 338 SER A N 1
ATOM 2710 C CA . SER A 1 338 ? 6.556 32.365 -5.741 1.00 78.06 338 SER A CA 1
ATOM 2711 C C . SER A 1 338 ? 6.132 32.320 -4.273 1.00 78.06 338 SER A C 1
ATOM 2713 O O . SER A 1 338 ? 5.620 31.304 -3.799 1.00 78.06 338 SER A O 1
ATOM 2715 N N . ALA A 1 339 ? 6.333 33.430 -3.557 1.00 82.56 339 ALA A N 1
ATOM 2716 C CA . ALA A 1 339 ? 5.964 33.546 -2.149 1.00 82.56 339 ALA A CA 1
ATOM 2717 C C . ALA A 1 339 ? 4.485 33.195 -1.916 1.00 82.56 339 ALA A C 1
ATOM 2719 O O . ALA A 1 339 ? 4.161 32.537 -0.934 1.00 82.56 339 ALA A O 1
ATOM 2720 N N . PHE A 1 340 ? 3.610 33.536 -2.865 1.00 85.75 340 PHE A N 1
ATOM 2721 C CA . PHE A 1 340 ? 2.178 33.267 -2.770 1.00 85.75 340 PHE A CA 1
ATOM 2722 C C . PHE A 1 340 ? 1.845 31.766 -2.754 1.00 85.75 340 PHE A C 1
ATOM 2724 O O . PHE A 1 340 ? 1.131 31.303 -1.871 1.00 85.75 340 PHE A O 1
ATOM 2731 N N . ASN A 1 341 ? 2.429 30.978 -3.666 1.00 84.38 341 ASN A N 1
ATOM 2732 C CA . ASN A 1 341 ? 2.225 29.524 -3.695 1.00 84.38 341 ASN A CA 1
ATOM 2733 C C . ASN A 1 341 ? 2.775 28.853 -2.430 1.00 84.38 341 ASN A C 1
ATOM 2735 O O . ASN A 1 341 ? 2.183 27.900 -1.932 1.00 84.38 341 ASN A O 1
ATOM 2739 N N . LYS A 1 342 ? 3.893 29.359 -1.889 1.00 87.56 342 LYS A N 1
ATOM 2740 C CA . LYS A 1 342 ? 4.438 28.868 -0.617 1.00 87.56 342 LYS A CA 1
ATOM 2741 C C . LYS A 1 342 ? 3.496 29.137 0.549 1.00 87.56 342 LYS A C 1
ATOM 2743 O O . LYS A 1 342 ? 3.368 28.265 1.400 1.00 87.56 342 LYS A O 1
ATOM 2748 N N . VAL A 1 343 ? 2.860 30.309 0.591 1.00 91.38 343 VAL A N 1
ATOM 2749 C CA . VAL A 1 343 ? 1.885 30.659 1.634 1.00 91.38 343 VAL A CA 1
ATOM 2750 C C . VAL A 1 343 ? 0.667 29.746 1.554 1.00 91.38 343 VAL A C 1
ATOM 2752 O O . VAL A 1 343 ? 0.365 29.112 2.555 1.00 91.38 343 VAL A O 1
ATOM 2755 N N . LEU A 1 344 ? 0.045 29.599 0.379 1.00 92.38 344 LEU A N 1
ATOM 2756 C CA . LEU A 1 344 ? -1.112 28.710 0.192 1.00 92.38 344 LEU A CA 1
ATOM 2757 C C . LEU A 1 344 ? -0.783 27.255 0.556 1.00 92.38 344 LEU A C 1
ATOM 2759 O O . LEU A 1 344 ? -1.471 26.632 1.349 1.00 92.38 344 LEU A O 1
ATOM 2763 N N . LEU A 1 345 ? 0.339 26.720 0.062 1.00 91.50 345 LEU A N 1
ATOM 2764 C CA . LEU A 1 345 ? 0.760 25.364 0.428 1.00 91.50 345 LEU A CA 1
ATOM 2765 C C . LEU A 1 345 ? 1.057 25.222 1.923 1.00 91.50 345 LEU A C 1
ATOM 2767 O O . LEU A 1 345 ? 0.780 24.176 2.499 1.00 91.50 345 LEU A O 1
ATOM 2771 N N . SER A 1 346 ? 1.631 26.247 2.556 1.00 93.19 346 SER A N 1
ATOM 2772 C CA . SER A 1 346 ? 1.871 26.217 4.002 1.00 93.19 346 SER A CA 1
ATOM 2773 C C . SER A 1 346 ? 0.557 26.258 4.777 1.00 93.19 346 SER A C 1
ATOM 2775 O O . SER A 1 346 ? 0.434 25.534 5.757 1.00 93.19 346 SER A O 1
ATOM 2777 N N . LEU A 1 347 ? -0.420 27.049 4.324 1.00 95.25 347 LEU A N 1
ATOM 2778 C CA . LEU A 1 347 ? -1.753 27.130 4.915 1.00 95.25 347 LEU A CA 1
ATOM 2779 C C . LEU A 1 347 ? -2.469 25.775 4.843 1.00 95.25 347 LEU A C 1
ATOM 2781 O O . LEU A 1 347 ? -2.831 25.239 5.889 1.00 95.25 347 LEU A O 1
ATOM 2785 N N . LEU A 1 348 ? -2.514 25.158 3.660 1.00 95.31 348 LEU A N 1
ATOM 2786 C CA . LEU A 1 348 ? -3.063 23.816 3.449 1.00 95.31 348 LEU A CA 1
ATOM 2787 C C . LEU A 1 348 ? -2.435 22.767 4.384 1.00 95.31 348 LEU A C 1
ATOM 2789 O O . LEU A 1 348 ? -3.113 21.900 4.947 1.00 95.31 348 LEU A O 1
ATOM 2793 N N . MET A 1 349 ? -1.109 22.820 4.556 1.00 96.19 349 MET A N 1
ATOM 2794 C CA . MET A 1 349 ? -0.399 21.915 5.463 1.00 96.19 349 MET A CA 1
ATOM 2795 C C . MET A 1 349 ? -0.688 22.232 6.936 1.00 96.19 349 MET A C 1
ATOM 2797 O O . MET A 1 349 ? -0.804 21.303 7.731 1.00 96.19 349 MET A O 1
ATOM 2801 N N . CYS A 1 350 ? -0.834 23.504 7.316 1.00 95.94 350 CYS A N 1
ATOM 2802 C CA . CYS A 1 350 ? -1.231 23.900 8.668 1.00 95.94 350 CYS A CA 1
ATOM 2803 C C . CYS A 1 350 ? -2.631 23.380 9.016 1.00 95.94 350 CYS A C 1
ATOM 2805 O O . CYS A 1 350 ? -2.810 22.790 10.078 1.00 95.94 350 CYS A O 1
ATOM 2807 N N . GLU A 1 351 ? -3.601 23.514 8.114 1.00 94.25 351 GLU A N 1
ATOM 2808 C CA . GLU A 1 351 ? -4.950 22.959 8.288 1.00 94.25 351 GLU A CA 1
ATOM 2809 C C . GLU A 1 351 ? -4.916 21.429 8.406 1.00 94.25 351 GLU A C 1
ATOM 2811 O O . GLU A 1 351 ? -5.561 20.846 9.279 1.00 94.25 351 GLU A O 1
ATOM 2816 N N . SER A 1 352 ? -4.069 20.774 7.608 1.00 95.44 352 SER A N 1
ATOM 2817 C CA . SER A 1 352 ? -3.827 19.328 7.705 1.00 95.44 352 SER A CA 1
ATOM 2818 C C . SER A 1 352 ? -3.237 18.918 9.060 1.00 95.44 352 SER A C 1
ATOM 2820 O O . SER A 1 352 ? -3.613 17.886 9.610 1.00 95.44 352 SER A O 1
ATOM 2822 N N . ILE A 1 353 ? -2.353 19.735 9.641 1.00 95.94 353 ILE A N 1
ATOM 2823 C CA . ILE A 1 353 ? -1.829 19.515 10.995 1.00 95.94 353 ILE A CA 1
ATOM 2824 C C . ILE A 1 353 ? -2.945 19.667 12.035 1.00 95.94 353 ILE A C 1
ATOM 2826 O O . ILE A 1 353 ? -3.010 18.862 12.959 1.00 95.94 353 ILE A O 1
ATOM 2830 N N . VAL A 1 354 ? -3.860 20.629 11.882 1.00 93.62 354 VAL A N 1
ATOM 2831 C CA . VAL A 1 354 ? -5.023 20.757 12.781 1.00 93.62 354 VAL A CA 1
ATOM 2832 C C . VAL A 1 354 ? -5.901 19.501 12.720 1.00 93.62 354 VAL A C 1
ATOM 2834 O O . VAL A 1 354 ? -6.286 18.979 13.769 1.00 93.62 354 VAL A O 1
ATOM 2837 N N . PHE A 1 355 ? -6.147 18.945 11.526 1.00 92.88 355 PHE A N 1
ATOM 2838 C CA . PHE A 1 355 ? -6.831 17.653 11.383 1.00 92.88 355 PHE A CA 1
ATOM 2839 C C . PHE A 1 355 ? -6.069 16.504 12.063 1.00 92.88 355 PHE A C 1
ATOM 2841 O O . PHE A 1 355 ? -6.688 15.674 12.736 1.00 92.88 355 PHE A O 1
ATOM 2848 N N . ALA A 1 356 ? -4.736 16.470 11.950 1.00 94.31 356 ALA A N 1
ATOM 2849 C CA . ALA A 1 356 ? -3.896 15.471 12.613 1.00 94.31 356 ALA A CA 1
ATOM 2850 C C . ALA A 1 356 ? -4.009 15.556 14.141 1.00 94.31 356 ALA A C 1
ATOM 2852 O O . ALA A 1 356 ? -4.201 14.543 14.808 1.00 94.31 356 ALA A O 1
ATOM 2853 N N . ILE A 1 357 ? -3.932 16.766 14.703 1.00 92.75 357 ILE A N 1
ATOM 2854 C CA . ILE A 1 357 ? -4.029 16.974 16.150 1.00 92.75 357 ILE A CA 1
ATOM 2855 C C . ILE A 1 357 ? -5.432 16.590 16.636 1.00 92.75 357 ILE A C 1
ATOM 2857 O O . ILE A 1 357 ? -5.551 15.858 17.611 1.00 92.75 357 ILE A O 1
ATOM 2861 N N . SER A 1 358 ? -6.493 17.015 15.944 1.00 88.81 358 SER A N 1
ATOM 2862 C CA . SER A 1 358 ? -7.867 16.682 16.342 1.00 88.81 358 SER A CA 1
ATOM 2863 C C . SER A 1 358 ? -8.139 15.171 16.313 1.00 88.81 358 SER A C 1
ATOM 2865 O O . SER A 1 358 ? -8.692 14.615 17.265 1.00 88.81 358 SER A O 1
ATOM 2867 N N . SER A 1 359 ? -7.694 14.478 15.259 1.00 89.62 359 SER A N 1
ATOM 2868 C CA . SER A 1 359 ? -7.822 13.018 15.163 1.00 89.62 359 SER A CA 1
ATOM 2869 C C . SER A 1 359 ? -6.972 12.279 16.205 1.00 89.62 359 SER A C 1
ATOM 2871 O O . SER A 1 359 ? -7.445 11.298 16.782 1.00 89.62 359 SER A O 1
ATOM 2873 N N . LEU A 1 360 ? -5.766 12.770 16.519 1.00 90.62 360 LEU A N 1
ATOM 2874 C CA . LEU A 1 360 ? -4.948 12.221 17.605 1.00 90.62 360 LEU A CA 1
ATOM 2875 C C . LEU A 1 360 ? -5.597 12.406 18.972 1.00 90.62 360 LEU A C 1
ATOM 2877 O O . LEU A 1 360 ? -5.611 11.452 19.741 1.00 90.62 360 LEU A O 1
ATOM 2881 N N . SER A 1 361 ? -6.174 13.572 19.270 1.00 86.88 361 SER A N 1
ATOM 2882 C CA . SER A 1 361 ? -6.868 13.812 20.541 1.00 86.88 361 SER A CA 1
ATOM 2883 C C . SER A 1 361 ? -7.987 12.791 20.775 1.00 86.88 361 SER A C 1
ATOM 2885 O O . SER A 1 361 ? -8.077 12.209 21.856 1.00 86.88 361 SER A O 1
ATOM 2887 N N . LYS A 1 362 ? -8.783 12.488 19.738 1.00 83.88 362 LYS A N 1
ATOM 2888 C CA . LYS A 1 362 ? -9.813 11.437 19.794 1.00 83.88 362 LYS A CA 1
ATOM 2889 C C . LYS A 1 362 ? -9.227 10.045 20.046 1.00 83.88 362 LYS A C 1
ATOM 2891 O O . LYS A 1 362 ? -9.746 9.303 20.877 1.00 83.88 362 LYS A O 1
ATOM 2896 N N . LEU A 1 363 ? -8.148 9.685 19.348 1.00 82.88 363 LEU A N 1
ATOM 2897 C CA . LEU A 1 363 ? -7.490 8.386 19.517 1.00 82.88 363 LEU A CA 1
ATOM 2898 C C . LEU A 1 363 ? -6.826 8.226 20.885 1.00 82.88 363 LEU A C 1
ATOM 2900 O O . LEU A 1 363 ? -6.872 7.136 21.444 1.00 82.88 363 LEU A O 1
ATOM 2904 N N . VAL A 1 364 ? -6.226 9.287 21.427 1.00 83.88 364 VAL A N 1
ATOM 2905 C CA . VAL A 1 364 ? -5.616 9.278 22.763 1.00 83.88 364 VAL A CA 1
ATOM 2906 C C . VAL A 1 364 ? -6.688 9.068 23.826 1.00 83.88 364 VAL A C 1
ATOM 2908 O O . VAL A 1 364 ? -6.501 8.220 24.692 1.00 83.88 364 VAL A O 1
ATOM 2911 N N . LEU A 1 365 ? -7.832 9.754 23.723 1.00 75.94 365 LEU A N 1
ATOM 2912 C CA . LEU A 1 365 ? -8.966 9.539 24.626 1.00 75.94 365 LEU A CA 1
ATOM 2913 C C . LEU A 1 365 ? -9.506 8.100 24.528 1.00 75.94 365 LEU A C 1
ATOM 2915 O O . LEU A 1 365 ? -9.788 7.451 25.536 1.00 75.94 365 LEU A O 1
ATOM 2919 N N . TYR A 1 366 ? -9.599 7.573 23.305 1.00 73.81 366 TYR A N 1
ATOM 2920 C CA . TYR A 1 366 ? -10.007 6.191 23.063 1.00 73.81 366 TYR A CA 1
ATOM 2921 C C . TYR A 1 366 ? -9.013 5.186 23.665 1.00 73.81 366 TYR A C 1
ATOM 2923 O O . TYR A 1 366 ? -9.414 4.222 24.314 1.00 73.81 366 TYR A O 1
ATOM 2931 N N . PHE A 1 367 ? -7.713 5.435 23.512 1.00 71.50 367 PHE A N 1
ATOM 2932 C CA . PHE A 1 367 ? -6.650 4.620 24.093 1.00 71.50 367 PHE A CA 1
ATOM 2933 C C . PHE A 1 367 ? -6.622 4.696 25.625 1.00 71.50 367 PHE A C 1
ATOM 2935 O O . PHE A 1 367 ? -6.427 3.673 26.271 1.00 71.50 367 PHE A O 1
ATOM 2942 N N . SER A 1 368 ? -6.857 5.869 26.224 1.00 69.75 368 SER A N 1
ATOM 2943 C CA . SER A 1 368 ? -6.823 6.025 27.685 1.00 69.75 368 SER A CA 1
ATOM 2944 C C . SER A 1 368 ? -7.924 5.254 28.407 1.00 69.75 368 SER A C 1
ATOM 2946 O O . SER A 1 368 ? -7.756 4.923 29.574 1.00 69.75 368 SER A O 1
ATOM 2948 N N . ILE A 1 369 ? -9.040 4.976 27.725 1.00 63.62 369 ILE A N 1
ATOM 2949 C CA . ILE A 1 369 ? -10.212 4.329 28.329 1.00 63.62 369 ILE A CA 1
ATOM 2950 C C . ILE A 1 369 ? -10.278 2.842 27.982 1.00 63.62 369 ILE A C 1
ATOM 2952 O O . ILE A 1 369 ? -10.535 2.026 28.858 1.00 63.62 369 ILE A O 1
ATOM 2956 N N . TYR A 1 370 ? -10.019 2.477 26.725 1.00 59.34 370 TYR A N 1
ATOM 2957 C CA . TYR A 1 370 ? -10.104 1.083 26.275 1.00 59.34 370 TYR A CA 1
ATOM 2958 C C . TYR A 1 370 ? -8.750 0.366 26.234 1.00 59.34 370 TYR A C 1
ATOM 2960 O O . TYR A 1 370 ? -8.670 -0.764 25.755 1.00 59.34 370 TYR A O 1
ATOM 2968 N N . GLY A 1 371 ? -7.670 1.036 26.627 1.00 63.00 371 GLY A N 1
ATOM 2969 C CA . GLY A 1 371 ? -6.335 0.457 26.659 1.00 63.00 371 GLY A CA 1
ATOM 2970 C C . GLY A 1 371 ? -5.753 0.127 25.282 1.00 63.00 371 GLY A C 1
ATOM 2971 O O . GLY A 1 371 ? -6.107 0.692 24.235 1.00 63.00 371 GLY A O 1
ATOM 2972 N N . TYR A 1 372 ? -4.798 -0.797 25.295 1.00 68.62 372 TYR A N 1
ATOM 2973 C CA . TYR A 1 372 ? -3.965 -1.125 24.148 1.00 68.62 372 TYR A CA 1
ATOM 2974 C C . TYR A 1 372 ? -4.682 -2.012 23.124 1.00 68.62 372 TYR A C 1
ATOM 2976 O O . TYR A 1 372 ? -5.215 -3.058 23.463 1.00 68.62 372 TYR A O 1
ATOM 2984 N N . THR A 1 373 ? -4.599 -1.646 21.840 1.00 74.75 373 THR A N 1
ATOM 2985 C CA . THR A 1 373 ? -4.835 -2.578 20.725 1.00 74.75 373 THR A CA 1
ATOM 2986 C C . THR A 1 373 ? -3.889 -2.267 19.567 1.00 74.75 373 THR A C 1
ATOM 2988 O O . THR A 1 373 ? -3.538 -1.106 19.327 1.00 74.75 373 THR A O 1
ATOM 2991 N N . ALA A 1 374 ? -3.519 -3.293 18.795 1.00 78.94 374 ALA A N 1
ATOM 2992 C CA . ALA A 1 374 ? -2.638 -3.145 17.637 1.00 78.94 374 ALA A CA 1
ATOM 2993 C C . ALA A 1 374 ? -3.196 -2.155 16.595 1.00 78.94 374 ALA A C 1
ATOM 2995 O O . ALA A 1 374 ? -2.461 -1.327 16.052 1.00 78.94 374 ALA A O 1
ATOM 2996 N N . LYS A 1 375 ? -4.516 -2.186 16.355 1.00 79.00 375 LYS A N 1
ATOM 2997 C CA . LYS A 1 375 ? -5.194 -1.285 15.409 1.00 79.00 375 LYS A CA 1
ATOM 2998 C C . LYS A 1 375 ? -5.181 0.172 15.879 1.00 79.00 375 LYS A C 1
ATOM 3000 O O . LYS A 1 375 ? -4.924 1.053 15.065 1.00 79.00 375 LYS A O 1
ATOM 3005 N N . ARG A 1 376 ? -5.396 0.447 17.177 1.00 82.06 376 ARG A N 1
ATOM 3006 C CA . ARG A 1 376 ? -5.294 1.816 17.726 1.00 82.06 376 ARG A CA 1
ATOM 3007 C C . ARG A 1 376 ? -3.878 2.363 17.581 1.00 82.06 376 ARG A C 1
ATOM 3009 O O . ARG A 1 376 ? -3.721 3.499 17.143 1.00 82.06 376 ARG A O 1
ATOM 3016 N N . LEU A 1 377 ? -2.859 1.550 17.877 1.00 85.06 377 LEU A N 1
ATOM 3017 C CA . LEU A 1 377 ? -1.461 1.962 17.735 1.00 85.06 377 LEU A CA 1
ATOM 3018 C C . LEU A 1 377 ? -1.105 2.271 16.275 1.00 85.06 377 LEU A C 1
ATOM 3020 O O . LEU A 1 377 ? -0.479 3.295 16.003 1.00 85.06 377 LEU A O 1
ATOM 3024 N N . LEU A 1 378 ? -1.537 1.419 15.339 1.00 88.56 378 LEU A N 1
ATOM 3025 C CA . LEU A 1 378 ? -1.353 1.649 13.906 1.00 88.56 378 LEU A CA 1
ATOM 3026 C C . LEU A 1 378 ? -2.017 2.957 13.457 1.00 88.56 378 LEU A C 1
ATOM 3028 O O . LEU A 1 378 ? -1.387 3.745 12.756 1.00 88.56 378 LEU A O 1
ATOM 3032 N N . SER A 1 379 ? -3.254 3.209 13.894 1.00 89.88 379 SER A N 1
ATOM 3033 C CA . SER A 1 379 ? -3.974 4.450 13.598 1.00 89.88 379 SER A CA 1
ATOM 3034 C C . SER A 1 379 ? -3.255 5.679 14.161 1.00 89.88 379 SER A C 1
ATOM 3036 O O . SER A 1 379 ? -3.034 6.635 13.425 1.00 89.88 379 SER A O 1
ATOM 3038 N N . MET A 1 380 ? -2.812 5.644 15.425 1.00 90.44 380 MET A N 1
ATOM 3039 C CA . MET A 1 380 ? -2.061 6.747 16.044 1.00 90.44 380 MET A CA 1
ATOM 3040 C C . MET A 1 380 ? -0.750 7.022 15.308 1.00 90.44 380 MET A C 1
ATOM 3042 O O . MET A 1 380 ? -0.445 8.172 14.994 1.00 90.44 380 MET A O 1
ATOM 3046 N N . TRP A 1 381 ? 0.014 5.974 14.991 1.00 93.31 381 TRP A N 1
ATOM 3047 C CA . TRP A 1 381 ? 1.235 6.105 14.203 1.00 93.31 381 TRP A CA 1
ATOM 3048 C C . TRP A 1 381 ? 0.959 6.702 12.826 1.00 93.31 381 TRP A C 1
ATOM 3050 O O . TRP A 1 381 ? 1.627 7.658 12.441 1.00 93.31 381 TRP A O 1
ATOM 3060 N N . GLY A 1 382 ? -0.046 6.194 12.109 1.00 92.88 382 GLY A N 1
ATOM 3061 C CA . GLY A 1 382 ? -0.416 6.693 10.788 1.00 92.88 382 GLY A CA 1
ATOM 3062 C C . GLY A 1 382 ? -0.749 8.183 10.821 1.00 92.88 382 GLY A C 1
ATOM 3063 O O . GLY A 1 382 ? -0.232 8.949 10.010 1.00 92.88 382 GLY A O 1
ATOM 3064 N N . THR A 1 383 ? -1.528 8.621 11.811 1.00 94.19 383 THR A N 1
ATOM 3065 C CA . THR A 1 383 ? -1.872 10.035 11.992 1.00 94.19 383 THR A CA 1
ATOM 3066 C C . THR A 1 383 ? -0.658 10.898 12.343 1.00 94.19 383 THR A C 1
ATOM 3068 O O . THR A 1 383 ? -0.486 11.968 11.756 1.00 94.19 383 THR A O 1
ATOM 3071 N N . ILE A 1 384 ? 0.225 10.435 13.239 1.00 95.25 384 ILE A N 1
ATOM 3072 C CA . ILE A 1 384 ? 1.482 11.134 13.563 1.00 95.25 384 ILE A CA 1
ATOM 3073 C C . ILE A 1 384 ? 2.339 11.290 12.307 1.00 95.25 384 ILE A C 1
ATOM 3075 O O . ILE A 1 384 ? 2.874 12.370 12.061 1.00 95.25 384 ILE A O 1
ATOM 3079 N N . PHE A 1 385 ? 2.452 10.241 11.491 1.00 93.75 385 PHE A N 1
ATOM 3080 C CA . PHE A 1 385 ? 3.235 10.284 10.262 1.00 93.75 385 PHE A CA 1
ATOM 3081 C C . PHE A 1 385 ? 2.613 11.206 9.212 1.00 93.75 385 PHE A C 1
ATOM 3083 O O . PHE A 1 385 ? 3.336 11.988 8.603 1.00 93.75 385 PHE A O 1
ATOM 3090 N N . LEU A 1 386 ? 1.292 11.211 9.034 1.00 93.56 386 LEU A N 1
ATOM 3091 C CA . LEU A 1 386 ? 0.629 12.175 8.149 1.00 93.56 386 LEU A CA 1
ATOM 3092 C C . LEU A 1 386 ? 0.878 13.624 8.606 1.00 93.56 386 LEU A C 1
ATOM 3094 O O . LEU A 1 386 ? 1.293 14.460 7.799 1.00 93.56 386 LEU A O 1
ATOM 3098 N N . GLY A 1 387 ? 0.724 13.909 9.904 1.00 95.44 387 GLY A N 1
ATOM 3099 C CA . GLY A 1 387 ? 0.985 15.233 10.478 1.00 95.44 387 GLY A CA 1
ATOM 3100 C C . GLY A 1 387 ? 2.452 15.665 10.361 1.00 95.44 387 GLY A C 1
ATOM 3101 O O . GLY A 1 387 ? 2.747 16.764 9.891 1.00 95.44 387 GLY A O 1
ATOM 3102 N N . ALA A 1 388 ? 3.398 14.789 10.707 1.00 94.25 388 ALA A N 1
ATOM 3103 C CA . ALA A 1 388 ? 4.828 15.063 10.564 1.00 94.25 388 ALA A CA 1
ATOM 3104 C C . ALA A 1 388 ? 5.252 15.191 9.088 1.00 94.25 388 ALA A C 1
ATOM 3106 O O . ALA A 1 388 ? 6.122 16.003 8.768 1.00 94.25 388 ALA A O 1
ATOM 3107 N N . GLY A 1 389 ? 4.591 14.478 8.172 1.00 91.81 389 GLY A N 1
ATOM 3108 C CA . GLY A 1 389 ? 4.732 14.666 6.731 1.00 91.81 389 GLY A CA 1
ATOM 3109 C C . GLY A 1 389 ? 4.354 16.084 6.301 1.00 91.81 389 GLY A C 1
ATOM 3110 O O . GLY A 1 389 ? 5.109 16.713 5.561 1.00 91.81 389 GLY A O 1
ATOM 3111 N N . CYS A 1 390 ? 3.254 16.631 6.829 1.00 93.25 390 CYS A N 1
ATOM 3112 C CA . CYS A 1 390 ? 2.847 18.019 6.580 1.00 93.25 390 CYS A CA 1
ATOM 3113 C C . CYS A 1 390 ? 3.901 19.019 7.089 1.00 93.25 390 CYS A C 1
ATOM 3115 O O . CYS A 1 390 ? 4.289 19.936 6.364 1.00 93.25 390 CYS A O 1
ATOM 3117 N N . VAL A 1 391 ? 4.449 18.799 8.291 1.00 92.75 391 VAL A N 1
ATOM 3118 C CA . VAL A 1 391 ? 5.548 19.622 8.837 1.00 92.75 391 VAL A CA 1
ATOM 3119 C C . VAL A 1 391 ? 6.780 19.568 7.931 1.00 92.75 391 VAL A C 1
ATOM 3121 O O . VAL A 1 391 ? 7.366 20.602 7.610 1.00 92.75 391 VAL A O 1
ATOM 3124 N N . LEU A 1 392 ? 7.168 18.380 7.463 1.00 89.38 392 LEU A N 1
ATOM 3125 C CA . LEU A 1 392 ? 8.296 18.228 6.544 1.00 89.38 392 LEU A CA 1
ATOM 3126 C C . LEU A 1 392 ? 8.054 18.898 5.195 1.00 89.38 392 LEU A C 1
ATOM 3128 O O . LEU A 1 392 ? 8.993 19.453 4.622 1.00 89.38 392 LEU A O 1
ATOM 3132 N N . VAL A 1 393 ? 6.820 18.882 4.690 1.00 88.06 393 VAL A N 1
ATOM 3133 C CA . VAL A 1 393 ? 6.450 19.615 3.477 1.00 88.06 393 VAL A CA 1
ATOM 3134 C C . VAL A 1 393 ? 6.681 21.110 3.674 1.00 88.06 393 VAL A C 1
ATOM 3136 O O . VAL A 1 393 ? 7.391 21.700 2.854 1.00 88.06 393 VAL A O 1
ATOM 3139 N N . ILE A 1 394 ? 6.189 21.690 4.776 1.00 89.88 394 ILE A N 1
ATOM 3140 C CA . ILE A 1 394 ? 6.417 23.100 5.135 1.00 89.88 394 ILE A CA 1
ATOM 3141 C C . ILE A 1 394 ? 7.919 23.387 5.195 1.00 89.88 394 ILE A C 1
ATOM 3143 O O . ILE A 1 394 ? 8.412 24.279 4.505 1.00 89.88 394 ILE A O 1
ATOM 3147 N N . LEU A 1 395 ? 8.687 22.582 5.934 1.00 88.25 395 LEU A N 1
ATOM 3148 C CA . LEU A 1 395 ? 10.141 22.742 6.019 1.00 88.25 395 LEU A CA 1
ATOM 3149 C C . LEU A 1 395 ? 10.811 22.650 4.643 1.00 88.25 395 LEU A C 1
ATOM 3151 O O . LEU A 1 395 ? 11.730 23.415 4.363 1.00 88.25 395 LEU A O 1
ATOM 3155 N N . SER A 1 396 ? 10.330 21.782 3.749 1.00 83.25 396 SER A N 1
ATOM 3156 C CA . SER A 1 396 ? 10.868 21.636 2.392 1.00 83.25 396 SER A CA 1
ATOM 3157 C C . SER A 1 396 ? 10.582 22.834 1.472 1.00 83.25 396 SER A C 1
ATOM 3159 O O . SER A 1 396 ? 11.275 23.000 0.465 1.00 83.25 396 SER A O 1
ATOM 3161 N N . LEU A 1 397 ? 9.584 23.672 1.793 1.00 82.88 397 LEU A N 1
ATOM 3162 C CA . LEU A 1 397 ? 9.282 24.917 1.066 1.00 82.88 397 LEU A CA 1
ATOM 3163 C C . LEU A 1 397 ? 10.291 26.033 1.380 1.00 82.88 397 LEU A C 1
ATOM 3165 O O . LEU A 1 397 ? 10.563 26.892 0.526 1.00 82.88 397 LEU A O 1
ATOM 3169 N N . PHE A 1 398 ? 10.850 26.013 2.592 1.00 81.56 398 PHE A N 1
ATOM 3170 C CA . PHE A 1 398 ? 11.793 27.019 3.088 1.00 81.56 398 PHE A CA 1
ATOM 3171 C C . PHE A 1 398 ? 13.250 26.542 3.047 1.00 81.56 398 PHE A C 1
ATOM 3173 O O . PHE A 1 398 ? 14.149 27.335 2.773 1.00 81.56 398 PHE A O 1
ATOM 3180 N N . ILE A 1 399 ? 13.495 25.244 3.242 1.00 79.75 399 ILE A N 1
ATOM 3181 C CA . ILE A 1 399 ? 14.826 24.637 3.304 1.00 79.75 399 ILE A CA 1
ATOM 3182 C C . ILE A 1 399 ? 15.016 23.700 2.109 1.00 79.75 399 ILE A C 1
ATOM 3184 O O . ILE A 1 399 ? 14.416 22.630 2.011 1.00 79.75 399 ILE A O 1
ATOM 3188 N N . THR A 1 400 ? 15.930 24.062 1.209 1.00 64.19 400 THR A N 1
ATOM 3189 C CA . THR A 1 400 ? 16.186 23.303 -0.027 1.00 64.19 400 THR A CA 1
ATOM 3190 C C . THR A 1 400 ? 17.194 22.168 0.205 1.00 64.19 400 THR A C 1
ATOM 3192 O O . THR A 1 400 ? 18.256 22.140 -0.414 1.00 64.19 400 THR A O 1
ATOM 3195 N N . ARG A 1 401 ? 16.904 21.224 1.113 1.00 63.50 401 ARG A N 1
ATOM 3196 C CA . ARG A 1 401 ? 17.717 19.997 1.241 1.00 63.50 401 ARG A CA 1
ATOM 3197 C C . ARG A 1 401 ? 17.102 18.855 0.444 1.00 63.50 401 ARG A C 1
ATOM 3199 O O . ARG A 1 401 ? 15.918 18.554 0.567 1.00 63.50 401 ARG A O 1
ATOM 3206 N N . LYS A 1 402 ? 17.940 18.204 -0.363 1.00 65.00 402 LYS A N 1
ATOM 3207 C CA . LYS A 1 402 ? 17.547 17.098 -1.249 1.00 65.00 402 LYS A CA 1
ATOM 3208 C C . LYS A 1 402 ? 17.212 15.812 -0.482 1.00 65.00 402 LYS A C 1
ATOM 3210 O O . LYS A 1 402 ? 16.453 14.996 -0.993 1.00 65.00 402 LYS A O 1
ATOM 3215 N N . ASP A 1 403 ? 17.707 15.670 0.748 1.00 70.12 403 ASP A N 1
ATOM 3216 C CA . ASP A 1 403 ? 17.630 14.413 1.501 1.00 70.12 403 ASP A CA 1
ATOM 3217 C C . ASP A 1 403 ? 16.367 14.242 2.354 1.00 70.12 403 ASP A C 1
ATOM 3219 O O . ASP A 1 403 ? 16.109 13.131 2.809 1.00 70.12 403 ASP A O 1
ATOM 3223 N N . PHE A 1 404 ? 15.547 15.284 2.559 1.00 80.19 404 PHE A N 1
ATOM 3224 C CA . PHE A 1 404 ? 14.384 15.197 3.460 1.00 80.19 404 PHE A CA 1
ATOM 3225 C C . PHE A 1 404 ? 13.422 14.064 3.086 1.00 80.19 404 PHE A C 1
ATOM 3227 O O . PHE A 1 404 ? 13.031 13.281 3.946 1.00 80.19 404 PHE A O 1
ATOM 3234 N N . MET A 1 405 ? 13.099 13.918 1.799 1.00 80.38 405 MET A N 1
ATOM 3235 C CA . MET A 1 405 ? 12.174 12.877 1.326 1.00 80.38 405 MET A CA 1
ATOM 3236 C C . MET A 1 405 ? 12.781 11.474 1.429 1.00 80.38 405 MET A C 1
ATOM 3238 O O . MET A 1 405 ? 12.091 10.503 1.739 1.00 80.38 405 MET A O 1
ATOM 3242 N N . ARG A 1 406 ? 14.095 11.361 1.220 1.00 84.69 406 ARG A N 1
ATOM 3243 C CA . ARG A 1 406 ? 14.816 10.100 1.393 1.00 84.69 406 ARG A CA 1
ATOM 3244 C C . ARG A 1 406 ? 14.841 9.671 2.857 1.00 84.69 406 ARG A C 1
ATOM 3246 O O . ARG A 1 406 ? 14.565 8.517 3.156 1.00 84.69 406 ARG A O 1
ATOM 3253 N N . ILE A 1 407 ? 15.144 10.594 3.765 1.00 86.94 407 ILE A N 1
ATOM 3254 C CA . ILE A 1 407 ? 15.146 10.327 5.206 1.00 86.94 407 ILE A CA 1
ATOM 3255 C C . ILE A 1 407 ? 13.733 9.952 5.661 1.00 86.94 407 ILE A C 1
ATOM 3257 O O . ILE A 1 407 ? 13.554 8.939 6.330 1.00 86.94 407 ILE A O 1
ATOM 3261 N N . TRP A 1 408 ? 12.722 10.705 5.226 1.00 88.19 408 TRP A N 1
ATOM 3262 C CA . TRP A 1 408 ? 11.324 10.455 5.567 1.00 88.19 408 TRP A CA 1
ATOM 3263 C C . TRP A 1 408 ? 10.834 9.064 5.154 1.00 88.19 408 TRP A C 1
ATOM 3265 O O . TRP A 1 408 ? 10.227 8.359 5.956 1.00 88.19 408 TRP A O 1
ATOM 3275 N N . THR A 1 409 ? 11.132 8.638 3.926 1.00 89.50 409 THR A N 1
ATOM 3276 C CA . THR A 1 409 ? 10.732 7.309 3.425 1.00 89.50 409 THR A CA 1
ATOM 3277 C C . THR A 1 409 ? 11.402 6.175 4.193 1.00 89.50 409 THR A C 1
ATOM 3279 O O . THR A 1 409 ? 10.742 5.193 4.527 1.00 89.50 409 THR A O 1
ATOM 3282 N N . VAL A 1 410 ? 12.684 6.328 4.541 1.00 91.56 410 VAL A N 1
ATOM 3283 C CA . VAL A 1 410 ? 13.413 5.353 5.367 1.00 91.56 410 VAL A CA 1
ATOM 3284 C C . VAL A 1 410 ? 12.841 5.295 6.785 1.00 91.56 410 VAL A C 1
ATOM 3286 O O . VAL A 1 410 ? 12.605 4.198 7.288 1.00 91.56 410 VAL A O 1
ATOM 3289 N N . ILE A 1 411 ? 12.567 6.442 7.418 1.00 93.31 411 ILE A N 1
ATOM 3290 C CA . ILE A 1 411 ? 11.963 6.503 8.761 1.00 93.31 411 ILE A CA 1
ATOM 3291 C C . ILE A 1 411 ? 10.561 5.882 8.754 1.00 93.31 411 ILE A C 1
ATOM 3293 O O . ILE A 1 411 ? 10.250 5.070 9.625 1.00 93.31 411 ILE A O 1
ATOM 3297 N N . THR A 1 412 ? 9.733 6.209 7.760 1.00 92.81 412 THR A N 1
ATOM 3298 C CA . THR A 1 412 ? 8.373 5.662 7.627 1.00 92.81 412 THR A CA 1
ATOM 3299 C C . THR A 1 412 ? 8.414 4.144 7.496 1.00 92.81 412 THR A C 1
ATOM 3301 O O . THR A 1 412 ? 7.742 3.447 8.248 1.00 92.81 412 THR A O 1
ATOM 3304 N N . MET A 1 413 ? 9.268 3.610 6.616 1.00 93.81 413 MET A N 1
ATOM 3305 C CA . MET A 1 413 ? 9.378 2.160 6.440 1.00 93.81 413 MET A CA 1
ATOM 3306 C C . MET A 1 413 ? 9.930 1.465 7.693 1.00 93.81 413 MET A C 1
ATOM 3308 O O . MET A 1 413 ? 9.423 0.423 8.101 1.00 93.81 413 MET A O 1
ATOM 3312 N N . SER A 1 414 ? 10.944 2.053 8.332 1.00 94.69 414 SER A N 1
ATOM 3313 C CA . SER A 1 414 ? 11.566 1.471 9.529 1.00 94.69 414 SER A CA 1
ATOM 3314 C C . SER A 1 414 ? 10.586 1.423 10.702 1.00 94.69 414 SER A C 1
ATOM 3316 O O . SER A 1 414 ? 10.464 0.402 11.371 1.00 94.69 414 SER A O 1
ATOM 3318 N N . THR A 1 415 ? 9.847 2.508 10.937 1.00 94.38 415 THR A N 1
ATOM 3319 C CA . THR A 1 415 ? 8.864 2.575 12.030 1.00 94.38 415 THR A CA 1
ATOM 3320 C C . THR A 1 415 ? 7.622 1.729 11.761 1.00 94.38 415 THR A C 1
ATOM 3322 O O . THR A 1 415 ? 7.111 1.116 12.694 1.00 94.38 415 THR A O 1
ATOM 3325 N N . TYR A 1 416 ? 7.190 1.601 10.503 1.00 93.94 416 TYR A N 1
ATOM 3326 C CA . TYR A 1 416 ? 6.137 0.658 10.121 1.00 93.94 416 TYR A CA 1
ATOM 3327 C C . TYR A 1 416 ? 6.513 -0.790 10.471 1.00 93.94 416 TYR A C 1
ATOM 3329 O O . TYR A 1 416 ? 5.728 -1.505 11.095 1.00 93.94 416 TYR A O 1
ATOM 3337 N N . ILE A 1 417 ? 7.739 -1.210 10.130 1.00 93.69 417 ILE A N 1
ATOM 3338 C CA . ILE A 1 417 ? 8.254 -2.540 10.486 1.00 93.69 417 ILE A CA 1
ATOM 3339 C C . ILE A 1 417 ? 8.276 -2.716 12.009 1.00 93.69 417 ILE A C 1
ATOM 3341 O O . ILE A 1 417 ? 7.819 -3.742 12.505 1.00 93.69 417 ILE A O 1
ATOM 3345 N N . LEU A 1 418 ? 8.746 -1.711 12.759 1.00 92.88 418 LEU A N 1
ATOM 3346 C CA . LEU A 1 418 ? 8.752 -1.757 14.226 1.00 92.88 418 LEU A CA 1
ATOM 3347 C C . LEU A 1 418 ? 7.346 -1.932 14.812 1.00 92.88 418 LEU A C 1
ATOM 3349 O O . LEU A 1 418 ? 7.187 -2.672 15.777 1.00 92.88 418 LEU A O 1
ATOM 3353 N N . ILE A 1 419 ? 6.324 -1.312 14.220 1.00 91.06 419 ILE A N 1
ATOM 3354 C CA . ILE A 1 419 ? 4.932 -1.486 14.657 1.00 91.06 419 ILE A CA 1
ATOM 3355 C C . ILE A 1 419 ? 4.409 -2.876 14.345 1.00 91.06 419 ILE A C 1
ATOM 3357 O O . ILE A 1 419 ? 3.720 -3.452 15.181 1.00 91.06 419 ILE A O 1
ATOM 3361 N N . CYS A 1 420 ? 4.747 -3.436 13.186 1.00 90.06 420 CYS A N 1
ATOM 3362 C CA . CYS A 1 420 ? 4.371 -4.811 12.866 1.00 90.06 420 CYS A CA 1
ATOM 3363 C C . CYS A 1 420 ? 5.027 -5.804 13.839 1.00 90.06 420 CYS A C 1
ATOM 3365 O O . CYS A 1 420 ? 4.372 -6.737 14.297 1.00 90.06 420 CYS A O 1
ATOM 3367 N N . ILE A 1 421 ? 6.288 -5.568 14.220 1.00 90.31 421 ILE A N 1
ATOM 3368 C CA . ILE A 1 421 ? 6.981 -6.361 15.247 1.00 90.31 421 ILE A CA 1
ATOM 3369 C C . ILE A 1 421 ? 6.303 -6.192 16.607 1.00 90.31 421 ILE A C 1
ATOM 3371 O O . ILE A 1 421 ? 5.983 -7.188 17.248 1.00 90.31 421 ILE A O 1
ATOM 3375 N N . ALA A 1 422 ? 6.056 -4.952 17.042 1.00 87.94 422 ALA A N 1
ATOM 3376 C CA . ALA A 1 422 ? 5.398 -4.676 18.315 1.00 87.94 422 ALA A CA 1
ATOM 3377 C C . ALA A 1 422 ? 4.024 -5.357 18.374 1.00 87.94 422 ALA A C 1
ATOM 3379 O O . ALA A 1 422 ? 3.749 -6.091 19.314 1.00 87.94 422 ALA A O 1
ATOM 3380 N N . SER A 1 423 ? 3.208 -5.192 17.331 1.00 84.50 423 SER A N 1
ATOM 3381 C CA . SER A 1 423 ? 1.912 -5.859 17.164 1.00 84.50 423 SER A CA 1
ATOM 3382 C C . SER A 1 423 ? 2.019 -7.378 17.304 1.00 84.50 423 SER A C 1
ATOM 3384 O O . SER A 1 423 ? 1.246 -7.980 18.047 1.00 84.50 423 SER A O 1
ATOM 3386 N N . GLY A 1 424 ? 3.009 -7.997 16.654 1.00 81.50 424 GLY A N 1
ATOM 3387 C CA . GLY A 1 424 ? 3.262 -9.432 16.772 1.00 81.50 424 GLY A CA 1
ATOM 3388 C C . GLY A 1 424 ? 3.631 -9.864 18.190 1.00 81.50 424 GLY A C 1
ATOM 3389 O O . GLY A 1 424 ? 3.070 -10.833 18.693 1.00 81.50 424 GLY A O 1
ATOM 3390 N N . ILE A 1 425 ? 4.518 -9.118 18.859 1.00 82.62 425 ILE A N 1
ATOM 3391 C CA . ILE A 1 425 ? 4.902 -9.379 20.255 1.00 82.62 425 ILE A CA 1
ATOM 3392 C C . ILE A 1 425 ? 3.673 -9.297 21.161 1.00 82.62 425 ILE A C 1
ATOM 3394 O O . ILE A 1 425 ? 3.432 -10.223 21.926 1.00 82.62 425 ILE A O 1
ATOM 3398 N N . PHE A 1 426 ? 2.871 -8.237 21.037 1.00 73.00 426 PHE A N 1
ATOM 3399 C CA . PHE A 1 426 ? 1.676 -8.053 21.859 1.00 73.00 426 PHE A CA 1
ATOM 3400 C C . PHE A 1 426 ? 0.608 -9.110 21.598 1.00 73.00 426 PHE A C 1
ATOM 3402 O O . PHE A 1 426 ? -0.021 -9.578 22.540 1.00 73.00 426 PHE A O 1
ATOM 3409 N N . THR A 1 427 ? 0.421 -9.517 20.343 1.00 67.94 427 THR A N 1
ATOM 3410 C CA . THR A 1 427 ? -0.511 -10.598 19.993 1.00 67.94 427 THR A CA 1
ATOM 3411 C C . THR A 1 427 ? -0.042 -11.921 20.591 1.00 67.94 427 THR A C 1
ATOM 3413 O O . THR A 1 427 ? -0.846 -12.669 21.135 1.00 67.94 427 THR A O 1
ATOM 3416 N N . PHE A 1 428 ? 1.264 -12.195 20.560 1.00 66.50 428 PHE A N 1
ATOM 3417 C CA . PHE A 1 428 ? 1.838 -13.395 21.161 1.00 66.50 428 PHE A CA 1
ATOM 3418 C C . PHE A 1 428 ? 1.711 -13.387 22.691 1.00 66.50 428 PHE A C 1
ATOM 3420 O O . PHE A 1 428 ? 1.265 -14.371 23.272 1.00 66.50 428 PHE A O 1
ATOM 3427 N N . THR A 1 429 ? 2.024 -12.270 23.354 1.00 61.22 429 THR A N 1
ATOM 3428 C CA . THR A 1 429 ? 1.860 -12.141 24.811 1.00 61.22 429 THR A CA 1
ATOM 3429 C C . THR A 1 429 ? 0.393 -12.134 25.237 1.00 61.22 429 THR A C 1
ATOM 3431 O O . THR A 1 429 ? 0.061 -12.705 26.267 1.00 61.22 429 THR A O 1
ATOM 3434 N N . GLY A 1 430 ? -0.490 -11.529 24.438 1.00 52.19 430 GLY A N 1
ATOM 3435 C CA . GLY A 1 430 ? -1.933 -11.501 24.672 1.00 52.19 430 GLY A CA 1
ATOM 3436 C C . GLY A 1 430 ? -2.587 -12.863 24.451 1.00 52.19 430 GLY A C 1
ATOM 3437 O O . GLY A 1 430 ? -3.476 -13.233 25.197 1.00 52.19 430 GLY A O 1
ATOM 3438 N N . SER A 1 431 ? -2.093 -13.667 23.505 1.00 45.09 431 SER A N 1
ATOM 3439 C CA . SER A 1 431 ? -2.531 -15.060 23.336 1.00 45.09 431 SER A CA 1
ATOM 3440 C C . SER A 1 431 ? -2.092 -15.967 24.492 1.00 45.09 431 SER A C 1
ATOM 3442 O O . SER A 1 431 ? -2.693 -17.018 24.695 1.00 45.09 431 SER A O 1
ATOM 3444 N N . ILE A 1 432 ? -1.056 -15.579 25.248 1.00 39.66 432 ILE A N 1
ATOM 3445 C CA . ILE A 1 432 ? -0.669 -16.241 26.505 1.00 39.66 432 ILE A CA 1
ATOM 3446 C C . ILE A 1 432 ? -1.583 -15.781 27.657 1.00 39.66 432 ILE A C 1
ATOM 3448 O O . ILE A 1 432 ? -1.829 -16.549 28.583 1.00 39.66 432 ILE A O 1
ATOM 3452 N N . SER A 1 433 ? -2.148 -14.568 27.583 1.00 38.84 433 SER A N 1
ATOM 3453 C CA . SER A 1 433 ? -3.189 -14.069 28.491 1.00 38.84 433 SER A CA 1
ATOM 3454 C C . SER A 1 433 ? -4.565 -14.092 27.814 1.00 38.84 433 SER A C 1
ATOM 3456 O O . SER A 1 433 ? -5.120 -13.036 27.512 1.00 38.84 433 SER A O 1
ATOM 3458 N N . ASN A 1 434 ? -5.114 -15.270 27.514 1.00 40.19 434 ASN A N 1
ATOM 3459 C CA . ASN A 1 434 ? -6.470 -15.401 26.958 1.00 40.19 434 ASN A CA 1
ATOM 3460 C C . ASN A 1 434 ? -7.543 -14.965 27.982 1.00 40.19 434 ASN A C 1
ATOM 3462 O O . ASN A 1 434 ? -8.321 -15.762 28.507 1.00 40.19 434 ASN A O 1
ATOM 3466 N N . ASN A 1 435 ? -7.585 -13.671 28.252 1.00 40.12 435 ASN A N 1
ATOM 3467 C CA . ASN A 1 435 ? -8.639 -13.015 28.982 1.00 40.12 435 ASN A CA 1
ATOM 3468 C C . ASN A 1 435 ? -9.695 -12.648 27.947 1.00 40.12 435 ASN A C 1
ATOM 3470 O O . ASN A 1 435 ? -9.409 -11.943 26.978 1.00 40.12 435 ASN A O 1
ATOM 3474 N N . CYS A 1 436 ? -10.913 -13.139 28.137 1.00 42.59 436 CYS A N 1
ATOM 3475 C CA . CYS A 1 436 ? -12.056 -12.638 27.398 1.00 42.59 436 CYS A CA 1
ATOM 3476 C C . CYS A 1 436 ? -12.425 -11.283 28.002 1.00 42.59 436 CYS A C 1
ATOM 3478 O O . CYS A 1 436 ? -13.147 -11.195 28.992 1.00 42.59 436 CYS A O 1
ATOM 3480 N N . GLU A 1 437 ? -11.921 -10.197 27.422 1.00 42.28 437 GLU A N 1
ATOM 3481 C CA . GLU A 1 437 ? -12.318 -8.857 27.844 1.00 42.28 437 GLU A CA 1
ATOM 3482 C C . GLU A 1 437 ? -13.724 -8.541 27.309 1.00 42.28 437 GLU A C 1
ATOM 3484 O O . GLU A 1 437 ? -13.903 -7.884 26.287 1.00 42.28 437 GLU A O 1
ATOM 3489 N N . VAL A 1 438 ? -14.746 -9.067 27.988 1.00 45.88 438 VAL A N 1
ATOM 3490 C CA . VAL A 1 438 ? -16.149 -8.739 27.724 1.00 45.88 438 VAL A CA 1
ATOM 3491 C C . VAL A 1 438 ? -16.509 -7.507 28.528 1.00 45.88 438 VAL A C 1
ATOM 3493 O O . VAL A 1 438 ? -16.721 -7.582 29.734 1.00 45.88 438 VAL A O 1
ATOM 3496 N N . GLN A 1 439 ? -16.606 -6.367 27.854 1.00 46.72 439 GLN A N 1
ATOM 3497 C CA . GLN A 1 439 ? -17.000 -5.128 28.511 1.00 46.72 439 GLN A CA 1
ATOM 3498 C C . GLN A 1 439 ? -18.514 -5.106 28.724 1.00 46.72 439 GLN A C 1
ATOM 3500 O O . GLN A 1 439 ? -19.276 -5.048 27.758 1.00 46.72 439 GLN A O 1
ATOM 3505 N N . LEU A 1 440 ? -18.921 -5.147 29.994 1.00 49.94 440 LEU A N 1
ATOM 3506 C CA . LEU A 1 440 ? -20.308 -5.027 30.435 1.00 49.94 440 LEU A CA 1
ATOM 3507 C C . LEU A 1 440 ? -20.588 -3.594 30.889 1.00 49.94 440 LEU A C 1
ATOM 3509 O O . LEU A 1 440 ? -19.915 -3.074 31.773 1.00 49.94 440 LEU A O 1
ATOM 3513 N N . GLU A 1 441 ? -21.603 -2.959 30.311 1.00 47.94 441 GLU A N 1
ATOM 3514 C CA . GLU A 1 441 ? -22.118 -1.678 30.807 1.00 47.94 441 GLU A CA 1
ATOM 3515 C C . GLU A 1 441 ? -23.303 -1.963 31.738 1.00 47.94 441 GLU A C 1
ATOM 3517 O O . GLU A 1 441 ? -24.369 -2.363 31.275 1.00 47.94 441 GLU A O 1
ATOM 3522 N N . LEU A 1 442 ? -23.097 -1.821 33.052 1.00 52.34 442 LEU A N 1
ATOM 3523 C CA . LEU A 1 442 ? -24.087 -2.145 34.086 1.00 52.34 442 LEU A CA 1
ATOM 3524 C C . LEU A 1 442 ? -24.806 -0.870 34.562 1.00 52.34 442 LEU A C 1
ATOM 3526 O O . LEU A 1 442 ? -24.151 0.102 34.935 1.00 52.34 442 LEU A O 1
ATOM 3530 N N . LYS A 1 443 ? -26.147 -0.878 34.570 1.00 50.44 443 LYS A N 1
ATOM 3531 C CA . LYS A 1 443 ? -26.986 0.178 35.176 1.00 50.44 443 LYS A CA 1
ATOM 3532 C C . LYS A 1 443 ? -27.292 -0.112 36.660 1.00 50.44 443 LYS A C 1
ATOM 3534 O O . LYS A 1 443 ? -27.043 -1.211 37.147 1.00 50.44 443 LYS A O 1
ATOM 3539 N N . ASN A 1 444 ? -27.838 0.898 37.347 1.00 50.50 444 ASN A N 1
ATOM 3540 C CA . ASN A 1 444 ? -27.930 1.106 38.806 1.00 50.50 444 ASN A CA 1
ATOM 3541 C C . ASN A 1 444 ? -28.524 -0.002 39.722 1.00 50.50 444 ASN A C 1
ATOM 3543 O O . ASN A 1 444 ? -28.591 0.246 40.922 1.00 50.50 444 ASN A O 1
ATOM 3547 N N . ASP A 1 445 ? -28.869 -1.206 39.253 1.00 55.91 445 ASP A N 1
ATOM 3548 C CA . ASP A 1 445 ? -29.510 -2.250 40.088 1.00 55.91 445 ASP A CA 1
ATOM 3549 C C . ASP A 1 445 ? -28.829 -3.635 40.092 1.00 55.91 445 ASP A C 1
ATOM 3551 O O . ASP A 1 445 ? -29.314 -4.592 40.703 1.00 55.91 445 ASP A O 1
ATOM 3555 N N . VAL A 1 446 ? -27.645 -3.764 39.490 1.00 58.22 446 VAL A N 1
ATOM 3556 C CA . VAL A 1 446 ? -26.911 -5.041 39.482 1.00 58.22 446 VAL A CA 1
ATOM 3557 C C . VAL A 1 446 ? -26.160 -5.263 40.803 1.00 58.22 446 VAL A C 1
ATOM 3559 O O . VAL A 1 446 ? -25.296 -4.466 41.175 1.00 58.22 446 VAL A O 1
ATOM 3562 N N . LYS A 1 447 ? -26.475 -6.362 41.508 1.00 64.62 447 LYS A N 1
ATOM 3563 C CA . LYS A 1 447 ? -25.854 -6.756 42.787 1.00 64.62 447 LYS A CA 1
ATOM 3564 C C . LYS A 1 447 ? -24.551 -7.523 42.576 1.00 64.62 447 LYS A C 1
ATOM 3566 O O . LYS A 1 447 ? -23.565 -7.230 43.246 1.00 64.62 447 LYS A O 1
ATOM 3571 N N . ALA A 1 448 ? -24.564 -8.487 41.664 1.00 66.50 448 ALA A N 1
ATOM 3572 C CA . ALA A 1 448 ? -23.420 -9.328 41.349 1.00 66.50 448 ALA A CA 1
ATOM 3573 C C . ALA A 1 448 ? -23.469 -9.754 39.882 1.00 66.50 448 ALA A C 1
ATOM 3575 O O . ALA A 1 448 ? -24.550 -9.909 39.303 1.00 66.50 448 ALA A O 1
ATOM 3576 N N . VAL A 1 449 ? -22.293 -9.944 39.296 1.00 69.00 449 VAL A N 1
ATOM 3577 C CA . VAL A 1 449 ? -22.138 -10.564 37.980 1.00 69.00 449 VAL A CA 1
ATOM 3578 C C . VAL A 1 449 ? -21.303 -11.819 38.157 1.00 69.00 449 VAL A C 1
ATOM 3580 O O . VAL A 1 449 ? -20.175 -11.751 38.638 1.00 69.00 449 VAL A O 1
ATOM 3583 N N . THR A 1 450 ? -21.853 -12.957 37.757 1.00 70.31 450 THR A N 1
ATOM 3584 C CA . THR A 1 450 ? -21.166 -14.247 37.758 1.00 70.31 450 THR A CA 1
ATOM 3585 C C . THR A 1 450 ? -20.950 -14.690 36.324 1.00 70.31 450 THR A C 1
ATOM 3587 O O . THR A 1 450 ? -21.877 -14.651 35.521 1.00 70.31 450 THR A O 1
ATOM 3590 N N . TRP A 1 451 ? -19.748 -15.133 35.981 1.00 73.12 451 TRP A N 1
ATOM 3591 C CA . TRP A 1 451 ? -19.478 -15.747 34.688 1.00 73.12 451 TRP A CA 1
ATOM 3592 C C . TRP A 1 451 ? -18.866 -17.129 34.852 1.00 73.12 451 TRP A C 1
ATOM 3594 O O . TRP A 1 451 ? -17.987 -17.336 35.689 1.00 73.12 451 TRP A O 1
ATOM 3604 N N . THR A 1 452 ? -19.337 -18.060 34.029 1.00 70.75 452 THR A N 1
ATOM 3605 C CA . THR A 1 452 ? -18.938 -19.469 34.054 1.00 70.75 452 THR A CA 1
ATOM 3606 C C . THR A 1 452 ? -18.500 -19.905 32.664 1.00 70.75 452 THR A C 1
ATOM 3608 O O . THR A 1 452 ? -19.199 -19.651 31.683 1.00 70.75 452 THR A O 1
ATOM 3611 N N . PHE A 1 453 ? -17.345 -20.557 32.580 1.00 66.62 453 PHE A N 1
ATOM 3612 C CA . PHE A 1 453 ? -16.793 -21.117 31.347 1.00 66.62 453 PHE A CA 1
ATOM 3613 C C . PHE A 1 453 ? -17.120 -22.610 31.242 1.00 66.62 453 PHE A C 1
ATOM 3615 O O . PHE A 1 453 ? -16.992 -23.330 32.234 1.00 66.62 453 PHE A O 1
ATOM 3622 N N . TYR A 1 454 ? -17.494 -23.074 30.047 1.00 65.19 454 TYR A N 1
ATOM 3623 C CA . TYR A 1 454 ? -17.908 -24.455 29.781 1.00 65.19 454 TYR A CA 1
ATOM 3624 C C . TYR A 1 454 ? -17.097 -25.107 28.646 1.00 65.19 454 TYR A C 1
ATOM 3626 O O . TYR A 1 454 ? -16.710 -24.437 27.687 1.00 65.19 454 TYR A O 1
ATOM 3634 N N . ASP A 1 455 ? -16.873 -26.418 28.755 1.00 60.97 455 ASP A N 1
ATOM 3635 C CA . ASP A 1 455 ? -16.302 -27.320 27.728 1.00 60.97 455 ASP A CA 1
ATOM 3636 C C . ASP A 1 455 ? -17.355 -27.681 26.647 1.00 60.97 455 ASP A C 1
ATOM 3638 O O . ASP A 1 455 ? -18.556 -27.609 26.914 1.00 60.97 455 ASP A O 1
ATOM 3642 N N . SER A 1 456 ? -16.939 -28.128 25.453 1.00 54.50 456 SER A N 1
ATOM 3643 C CA . SER A 1 456 ? -17.748 -28.823 24.425 1.00 54.50 456 SER A CA 1
ATOM 3644 C C . SER A 1 456 ? -18.794 -29.827 24.942 1.00 54.50 456 SER A C 1
ATOM 3646 O O . SER A 1 456 ? -19.852 -29.987 24.332 1.00 54.50 456 SER A O 1
ATOM 3648 N N . ASN A 1 457 ? -18.522 -30.501 26.062 1.00 61.66 457 ASN A N 1
ATOM 3649 C CA . ASN A 1 457 ? -19.390 -31.489 26.705 1.00 61.66 457 ASN A CA 1
ATOM 3650 C C . ASN A 1 457 ? -20.366 -30.872 27.727 1.00 61.66 457 ASN A C 1
ATOM 3652 O O . ASN A 1 457 ? -21.169 -31.588 28.323 1.00 61.66 457 ASN A O 1
ATOM 3656 N N . GLY A 1 458 ? -20.297 -29.556 27.942 1.00 57.88 458 GLY A N 1
ATOM 3657 C CA . GLY A 1 458 ? -21.119 -28.811 28.893 1.00 57.88 458 GLY A CA 1
ATOM 3658 C C . GLY A 1 458 ? -20.655 -28.882 30.349 1.00 57.88 458 GLY A C 1
ATOM 3659 O O . GLY A 1 458 ? -21.413 -28.503 31.241 1.00 57.88 458 GLY A O 1
ATOM 3660 N N . GLU A 1 459 ? -19.431 -29.350 30.612 1.00 69.31 459 GLU A N 1
ATOM 3661 C CA . GLU A 1 459 ? -18.844 -29.345 31.958 1.00 69.31 459 GLU A CA 1
ATOM 3662 C C . GLU A 1 459 ? -18.300 -27.957 32.331 1.00 69.31 459 GLU A C 1
ATOM 3664 O O . GLU A 1 459 ? -17.651 -27.290 31.523 1.00 69.31 459 GLU A O 1
ATOM 3669 N N . GLU A 1 460 ? -18.557 -27.529 33.571 1.00 72.31 460 GLU A N 1
ATOM 3670 C CA . GLU A 1 460 ? -18.065 -26.262 34.122 1.00 72.31 460 GLU A CA 1
ATOM 3671 C C . GLU A 1 460 ? -16.558 -26.325 34.382 1.00 72.31 460 GLU A C 1
ATOM 3673 O O . GLU A 1 460 ? -16.067 -27.170 35.132 1.00 72.31 460 GLU A O 1
ATOM 3678 N N . ILE A 1 461 ? -15.816 -25.398 33.781 1.00 64.62 461 ILE A N 1
ATOM 3679 C CA . ILE A 1 461 ? -14.357 -25.316 33.900 1.00 64.62 461 ILE A CA 1
ATOM 3680 C C . ILE A 1 461 ? -13.976 -24.375 35.039 1.00 64.62 461 ILE A C 1
ATOM 3682 O O . ILE A 1 461 ? -13.114 -24.703 35.858 1.00 64.62 461 ILE A O 1
ATOM 3686 N N . GLU A 1 462 ? -14.585 -23.188 35.066 1.00 66.88 462 GLU A N 1
ATOM 3687 C CA . GLU A 1 462 ? -14.254 -22.127 36.014 1.00 66.88 462 GLU A CA 1
ATOM 3688 C C . GLU A 1 462 ? -15.414 -21.131 36.140 1.00 66.88 462 GLU A C 1
ATOM 3690 O O . GLU A 1 462 ? -16.008 -20.742 35.133 1.00 66.88 462 GLU A O 1
ATOM 3695 N N . THR A 1 463 ? -15.713 -20.709 37.372 1.00 72.88 463 THR A N 1
ATOM 3696 C CA . THR A 1 463 ? -16.749 -19.716 37.687 1.00 72.88 463 THR A CA 1
ATOM 3697 C C . THR A 1 463 ? -16.139 -18.590 38.506 1.00 72.88 463 THR A C 1
ATOM 3699 O O . THR A 1 463 ? -15.468 -18.836 39.510 1.00 72.88 463 THR A O 1
ATOM 3702 N N . HIS A 1 464 ? -16.411 -17.354 38.110 1.00 69.25 464 HIS A N 1
ATOM 3703 C CA . HIS A 1 464 ? -16.001 -16.156 38.830 1.00 69.25 464 HIS A CA 1
ATOM 3704 C C . HIS A 1 464 ? -17.217 -15.285 39.120 1.00 69.25 464 HIS A C 1
ATOM 3706 O O . HIS A 1 464 ? -18.090 -15.137 38.271 1.00 69.25 464 HIS A O 1
ATOM 3712 N N . THR A 1 465 ? -17.248 -14.686 40.308 1.00 67.69 465 THR A N 1
ATOM 3713 C CA . THR A 1 465 ? -18.296 -13.747 40.716 1.00 67.69 465 THR A CA 1
ATOM 3714 C C . THR A 1 465 ? -17.653 -12.439 41.134 1.00 67.69 465 THR A C 1
ATOM 3716 O O . THR A 1 465 ? -16.728 -12.430 41.946 1.00 67.69 465 THR A O 1
ATOM 3719 N N . GLU A 1 466 ? -18.157 -11.340 40.589 1.00 68.19 466 GLU A N 1
ATOM 3720 C CA . GLU A 1 466 ? -17.776 -9.994 40.979 1.00 68.19 466 GLU A CA 1
ATOM 3721 C C . GLU A 1 466 ? -18.976 -9.276 41.605 1.00 68.19 466 GLU A C 1
ATOM 3723 O O . GLU A 1 466 ? -19.968 -8.967 40.937 1.00 68.19 466 GLU A O 1
ATOM 3728 N N . ASP A 1 467 ? -18.873 -9.018 42.909 1.00 64.94 467 ASP A N 1
ATOM 3729 C CA . ASP A 1 467 ? -19.900 -8.325 43.682 1.00 64.94 467 ASP A CA 1
ATOM 3730 C C . ASP A 1 467 ? -19.758 -6.805 43.543 1.00 64.94 467 ASP A C 1
ATOM 3732 O O . ASP A 1 467 ? -18.659 -6.237 43.597 1.00 64.94 467 ASP A O 1
ATOM 3736 N N . ASN A 1 468 ? -20.890 -6.121 43.385 1.00 63.06 468 ASN A N 1
ATOM 3737 C CA . ASN A 1 468 ? -20.935 -4.672 43.266 1.00 63.06 468 ASN A CA 1
ATOM 3738 C C . ASN A 1 468 ? -21.342 -4.041 44.610 1.00 63.06 468 ASN A C 1
ATOM 3740 O O . ASN A 1 468 ? -22.524 -3.952 44.949 1.00 63.06 468 ASN A O 1
ATOM 3744 N N . ASN A 1 469 ? -20.354 -3.570 45.381 1.00 55.06 469 ASN A N 1
ATOM 3745 C CA . ASN A 1 469 ? -20.519 -3.032 46.745 1.00 55.06 469 ASN A CA 1
ATOM 3746 C C . ASN A 1 469 ? -21.203 -1.647 46.840 1.00 55.06 469 ASN A C 1
ATOM 3748 O O . ASN A 1 469 ? -21.131 -0.989 47.873 1.00 55.06 469 ASN A O 1
ATOM 3752 N N . GLY A 1 470 ? -21.928 -1.214 45.807 1.00 49.59 470 GLY A N 1
ATOM 3753 C CA . GLY A 1 470 ? -22.860 -0.086 45.907 1.00 49.59 470 GLY A CA 1
ATOM 3754 C C . GLY A 1 470 ? -22.313 1.302 45.580 1.00 49.59 470 GLY A C 1
ATOM 3755 O O . GLY A 1 470 ? -23.055 2.266 45.730 1.00 49.59 470 GLY A O 1
ATOM 3756 N N . GLU A 1 471 ? -21.098 1.421 45.053 1.00 41.06 471 GLU A N 1
ATOM 3757 C CA . GLU A 1 471 ? -20.593 2.671 44.480 1.00 41.06 471 GLU A CA 1
ATOM 3758 C C . GLU A 1 471 ? -20.002 2.391 43.099 1.00 41.06 471 GLU A C 1
ATOM 3760 O O . GLU A 1 471 ? -18.914 1.830 43.015 1.00 41.06 471 GLU A O 1
ATOM 3765 N N . LEU A 1 472 ? -20.735 2.746 42.033 1.00 35.59 472 LEU A N 1
ATOM 3766 C CA . LEU A 1 472 ? -20.254 3.310 40.754 1.00 35.59 472 LEU A CA 1
ATOM 3767 C C . LEU A 1 472 ? -21.267 3.072 39.621 1.00 35.59 472 LEU A C 1
ATOM 3769 O O . LEU A 1 472 ? -21.843 1.999 39.481 1.00 35.59 472 LEU A O 1
ATOM 3773 N N . ILE A 1 473 ? -21.439 4.109 38.795 1.00 45.09 473 ILE A N 1
ATOM 3774 C CA . ILE A 1 473 ? -22.445 4.218 37.722 1.00 45.09 473 ILE A CA 1
ATOM 3775 C C . ILE A 1 473 ? -21.948 3.584 36.401 1.00 45.09 473 ILE A C 1
ATOM 3777 O O . ILE A 1 473 ? -22.723 3.417 35.472 1.00 45.09 473 ILE A O 1
ATOM 3781 N N . TYR A 1 474 ? -20.676 3.178 36.306 1.00 46.38 474 TYR A N 1
ATOM 3782 C CA . TYR A 1 474 ? -20.102 2.515 35.128 1.00 46.38 474 TYR A CA 1
ATOM 3783 C C . TYR A 1 474 ? -18.899 1.668 35.562 1.00 46.38 474 TYR A C 1
ATOM 3785 O O . TYR A 1 474 ? -17.920 2.223 36.062 1.00 46.38 474 TYR A O 1
ATOM 3793 N N . LYS A 1 475 ? -18.948 0.341 35.393 1.00 48.53 475 LYS A N 1
ATOM 3794 C CA . LYS A 1 475 ? -17.827 -0.552 35.724 1.00 48.53 475 LYS A CA 1
ATOM 3795 C C . LYS A 1 475 ? -17.567 -1.522 34.579 1.00 48.53 475 LYS A C 1
ATOM 3797 O O . LYS A 1 475 ? -18.433 -2.321 34.249 1.00 48.53 475 LYS A O 1
ATOM 3802 N N . ASN A 1 476 ? -16.367 -1.453 34.007 1.00 50.81 476 ASN A N 1
ATOM 3803 C CA . ASN A 1 476 ? -15.903 -2.428 33.027 1.00 50.81 476 ASN A CA 1
ATOM 3804 C C . ASN A 1 476 ? -15.472 -3.691 33.777 1.00 50.81 476 ASN A C 1
ATOM 3806 O O . ASN A 1 476 ? -14.489 -3.660 34.516 1.00 50.81 476 ASN A O 1
ATOM 3810 N N . VAL A 1 477 ? -16.206 -4.782 33.594 1.00 52.88 477 VAL A N 1
ATOM 3811 C CA . VAL A 1 477 ? -15.799 -6.114 34.059 1.00 52.88 477 VAL A CA 1
ATOM 3812 C C . VAL A 1 477 ? -14.911 -6.740 32.983 1.00 52.88 477 VAL A C 1
ATOM 3814 O O . VAL A 1 477 ? -15.169 -6.570 31.799 1.00 52.88 477 VAL A O 1
ATOM 3817 N N . THR A 1 478 ? -13.833 -7.417 33.373 1.00 52.84 478 THR A N 1
ATOM 3818 C CA . THR A 1 478 ? -12.971 -8.183 32.457 1.00 52.84 478 THR A CA 1
ATOM 3819 C C . THR A 1 478 ? -13.064 -9.647 32.846 1.00 52.84 478 THR A C 1
ATOM 3821 O O . THR A 1 478 ? -12.737 -9.990 33.982 1.00 52.84 478 THR A O 1
ATOM 3824 N N . LEU A 1 479 ? -13.499 -10.518 31.931 1.00 55.91 479 LEU A N 1
ATOM 3825 C CA . LEU A 1 479 ? -13.619 -11.941 32.240 1.00 55.91 479 LEU A CA 1
ATOM 3826 C C . LEU A 1 479 ? -12.242 -12.594 32.116 1.00 55.91 479 LEU A C 1
ATOM 3828 O O . LEU A 1 479 ? -11.637 -12.666 31.043 1.00 55.91 479 LEU A O 1
ATOM 3832 N N . PHE A 1 480 ? -11.738 -13.074 33.243 1.00 50.62 480 PHE A N 1
ATOM 3833 C CA . PHE A 1 480 ? -10.504 -13.843 33.301 1.00 50.62 480 PHE A CA 1
ATOM 3834 C C . PHE A 1 480 ? -10.829 -15.338 33.230 1.00 50.62 480 PHE A C 1
ATOM 3836 O O . PHE A 1 480 ? -11.750 -15.779 33.913 1.00 50.62 480 PHE A O 1
ATOM 3843 N N . CYS A 1 481 ? -10.077 -16.102 32.432 1.00 47.47 481 CYS A N 1
ATOM 3844 C CA . CYS A 1 481 ? -10.100 -17.565 32.452 1.00 47.47 481 CYS A CA 1
ATOM 3845 C C . CYS A 1 481 ? -8.667 -18.084 32.593 1.00 47.47 481 CYS A C 1
ATOM 3847 O O . CYS A 1 481 ? -7.788 -17.735 31.803 1.00 47.47 481 CYS A O 1
ATOM 3849 N N . SER A 1 482 ? -8.425 -18.938 33.585 1.00 42.81 482 SER A N 1
ATOM 3850 C CA . SER A 1 482 ? -7.099 -19.498 33.854 1.00 42.81 482 SER A CA 1
ATOM 3851 C C . SER A 1 482 ? -6.705 -20.619 32.882 1.00 42.81 482 SER A C 1
ATOM 3853 O O . SER A 1 482 ? -5.516 -20.918 32.743 1.00 42.81 482 SER A O 1
ATOM 3855 N N . LYS A 1 483 ? -7.678 -21.243 32.194 1.00 49.97 483 LYS A N 1
ATOM 3856 C CA . LYS A 1 483 ? -7.484 -22.386 31.274 1.00 49.97 483 LYS A CA 1
ATOM 3857 C C . LYS A 1 483 ? -8.191 -22.179 29.934 1.00 49.97 483 LYS A C 1
ATOM 3859 O O . LYS A 1 483 ? -9.177 -22.846 29.620 1.00 49.97 483 LYS A O 1
ATOM 3864 N N . PRO A 1 484 ? -7.656 -21.287 29.108 1.00 47.59 484 PRO A N 1
ATOM 3865 C CA . PRO A 1 484 ? -8.360 -20.802 27.936 1.00 47.59 484 PRO A CA 1
ATOM 3866 C C . PRO A 1 484 ? -8.432 -21.756 26.746 1.00 47.59 484 PRO A C 1
ATOM 3868 O O . PRO A 1 484 ? -9.248 -21.570 25.858 1.00 47.59 484 PRO A O 1
ATOM 3871 N N . GLU A 1 485 ? -7.589 -22.783 26.722 1.00 46.34 485 GLU A N 1
ATOM 3872 C CA . GLU A 1 485 ? -7.569 -23.792 25.658 1.00 46.34 485 GLU A CA 1
ATOM 3873 C C . GLU A 1 485 ? -8.684 -24.842 25.810 1.00 46.34 485 GLU A C 1
ATOM 3875 O O . GLU A 1 485 ? -8.756 -25.770 25.011 1.00 46.34 485 GLU A O 1
ATOM 3880 N N . LYS A 1 486 ? -9.507 -24.745 26.865 1.00 47.34 486 LYS A N 1
ATOM 3881 C CA . LYS A 1 486 ? -10.477 -25.780 27.245 1.00 47.34 486 LYS A CA 1
ATOM 3882 C C . LYS A 1 486 ? -11.944 -25.370 27.137 1.00 47.34 486 LYS A C 1
ATOM 3884 O O . LYS A 1 486 ? -12.780 -26.246 27.316 1.00 47.34 486 LYS A O 1
ATOM 3889 N N . TYR A 1 487 ? -12.265 -24.094 26.910 1.00 55.75 487 TYR A N 1
ATOM 3890 C CA . TYR A 1 487 ? -13.653 -23.618 26.941 1.00 55.75 487 TYR A CA 1
ATOM 3891 C C . TYR A 1 487 ? -14.179 -23.238 25.549 1.00 55.75 487 TYR A C 1
ATOM 3893 O O . TYR A 1 487 ? -13.484 -22.574 24.783 1.00 55.75 487 TYR A O 1
ATOM 3901 N N . ASP A 1 488 ? -15.426 -23.616 25.252 1.00 52.88 488 ASP A N 1
ATOM 3902 C CA . ASP A 1 488 ? -16.097 -23.391 23.957 1.00 52.88 488 ASP A CA 1
ATOM 3903 C C . ASP A 1 488 ? -17.235 -22.364 24.037 1.00 52.88 488 ASP A C 1
ATOM 3905 O O . ASP A 1 488 ? -17.595 -21.713 23.051 1.00 52.88 488 ASP A O 1
ATOM 3909 N N . TYR A 1 489 ? -17.808 -22.164 25.223 1.00 57.69 489 TYR A N 1
ATOM 3910 C CA . TYR A 1 489 ? -18.783 -21.108 25.474 1.00 57.69 489 TYR A CA 1
ATOM 3911 C C . TYR A 1 489 ? -18.700 -20.628 26.922 1.00 57.69 489 TYR A C 1
ATOM 3913 O O . TYR A 1 489 ? -18.186 -21.318 27.804 1.00 57.69 489 TYR A O 1
ATOM 3921 N N . TYR A 1 490 ? -19.179 -19.411 27.167 1.00 64.31 490 TYR A N 1
ATOM 3922 C CA . TYR A 1 490 ? -19.257 -18.840 28.504 1.00 64.31 490 TYR A CA 1
ATOM 3923 C C . TYR A 1 490 ? -20.653 -18.279 28.756 1.00 64.31 490 TYR A C 1
ATOM 3925 O O . TYR A 1 490 ? -21.322 -17.746 27.871 1.00 64.31 490 TYR A O 1
ATOM 3933 N N . THR A 1 491 ? -21.119 -18.424 29.985 1.00 65.50 491 THR A N 1
ATOM 3934 C CA . THR A 1 491 ? -22.393 -17.880 30.444 1.00 65.50 491 THR A CA 1
ATOM 3935 C C . THR A 1 491 ? -22.124 -16.694 31.350 1.00 65.50 491 THR A C 1
ATOM 3937 O O . THR A 1 491 ? -21.244 -16.769 32.205 1.00 65.50 491 THR A O 1
ATOM 3940 N N . ILE A 1 492 ? -22.902 -15.623 31.200 1.00 68.00 492 ILE A N 1
ATOM 3941 C CA . ILE A 1 492 ? -22.934 -14.508 32.148 1.00 68.00 492 ILE A CA 1
ATOM 3942 C C . ILE A 1 492 ? -24.292 -14.526 32.853 1.00 68.00 492 ILE A C 1
ATOM 3944 O O . ILE A 1 492 ? -25.336 -14.355 32.221 1.00 68.00 492 ILE A O 1
ATOM 3948 N N . ASN A 1 493 ? -24.264 -14.724 34.167 1.00 69.31 493 ASN A N 1
ATOM 3949 C CA . ASN A 1 493 ? -25.399 -14.599 35.071 1.00 69.31 493 ASN A CA 1
ATOM 3950 C C . ASN A 1 493 ? -25.338 -13.252 35.791 1.00 69.31 493 ASN A C 1
ATOM 3952 O O . ASN A 1 493 ? -24.307 -12.865 36.340 1.00 69.31 493 ASN A O 1
ATOM 3956 N N . ILE A 1 494 ? -26.456 -12.537 35.795 1.00 67.06 494 ILE A N 1
ATOM 3957 C CA . ILE A 1 494 ? -26.586 -11.236 36.447 1.00 67.06 494 ILE A CA 1
ATOM 3958 C C . ILE A 1 494 ? -27.657 -11.351 37.517 1.00 67.06 494 ILE A C 1
ATOM 3960 O O . ILE A 1 494 ? -28.815 -11.640 37.206 1.00 67.06 494 ILE A O 1
ATOM 3964 N N . THR A 1 495 ? -27.261 -11.089 38.760 1.00 63.50 495 THR A N 1
ATOM 3965 C CA . THR A 1 495 ? -28.136 -11.146 39.931 1.00 63.50 495 THR A CA 1
ATOM 3966 C C . THR A 1 495 ? -28.530 -9.725 40.321 1.00 63.50 495 THR A C 1
ATOM 3968 O O . THR A 1 495 ? -27.675 -8.885 40.632 1.00 63.50 495 THR A O 1
ATOM 3971 N N . ASN A 1 496 ? -29.832 -9.432 40.310 1.00 60.78 496 ASN A N 1
ATOM 3972 C CA . ASN A 1 496 ? -30.369 -8.147 40.764 1.00 60.78 496 ASN A CA 1
ATOM 3973 C C . ASN A 1 496 ? -30.472 -8.106 42.307 1.00 60.78 496 ASN A C 1
ATOM 3975 O O . ASN A 1 496 ? -30.568 -9.133 42.982 1.00 60.78 496 ASN A O 1
ATOM 3979 N N . ARG A 1 497 ? -30.492 -6.906 42.893 1.00 59.50 497 ARG A N 1
ATOM 3980 C CA . ARG A 1 497 ? -30.880 -6.674 44.294 1.00 59.50 497 ARG A CA 1
ATOM 3981 C C . ARG A 1 497 ? -32.311 -7.130 44.610 1.00 59.50 497 ARG A C 1
ATOM 3983 O O . ARG A 1 497 ? -32.567 -7.466 45.764 1.00 59.50 497 ARG A O 1
ATOM 3990 N N . SER A 1 498 ? -33.206 -7.182 43.619 1.00 55.31 498 SER A N 1
ATOM 3991 C CA . SER A 1 498 ? -34.579 -7.701 43.751 1.00 55.31 498 SER A CA 1
ATOM 3992 C C . SER A 1 498 ? -34.688 -9.235 43.785 1.00 55.31 498 SER A C 1
ATOM 3994 O O . SER A 1 498 ? -35.743 -9.744 44.157 1.00 55.31 498 SER A O 1
ATOM 3996 N N . GLY A 1 499 ? -33.617 -9.970 43.455 1.00 51.75 499 GLY A N 1
ATOM 3997 C CA . GLY A 1 499 ? -33.587 -11.440 43.476 1.00 51.75 499 GLY A CA 1
ATOM 3998 C C . GLY A 1 499 ? -33.958 -12.138 42.162 1.00 51.75 499 GLY A C 1
ATOM 3999 O O . GLY A 1 499 ? -33.991 -13.364 42.141 1.00 51.75 499 GLY A O 1
ATOM 4000 N N . ASP A 1 500 ? -34.201 -11.396 41.078 1.00 54.22 500 ASP A N 1
ATOM 4001 C CA . ASP A 1 500 ? -34.359 -11.981 39.742 1.00 54.22 500 ASP A CA 1
ATOM 4002 C C . ASP A 1 500 ? -32.986 -12.230 39.096 1.00 54.22 500 ASP A C 1
ATOM 4004 O O . ASP A 1 500 ? -32.213 -11.291 38.871 1.00 54.22 500 ASP A O 1
ATOM 4008 N N . ASP A 1 501 ? -32.700 -13.496 38.784 1.00 54.78 501 ASP A N 1
ATOM 4009 C CA . ASP A 1 501 ? -31.501 -13.921 38.060 1.00 54.78 501 ASP A CA 1
ATOM 4010 C C . ASP A 1 501 ? -31.768 -13.954 36.551 1.00 54.78 501 ASP A C 1
ATOM 4012 O O . ASP A 1 501 ? -32.719 -14.585 36.078 1.00 54.78 501 ASP A O 1
ATOM 4016 N N . LYS A 1 502 ? -30.902 -13.306 35.763 1.00 60.62 502 LYS A N 1
ATOM 4017 C CA . LYS A 1 502 ? -30.895 -13.454 34.301 1.00 60.62 502 LYS A CA 1
ATOM 4018 C C . LYS A 1 502 ? -29.616 -14.117 33.825 1.00 60.62 502 LYS A C 1
ATOM 4020 O O . LYS A 1 502 ? -28.520 -13.640 34.105 1.00 60.62 502 LYS A O 1
ATOM 4025 N N . ARG A 1 503 ? -29.798 -15.172 33.035 1.00 57.28 503 ARG A N 1
ATOM 4026 C CA . ARG A 1 503 ? -28.749 -15.917 32.344 1.00 57.28 503 ARG A CA 1
ATOM 4027 C C . ARG A 1 503 ? -28.672 -15.481 30.887 1.00 57.28 503 ARG A C 1
ATOM 4029 O O . ARG A 1 503 ? -29.697 -15.467 30.205 1.00 57.28 503 ARG A O 1
ATOM 4036 N N . VAL A 1 504 ? -27.477 -15.145 30.408 1.00 57.41 504 VAL A N 1
ATOM 4037 C CA . VAL A 1 504 ? -27.215 -14.931 28.981 1.00 57.41 504 VAL A CA 1
ATOM 4038 C C . VAL A 1 504 ? -26.022 -15.778 28.554 1.00 57.41 504 VAL A C 1
ATOM 4040 O O . VAL A 1 504 ? -24.928 -15.649 29.106 1.00 57.41 504 VAL A O 1
ATOM 4043 N N . ASP A 1 505 ? -26.247 -16.652 27.576 1.00 51.47 505 ASP A N 1
ATOM 4044 C CA . ASP A 1 505 ? -25.241 -17.579 27.062 1.00 51.47 505 ASP A CA 1
ATOM 4045 C C . ASP A 1 505 ? -24.547 -16.977 25.829 1.00 51.47 505 ASP A C 1
ATOM 4047 O O . ASP A 1 505 ? -25.210 -16.554 24.878 1.00 51.47 505 ASP A O 1
ATOM 4051 N N . TYR A 1 506 ? -23.213 -16.944 25.833 1.00 60.09 506 TYR A N 1
ATOM 4052 C CA . TYR A 1 506 ? -22.395 -16.433 24.733 1.00 60.09 506 TYR A CA 1
ATOM 4053 C C . TYR A 1 506 ? -21.420 -17.514 24.245 1.00 60.09 506 TYR A C 1
ATOM 4055 O O . TYR A 1 506 ? -20.612 -18.050 25.004 1.00 60.09 506 TYR A O 1
ATOM 4063 N N . PHE A 1 507 ? -21.469 -17.831 22.951 1.00 49.53 507 PHE A N 1
ATOM 4064 C CA . PHE A 1 507 ? -20.579 -18.816 22.327 1.00 49.53 507 PHE A CA 1
ATOM 4065 C C . PHE A 1 507 ? -19.224 -18.185 21.969 1.00 49.53 507 PHE A C 1
ATOM 4067 O O . PHE A 1 507 ? -19.174 -17.091 21.399 1.00 49.53 507 PHE A O 1
ATOM 4074 N N . HIS A 1 508 ? -18.119 -18.861 22.308 1.00 45.97 508 HIS A N 1
ATOM 4075 C CA . HIS A 1 508 ? -16.767 -18.285 22.301 1.00 45.97 508 HIS A CA 1
ATOM 4076 C C . HIS A 1 508 ? -16.306 -17.827 20.906 1.00 45.97 508 HIS A C 1
ATOM 4078 O O . HIS A 1 508 ? -15.667 -16.780 20.783 1.00 45.97 508 HIS A O 1
ATOM 4084 N N . GLU A 1 509 ? -16.691 -18.545 19.846 1.00 42.06 509 GLU A N 1
ATOM 4085 C CA . GLU A 1 509 ? -16.302 -18.216 18.466 1.00 42.06 509 GLU A CA 1
ATOM 4086 C C . GLU A 1 509 ? -16.976 -16.955 17.899 1.00 42.06 509 GLU A C 1
ATOM 4088 O O . GLU A 1 509 ? -16.434 -16.345 16.978 1.00 42.06 509 GLU A O 1
ATOM 4093 N N . GLN A 1 510 ? -18.121 -16.520 18.442 1.00 36.22 510 GLN A N 1
ATOM 4094 C CA . GLN A 1 510 ? -18.861 -15.368 17.906 1.00 36.22 510 GLN A CA 1
ATOM 4095 C C . GLN A 1 510 ? -18.478 -14.020 18.527 1.00 36.22 510 GLN A C 1
ATOM 4097 O O . GLN A 1 510 ? -18.683 -12.994 17.880 1.00 36.22 510 GLN A O 1
ATOM 4102 N N . TYR A 1 511 ? -17.927 -13.999 19.747 1.00 43.34 511 TYR A N 1
ATOM 4103 C CA . TYR A 1 511 ? -17.848 -12.770 20.558 1.00 43.34 511 TYR A CA 1
ATOM 4104 C C . TYR A 1 511 ? -16.452 -12.416 21.080 1.00 43.34 511 TYR A C 1
ATOM 4106 O O . TYR A 1 511 ? -16.313 -11.643 22.032 1.00 43.34 511 TYR A O 1
ATOM 4114 N N . LYS A 1 512 ? -15.396 -12.958 20.464 1.00 41.97 512 LYS A N 1
ATOM 4115 C CA . LYS A 1 512 ? -14.013 -12.573 20.776 1.00 41.97 512 LYS A CA 1
ATOM 4116 C C . LYS A 1 512 ? -13.848 -11.064 20.522 1.00 41.97 512 LYS A C 1
ATOM 4118 O O . LYS A 1 512 ? -14.147 -10.592 19.428 1.00 41.97 512 LYS A O 1
ATOM 4123 N N . ASP A 1 513 ? -13.443 -10.312 21.545 1.00 42.31 513 ASP A N 1
ATOM 4124 C CA . ASP A 1 513 ? -13.311 -8.842 21.537 1.00 42.31 513 ASP A CA 1
ATOM 4125 C C . ASP A 1 513 ? -14.624 -8.046 21.337 1.00 42.31 513 ASP A C 1
ATOM 4127 O O . ASP A 1 513 ? -14.602 -6.933 20.805 1.00 42.31 513 ASP A O 1
ATOM 4131 N N . THR A 1 514 ? -15.778 -8.594 21.737 1.00 39.38 514 THR A N 1
ATOM 4132 C CA . THR A 1 514 ? -17.080 -7.918 21.573 1.00 39.38 514 THR A CA 1
ATOM 4133 C C . THR A 1 514 ? -17.525 -7.178 22.834 1.00 39.38 514 THR A C 1
ATOM 4135 O O . THR A 1 514 ? -17.460 -7.709 23.943 1.00 39.38 514 THR A O 1
ATOM 4138 N N . ILE A 1 515 ? -18.009 -5.943 22.666 1.00 41.72 515 ILE A N 1
ATOM 4139 C CA . ILE A 1 515 ? -18.593 -5.155 23.758 1.00 41.72 515 ILE A CA 1
ATOM 4140 C C . ILE A 1 515 ? -20.062 -5.555 23.886 1.00 41.72 515 ILE A C 1
ATOM 4142 O O . ILE A 1 515 ? -20.831 -5.455 22.926 1.00 41.72 515 ILE A O 1
ATOM 4146 N N . ILE A 1 516 ? -20.461 -5.992 25.079 1.00 48.91 516 ILE A N 1
ATOM 4147 C CA . ILE A 1 516 ? -21.819 -6.456 25.351 1.00 48.91 516 ILE A CA 1
ATOM 4148 C C . ILE A 1 516 ? -22.508 -5.402 26.205 1.00 48.91 516 ILE A C 1
ATOM 4150 O O . ILE A 1 516 ? -22.266 -5.269 27.405 1.00 48.91 516 ILE A O 1
ATOM 4154 N N . ARG A 1 517 ? -23.395 -4.633 25.575 1.00 43.94 517 ARG A N 1
ATOM 4155 C CA . ARG A 1 517 ? -24.174 -3.623 26.288 1.00 43.94 517 ARG A CA 1
ATOM 4156 C C . ARG A 1 517 ? -25.422 -4.262 26.869 1.00 43.94 517 ARG A C 1
ATOM 4158 O O . ARG A 1 517 ? -26.181 -4.880 26.124 1.00 43.94 517 ARG A O 1
ATOM 4165 N N . ILE A 1 518 ? -25.652 -4.075 28.167 1.00 50.56 518 ILE A N 1
ATOM 4166 C CA . ILE A 1 518 ? -26.841 -4.584 28.853 1.00 50.56 518 ILE A CA 1
ATOM 4167 C C . ILE A 1 518 ? -27.631 -3.390 29.378 1.00 50.56 518 ILE A C 1
ATOM 4169 O O . ILE A 1 518 ? -27.270 -2.756 30.363 1.00 50.56 518 ILE A O 1
ATOM 4173 N N . THR A 1 519 ? -28.716 -3.048 28.688 1.00 43.09 519 THR A N 1
ATOM 4174 C CA . THR A 1 519 ? -29.550 -1.897 29.049 1.00 43.09 519 THR A CA 1
ATOM 4175 C C . THR A 1 519 ? -30.881 -2.341 29.616 1.00 43.09 519 THR A C 1
ATOM 4177 O O . THR A 1 519 ? -31.602 -3.094 28.967 1.00 43.09 519 THR A O 1
ATOM 4180 N N . GLU A 1 520 ? -31.229 -1.821 30.788 1.00 41.09 520 GLU A N 1
ATOM 4181 C CA . GLU A 1 520 ? -32.572 -1.920 31.359 1.00 41.09 520 GLU A CA 1
ATOM 4182 C C . GLU A 1 520 ? -33.547 -1.013 30.598 1.00 41.09 520 GLU A C 1
ATOM 4184 O O . GLU A 1 520 ? -33.266 0.182 30.441 1.00 41.09 520 GLU A O 1
ATOM 4189 N N . ASN A 1 521 ? -34.657 -1.582 30.116 1.00 41.03 521 ASN A N 1
ATOM 4190 C CA . ASN A 1 521 ? -35.828 -0.830 29.653 1.00 41.03 521 ASN A CA 1
ATOM 4191 C C . ASN A 1 521 ? -36.740 -0.465 30.832 1.00 41.03 521 ASN A C 1
ATOM 4193 O O . ASN A 1 521 ? -36.723 -1.149 31.851 1.00 41.03 521 ASN A O 1
ATOM 4197 N N . ASP A 1 522 ? -37.620 0.523 30.640 1.00 35.12 522 ASP A N 1
ATOM 4198 C CA . ASP A 1 522 ? -38.563 1.056 31.647 1.00 35.12 522 ASP A CA 1
ATOM 4199 C C . ASP A 1 522 ? -39.503 0.008 32.292 1.00 35.12 522 ASP A C 1
ATOM 4201 O O . ASP A 1 522 ? -40.154 0.285 33.295 1.00 35.12 522 ASP A O 1
ATOM 4205 N N . ASN A 1 523 ? -39.542 -1.217 31.754 1.00 35.50 523 ASN A N 1
ATOM 4206 C CA . ASN A 1 523 ? -40.287 -2.360 32.291 1.00 35.50 523 ASN A CA 1
ATOM 4207 C C . ASN A 1 523 ? -39.418 -3.340 33.116 1.00 35.50 523 ASN A C 1
ATOM 4209 O O . ASN A 1 523 ? -39.849 -4.466 33.358 1.00 35.50 523 ASN A O 1
ATOM 4213 N N . GLY A 1 524 ? -38.176 -2.987 33.470 1.00 37.81 524 GLY A N 1
ATOM 4214 C CA . GLY A 1 524 ? -37.230 -3.876 34.171 1.00 37.81 524 GLY A CA 1
ATOM 4215 C C . GLY A 1 524 ? -36.636 -4.986 33.287 1.00 37.81 524 GLY A C 1
ATOM 4216 O O . GLY A 1 524 ? -36.024 -5.945 33.762 1.00 37.81 524 GLY A O 1
ATOM 4217 N N . ILE A 1 525 ? -36.822 -4.900 31.964 1.00 36.34 525 ILE A N 1
ATOM 4218 C CA . ILE A 1 525 ? -36.346 -5.908 31.011 1.00 36.34 525 ILE A CA 1
ATOM 4219 C C . ILE A 1 525 ? -35.010 -5.456 30.421 1.00 36.34 525 ILE A C 1
ATOM 4221 O O . ILE A 1 525 ? -34.956 -4.542 29.604 1.00 36.34 525 ILE A O 1
ATOM 4225 N N . TYR A 1 526 ? -33.925 -6.122 30.817 1.00 44.88 526 TYR A N 1
ATOM 4226 C CA . TYR A 1 526 ? -32.621 -5.962 30.169 1.00 44.88 526 TYR A CA 1
ATOM 4227 C C . TYR A 1 526 ? -32.602 -6.494 28.724 1.00 44.88 526 TYR A C 1
ATOM 4229 O O . TYR A 1 526 ? -33.001 -7.637 28.491 1.00 44.88 526 TYR A O 1
ATOM 4237 N N . HIS A 1 527 ? -32.093 -5.692 27.786 1.00 39.53 527 HIS A N 1
ATOM 4238 C CA . HIS A 1 527 ? -31.706 -6.104 26.432 1.00 39.53 527 HIS A CA 1
ATOM 4239 C C . HIS A 1 527 ? -30.180 -6.196 26.332 1.00 39.53 527 HIS A C 1
ATOM 4241 O O . HIS A 1 527 ? -29.490 -5.258 26.737 1.00 39.53 527 HIS A O 1
ATOM 4247 N N . SER A 1 528 ? -29.664 -7.293 25.768 1.00 41.53 528 SER A N 1
ATOM 4248 C CA . SER A 1 528 ? -28.271 -7.381 25.330 1.00 41.53 528 SER A CA 1
ATOM 4249 C C . SER A 1 528 ? -28.163 -6.925 23.876 1.00 41.53 528 SER A C 1
ATOM 4251 O O . SER A 1 528 ? -28.886 -7.400 22.999 1.00 41.53 528 SER A O 1
ATOM 4253 N N . SER A 1 529 ? -27.265 -5.979 23.610 1.00 38.41 529 SER A N 1
ATOM 4254 C CA . SER A 1 529 ? -26.847 -5.649 22.249 1.00 38.41 529 SER A CA 1
ATOM 4255 C C . SER A 1 529 ? -25.364 -5.950 22.101 1.00 38.41 529 SER A C 1
ATOM 4257 O O . SER A 1 529 ? -24.542 -5.433 22.860 1.00 38.41 529 SER A O 1
ATOM 4259 N N . ILE A 1 530 ? -25.050 -6.767 21.107 1.00 40.34 530 ILE A N 1
ATOM 4260 C CA . ILE A 1 530 ? -23.699 -7.106 20.670 1.00 40.34 530 ILE A CA 1
ATOM 4261 C C . ILE A 1 530 ? -23.247 -6.009 19.697 1.00 40.34 530 ILE A C 1
ATOM 4263 O O . ILE A 1 530 ? -23.995 -5.695 18.766 1.00 40.34 530 ILE A O 1
ATOM 4267 N N . ARG A 1 531 ? -22.067 -5.408 19.904 1.00 42.53 531 ARG A N 1
ATOM 4268 C CA . ARG A 1 531 ? -21.557 -4.324 19.046 1.00 42.53 531 ARG A CA 1
ATOM 4269 C C . ARG A 1 531 ? -20.106 -4.492 18.622 1.00 42.53 531 ARG A C 1
ATOM 4271 O O . ARG A 1 531 ? -19.263 -4.772 19.504 1.00 42.53 531 ARG A O 1
#

Secondary structure (DSSP, 8-state):
---------------TTHHHHHHHTHHHHHHHHHHHHTS--TTS-HHHHHHHHHHHHHHHHHHHHHHHHHHS---PPPHHHHHHHHHHHHHHHTGGG-SSHHHHHHHHHHHHHHHHHHHTT-STTSS--TTHHHHHHIIIIIHHHHTTTHHHHHHTTTSS-TTTSHHHHHHHHHHHHHHHHHHHHHHHHHHH-HHHHHHHHHHHHHHHH-HHHHHHHHHHHHHHHHHHHHHHHHHH--S-HHHHHHHHHHHHHHHHHHHTS-HHHHHHHHHHHHHHHHHHHHHHHHHHHGGGGTPPPTT--HHHHHHTTHHHHHHHHHHHHHHHHHHHHHS-TTTTT-HHHHHHHHHHHHHHHHHHHHHHHHHHHHHHHH---HHHHHHHHHHHHHHHHHHHHHHHHH---TTHHHHHHHHHHHHHHHHHHHHHHHHHHHHHS--B---EE--TTEEEEEEEEE-TT--EEEEEEEE--S--S-----B--S-GGG-SEEEEEEEETTS-EEEEEEETTT-TT--EEEEE-TTS-EEEEE-

Foldseek 3Di:
DDDPPDPPDDQDDFPPPLQVVLLVCLLVLLLLCCDLPVQHDVPDDPQVSLVSQLVSLVVLVVSLVSNLVRFAPDDDDDPVLVLLSVLLNLLSNLLSLAQDNVVSVVVNVVSSLVSLLLRLLVALVSDQFLLVVVSSCCLQPPQLVVQLCVSCVSVVVPVDDDDPCVVVVVVVVCCVVVVVVVVVVQCVVCVVDVVSVVVVVVLVCCCNVDPVSVSVVSSVSSSSSSSRSSSSSNSSNDYDPVVSVVVSVVVVVVLVVLLVPDVVVLLVVLVVLLVVLVVVCVVCVCVLCVLVVVDDPPPDDLVCSLPPCLVVLLVLLVVLLVSLSVCVSNHDPVVCLPPSVLVSNLSSLVSNLSSLVSSLSSLVSVCVPVNDDLVSVVSNVSSVLSNVSSVLSNVVSVDVDRCSSVVSVSVNSVVSSVSSVVSNVCVVVVVVFPWQQAFEFDAQWWQKKKKWFAAPVGDTDDMDMDGDPRDDGGDTDIGGDPDVVGGQWMKIWTATPVGDIDIDIGGPVPARPWHWYWDQDPVRDTDTDTD

pLDDT: mean 73.21, std 17.49, range [26.98, 96.19]

Sequence (531 aa):
MEKTSLVQTRPEKLNKGLGKWGIGLAFPMAFVYVRLFLFGIADYSKIADGIAKFLFCVLFIVWNELVLAGRCKQRKLSASDIFWYLALVLSSALLYMAPEYGLAVLVLHIVVFYTTAVRSRGLLMGYTSCYIVGDFMVTIFIRPFANFVRLFRDVGLFSGEEHKKGKIWIGILAIVFILPAFLIALYLLGQIDPTFGQVFANITDYITDDEVARNVCSLFLAFPVGLYLYGMLSGCARKDEEEMLNDGRRTDALFEKLRAAPVVISRILLILFDLLYIVFFCFRGNYYFDSFSGKIGEGFTLAEYARQGFFELCGIMAVNLFVFCVIRFLTMKEEYKSAFNKVLLSLLMCESIVFAISSLSKLVLYFSIYGYTAKRLLSMWGTIFLGAGCVLVILSLFITRKDFMRIWTVITMSTYILICIASGIFTFTGSISNNCEVQLELKNDVKAVTWTFYDSNGEEIETHTEDNNGELIYKNVTLFCSKPEKYDYYTINITNRSGDDKRVDYFHEQYKDTIIRITENDNGIYHSSIR